Protein AF-A0A0S4QMU1-F1 (afdb_monomer)

Nearest PDB structures (foldseek):
  7l0g-assembly4_H  TM=3.103E-01  e=1.288E+00  Homo sapiens

Sequence (383 aa):
MSLPSPTAPDNTPFHSFRVAAGSVVLDLPFRPPPGWNVRAATLWPDSRSAHGWGADHWAIGPGGRGFVPGLTDVGDVLQFAAESPTPQRELTANVWSAPGPPDTQQPQTVHSWFGYLHGITRTSLIVRGPYQTPEAAYHAAQRALQIDLARTDTTREPAHHAEPLHPAAPPAAVSLDYHGDSATVGDPYHGWITVHSRDLASALMLPRHELLQHLRRHVPHLNGREPQVTVAALAARHIPHQLPGLLDPPSATPVFVDIPEHPDPTPAGPEEPPVREGASPTAPFTATGPTAGVGDPLDASGPTPVSPRRPPGAPTPFPGSPPDPAAPAPSTPHVPGRPDESPDPGEAADGPGYADTADTVDLASYGWNPADIVPPGPGIDPF

Mean predicted aligned error: 21.25 Å

Structure (mmCIF, N/CA/C/O backbone):
data_AF-A0A0S4QMU1-F1
#
_entry.id   AF-A0A0S4QMU1-F1
#
loop_
_atom_site.group_PDB
_atom_site.id
_atom_site.type_symbol
_atom_site.label_atom_id
_atom_site.label_alt_id
_atom_site.label_comp_id
_atom_site.label_asym_id
_atom_site.label_entity_id
_atom_site.label_seq_id
_atom_site.pdbx_PDB_ins_code
_atom_site.Cartn_x
_atom_site.Cartn_y
_atom_site.Cartn_z
_atom_site.occupancy
_atom_site.B_iso_or_equiv
_atom_site.auth_seq_id
_atom_site.auth_comp_id
_atom_site.auth_asym_id
_atom_site.auth_atom_id
_atom_site.pdbx_PDB_model_num
ATOM 1 N N . MET A 1 1 ? 21.050 26.157 8.209 1.00 37.38 1 MET A N 1
ATOM 2 C CA . MET A 1 1 ? 20.667 25.547 6.919 1.00 37.38 1 MET A CA 1
ATOM 3 C C . MET A 1 1 ? 19.192 25.201 7.012 1.00 37.38 1 MET A C 1
ATOM 5 O O . MET A 1 1 ? 18.848 24.329 7.796 1.00 37.38 1 MET A O 1
ATOM 9 N N . SER A 1 2 ? 18.324 25.953 6.337 1.00 26.61 2 SER A N 1
ATOM 10 C CA . SER A 1 2 ? 16.876 25.716 6.376 1.00 26.61 2 SER A CA 1
ATOM 11 C C . SER A 1 2 ? 16.523 24.575 5.429 1.00 26.61 2 SER A C 1
ATOM 13 O O . SER A 1 2 ? 16.840 24.648 4.243 1.00 26.61 2 SER A O 1
ATOM 15 N N . LEU A 1 3 ? 15.893 23.526 5.956 1.00 27.75 3 LEU A N 1
ATOM 16 C CA . LEU A 1 3 ? 15.309 22.462 5.144 1.00 27.75 3 LEU A CA 1
ATOM 17 C C . LEU A 1 3 ? 14.184 23.072 4.285 1.00 27.75 3 LEU A C 1
ATOM 19 O O . LEU A 1 3 ? 13.350 23.803 4.827 1.00 27.75 3 LEU A O 1
ATOM 23 N N . PRO A 1 4 ? 14.163 22.844 2.961 1.00 31.69 4 PRO A N 1
ATOM 24 C CA . PRO A 1 4 ? 13.092 23.341 2.110 1.00 31.69 4 PRO A CA 1
ATOM 25 C C . PRO A 1 4 ? 11.746 22.743 2.539 1.00 31.69 4 PRO A C 1
ATOM 27 O O . PRO A 1 4 ? 11.642 21.563 2.869 1.00 31.69 4 PRO A O 1
ATOM 30 N N . SER A 1 5 ? 10.721 23.595 2.541 1.00 28.48 5 SER A N 1
ATOM 31 C CA . SER A 1 5 ? 9.348 23.270 2.933 1.00 28.48 5 SER A CA 1
ATOM 32 C C . SER A 1 5 ? 8.790 22.079 2.119 1.00 28.48 5 SER A C 1
ATOM 34 O O . SER A 1 5 ? 8.924 22.084 0.893 1.00 28.48 5 SER A O 1
ATOM 36 N N . PRO A 1 6 ? 8.156 21.066 2.743 1.00 40.47 6 PRO A N 1
ATOM 37 C CA . PRO A 1 6 ? 7.830 19.782 2.104 1.00 40.47 6 PRO A CA 1
ATOM 38 C C . PRO A 1 6 ? 6.568 19.776 1.214 1.00 40.47 6 PRO A C 1
ATOM 40 O O . PRO A 1 6 ? 6.083 18.707 0.851 1.00 40.47 6 PRO A O 1
ATOM 43 N N . THR A 1 7 ? 6.015 20.933 0.845 1.00 38.97 7 THR A N 1
ATOM 44 C CA . THR A 1 7 ? 4.638 21.054 0.324 1.00 38.97 7 THR A CA 1
ATOM 45 C C . THR A 1 7 ? 4.484 21.242 -1.184 1.00 38.97 7 THR A C 1
ATOM 47 O O . THR A 1 7 ? 3.356 21.402 -1.647 1.00 38.97 7 THR A O 1
ATOM 50 N N . ALA A 1 8 ? 5.551 21.204 -1.986 1.00 39.94 8 ALA A N 1
ATOM 51 C CA . ALA A 1 8 ? 5.362 21.229 -3.437 1.00 39.94 8 ALA A CA 1
ATOM 52 C C . ALA A 1 8 ? 4.736 19.894 -3.899 1.00 39.94 8 ALA A C 1
ATOM 54 O O . ALA A 1 8 ? 5.344 18.844 -3.659 1.00 39.94 8 ALA A O 1
ATOM 55 N N . PRO A 1 9 ? 3.548 19.898 -4.540 1.00 56.09 9 PRO A N 1
ATOM 56 C CA . PRO A 1 9 ? 2.991 18.692 -5.131 1.00 56.09 9 PRO A CA 1
ATOM 57 C C . PRO A 1 9 ? 3.988 18.162 -6.157 1.00 56.09 9 PRO A C 1
ATOM 59 O O . PRO A 1 9 ? 4.497 18.903 -6.999 1.00 56.09 9 PRO A O 1
ATOM 62 N N . ASP A 1 10 ? 4.304 16.879 -6.045 1.00 68.44 10 ASP A N 1
ATOM 63 C CA . ASP A 1 10 ? 5.174 16.209 -6.995 1.00 68.44 10 ASP A CA 1
ATOM 64 C C . ASP A 1 10 ? 4.483 16.210 -8.370 1.00 68.44 10 ASP A C 1
ATOM 66 O O . ASP A 1 10 ? 3.547 15.454 -8.607 1.00 68.44 10 ASP A O 1
ATOM 70 N N . ASN A 1 11 ? 4.872 17.108 -9.273 1.00 77.81 11 ASN A N 1
ATOM 71 C CA . ASN A 1 11 ? 4.246 17.235 -10.596 1.00 77.81 11 ASN A CA 1
ATOM 72 C C . ASN A 1 11 ? 4.717 16.151 -11.583 1.00 77.81 11 ASN A C 1
ATOM 74 O O . ASN A 1 11 ? 4.511 16.283 -12.790 1.00 77.81 11 ASN A O 1
ATOM 78 N N . THR A 1 12 ? 5.371 15.093 -11.100 1.00 83.62 12 THR A N 1
ATOM 79 C CA . THR A 1 12 ? 5.740 13.945 -11.931 1.00 83.62 12 THR A CA 1
ATOM 80 C C . THR A 1 12 ? 4.495 13.258 -12.505 1.00 83.62 12 THR A C 1
ATOM 82 O O . THR A 1 12 ? 3.511 13.048 -11.783 1.00 83.62 12 THR A O 1
ATOM 85 N N . PRO A 1 13 ? 4.509 12.926 -13.809 1.00 89.62 13 PRO A N 1
ATOM 86 C CA . PRO A 1 13 ? 3.356 12.352 -14.484 1.00 89.62 13 PRO A CA 1
ATOM 87 C C . PRO A 1 13 ? 3.064 10.915 -14.031 1.00 89.62 13 PRO A C 1
ATOM 89 O O . PRO A 1 13 ? 3.932 10.181 -13.552 1.00 89.62 13 PRO A O 1
ATOM 92 N N . PHE A 1 14 ? 1.809 10.507 -14.231 1.00 90.25 14 PHE A N 1
ATOM 93 C CA . PHE A 1 14 ? 1.390 9.115 -14.106 1.00 90.25 14 PHE A CA 1
ATOM 94 C C . PHE A 1 14 ? 1.595 8.371 -15.423 1.00 90.25 14 PHE A C 1
ATOM 96 O O . PHE A 1 14 ? 1.226 8.851 -16.497 1.00 90.25 14 PHE A O 1
ATOM 103 N N . HIS A 1 15 ? 2.116 7.157 -15.316 1.00 92.62 15 HIS A N 1
ATOM 104 C CA . HIS A 1 15 ? 2.260 6.198 -16.397 1.00 92.62 15 HIS A CA 1
ATOM 105 C C . HIS A 1 15 ? 1.381 4.983 -16.104 1.00 92.62 15 HIS A C 1
ATOM 107 O O . HIS A 1 15 ? 1.406 4.443 -15.000 1.00 92.62 15 HIS A O 1
ATOM 113 N N . SER A 1 16 ? 0.597 4.549 -17.091 1.00 92.88 16 SER A N 1
ATOM 114 C CA . SER A 1 16 ? -0.177 3.312 -17.001 1.00 92.88 16 SER A CA 1
ATOM 115 C C . SER A 1 16 ? 0.453 2.256 -17.897 1.00 92.88 16 SER A C 1
ATOM 117 O O . SER A 1 16 ? 0.600 2.474 -19.100 1.00 92.88 16 SER A O 1
ATOM 119 N N . PHE A 1 17 ? 0.819 1.121 -17.310 1.00 91.94 17 PHE A N 1
ATOM 120 C CA . PHE A 1 17 ? 1.362 -0.028 -18.025 1.00 91.94 17 PHE A CA 1
ATOM 121 C C . PHE A 1 17 ? 0.323 -1.136 -18.075 1.00 91.94 17 PHE A C 1
ATOM 123 O O . PHE A 1 17 ? -0.242 -1.492 -17.041 1.00 91.94 17 PHE A O 1
ATOM 130 N N . ARG A 1 18 ? 0.069 -1.706 -19.255 1.00 92.88 18 ARG A N 1
ATOM 131 C CA . ARG A 1 18 ? -0.870 -2.824 -19.390 1.00 92.88 18 ARG A CA 1
ATOM 132 C C . ARG A 1 18 ? -0.311 -4.086 -18.749 1.00 92.88 18 ARG A C 1
ATOM 134 O O . ARG A 1 18 ? 0.832 -4.463 -19.007 1.00 92.88 18 ARG A O 1
ATOM 141 N N . VAL A 1 19 ? -1.172 -4.768 -18.003 1.00 89.56 19 VAL A N 1
ATOM 142 C CA . VAL A 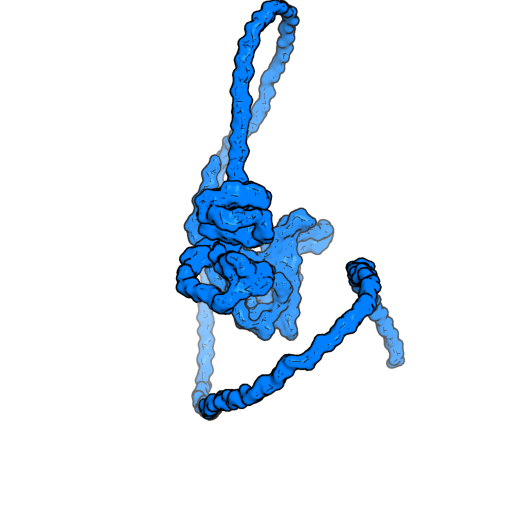1 19 ? -0.915 -6.081 -17.413 1.00 89.56 19 VAL A CA 1
ATOM 143 C C . VAL A 1 19 ? -1.773 -7.119 -18.130 1.00 89.56 19 VAL A C 1
ATOM 145 O O . VAL A 1 19 ? -3.001 -7.034 -18.128 1.00 89.56 19 VAL A O 1
ATOM 148 N N . ALA A 1 20 ? -1.135 -8.101 -18.762 1.00 87.50 20 ALA A N 1
ATOM 149 C CA . ALA A 1 20 ? -1.804 -9.258 -19.343 1.00 87.50 20 ALA A CA 1
ATOM 150 C C . ALA A 1 20 ? -1.877 -10.407 -18.338 1.00 87.50 20 ALA A C 1
ATOM 152 O O . ALA A 1 20 ? -0.924 -10.659 -17.605 1.00 87.50 20 ALA A O 1
ATOM 153 N N . ALA A 1 21 ? -3.023 -11.096 -18.321 1.00 82.31 21 ALA A N 1
ATOM 154 C CA . ALA A 1 21 ? -3.302 -12.231 -17.436 1.00 82.31 21 ALA A CA 1
ATOM 155 C C . ALA A 1 21 ? -3.035 -11.953 -15.939 1.00 82.31 21 ALA A C 1
ATOM 157 O O . ALA A 1 21 ? -2.770 -12.874 -15.176 1.00 82.31 21 ALA A O 1
ATOM 158 N N . GLY A 1 22 ? -3.090 -10.682 -15.525 1.00 78.31 22 GLY A N 1
ATOM 159 C CA . GLY A 1 22 ? -2.824 -10.258 -14.149 1.00 78.31 22 GLY A CA 1
ATOM 160 C C . GLY A 1 22 ? -1.356 -10.323 -13.713 1.00 78.31 22 GLY A C 1
ATOM 161 O O . GLY A 1 22 ? -1.071 -9.940 -12.587 1.00 78.31 22 GLY A O 1
ATOM 162 N N . SER A 1 23 ? -0.430 -10.766 -14.570 1.00 82.50 23 SER A N 1
ATOM 163 C CA . SER A 1 23 ? 0.955 -11.038 -14.163 1.00 82.50 23 SER A CA 1
ATOM 164 C C . SER A 1 23 ? 2.024 -10.660 -15.185 1.00 82.50 23 SER A C 1
ATOM 166 O O . SER A 1 23 ? 3.193 -10.877 -14.913 1.00 82.50 23 SER A O 1
ATOM 168 N N . VAL A 1 24 ? 1.687 -10.114 -16.359 1.00 88.31 24 VAL A N 1
ATOM 169 C CA . VAL A 1 24 ? 2.698 -9.745 -17.368 1.00 88.31 24 VAL A CA 1
ATOM 170 C C . VAL A 1 24 ? 2.580 -8.275 -17.744 1.00 88.31 24 VAL A C 1
ATOM 172 O O . VAL A 1 24 ? 1.637 -7.885 -18.430 1.00 88.31 24 VAL A O 1
ATOM 175 N N . VAL A 1 25 ? 3.557 -7.462 -17.354 1.00 86.62 25 VAL A N 1
ATOM 176 C CA . VAL A 1 25 ? 3.673 -6.052 -17.742 1.00 86.62 25 VAL A CA 1
ATOM 177 C C . VAL A 1 25 ? 4.159 -5.965 -19.183 1.00 86.62 25 VAL A C 1
ATOM 179 O O . VAL A 1 25 ? 5.254 -6.415 -19.508 1.00 86.62 25 VAL A O 1
ATOM 182 N N . LEU A 1 26 ? 3.336 -5.405 -20.066 1.00 89.38 26 LEU A N 1
ATOM 183 C CA . LEU A 1 26 ? 3.583 -5.406 -21.511 1.00 89.38 26 LEU A CA 1
ATOM 184 C C . LEU A 1 26 ? 4.237 -4.133 -22.041 1.00 89.38 26 LEU A C 1
ATOM 186 O O . LEU A 1 26 ? 4.779 -4.145 -23.147 1.00 89.38 26 LEU A O 1
ATOM 190 N N . ASP A 1 27 ? 4.119 -3.039 -21.299 1.00 89.88 27 ASP A N 1
ATOM 191 C CA . ASP A 1 27 ? 4.511 -1.712 -21.751 1.00 89.88 27 ASP A CA 1
ATOM 192 C C . ASP A 1 27 ? 5.768 -1.242 -21.017 1.00 89.88 27 ASP A C 1
ATOM 194 O O . ASP A 1 27 ? 5.995 -1.580 -19.858 1.00 89.88 27 ASP A O 1
ATOM 198 N N . LEU A 1 28 ? 6.571 -0.438 -21.711 1.00 90.44 28 LEU A N 1
ATOM 199 C CA . LEU A 1 28 ? 7.766 0.201 -21.174 1.00 90.44 28 LEU A CA 1
ATOM 200 C C . LEU A 1 28 ? 7.551 1.716 -21.093 1.00 90.44 28 LEU A C 1
ATOM 202 O O . LEU A 1 28 ? 6.881 2.280 -21.964 1.00 90.44 28 LEU A O 1
ATOM 206 N N . PRO A 1 29 ? 8.150 2.402 -20.104 1.00 90.31 29 PRO A N 1
ATOM 207 C CA . PRO A 1 29 ? 8.033 3.857 -19.982 1.00 90.31 29 PRO A CA 1
ATOM 208 C C . PRO A 1 29 ? 8.747 4.623 -21.098 1.00 90.31 29 PRO A C 1
ATOM 210 O O . PRO A 1 29 ? 8.544 5.825 -21.260 1.00 90.31 29 PRO A O 1
ATOM 213 N N . PHE A 1 30 ? 9.591 3.940 -21.867 1.00 90.62 30 PHE A N 1
ATOM 214 C CA . PHE A 1 30 ? 10.347 4.493 -22.978 1.00 90.62 30 PHE A CA 1
ATOM 215 C C . PHE A 1 30 ? 10.437 3.471 -24.115 1.00 90.62 30 PHE A C 1
ATOM 217 O O . PHE A 1 30 ? 10.131 2.290 -23.950 1.00 90.62 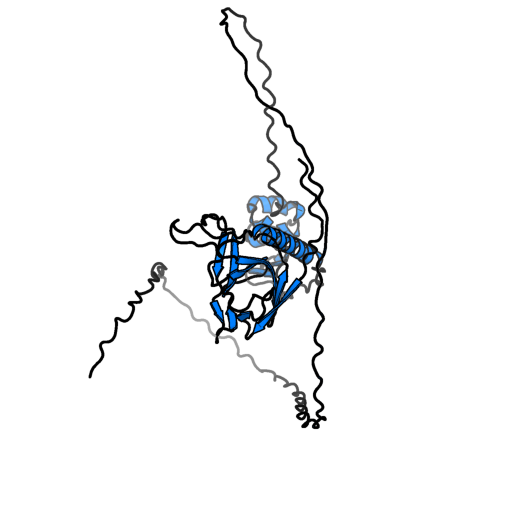30 PHE A O 1
ATOM 224 N N . ARG A 1 31 ? 10.857 3.930 -25.297 1.00 91.44 31 ARG A N 1
ATOM 225 C CA . ARG A 1 31 ? 11.091 3.062 -26.456 1.00 91.44 31 ARG A CA 1
ATOM 226 C C . ARG A 1 31 ? 12.587 2.759 -26.559 1.00 91.44 31 ARG A C 1
ATOM 228 O O . ARG A 1 31 ? 13.326 3.663 -26.951 1.00 91.44 31 ARG A O 1
ATOM 235 N N . PRO A 1 32 ? 13.049 1.549 -26.193 1.00 88.56 32 PRO A N 1
ATOM 236 C CA . PRO A 1 32 ? 14.454 1.189 -26.347 1.00 88.56 32 PRO A CA 1
ATOM 237 C C . PRO A 1 32 ? 14.840 1.204 -27.838 1.00 88.56 32 PRO A C 1
ATOM 239 O O . PRO A 1 32 ? 14.005 0.854 -28.683 1.00 88.56 32 PRO A O 1
ATOM 242 N N . PRO A 1 33 ? 16.079 1.586 -28.193 1.00 89.56 33 PRO A N 1
ATOM 243 C CA . PRO A 1 33 ? 16.564 1.416 -29.554 1.00 89.56 33 PRO A CA 1
ATOM 244 C C . PRO A 1 33 ? 16.536 -0.066 -29.978 1.00 89.56 33 PRO A C 1
ATOM 246 O O . PRO A 1 33 ? 16.677 -0.955 -29.133 1.00 89.56 33 PRO A O 1
ATOM 249 N N . PRO A 1 34 ? 16.370 -0.367 -31.278 1.00 87.81 34 PRO A N 1
ATOM 250 C CA . PRO A 1 34 ? 16.390 -1.743 -31.763 1.00 87.81 34 PRO A CA 1
ATOM 251 C C . PRO A 1 34 ? 17.672 -2.481 -31.355 1.00 87.81 34 PRO A C 1
ATOM 253 O O . PRO A 1 34 ? 18.772 -1.948 -31.487 1.00 87.81 34 PRO A O 1
ATOM 256 N N . GLY A 1 35 ? 17.520 -3.714 -30.870 1.00 88.00 35 GLY A N 1
ATOM 257 C CA . GLY A 1 35 ? 18.629 -4.563 -30.424 1.00 88.00 35 GLY A CA 1
ATOM 258 C C . GLY A 1 35 ? 19.083 -4.332 -28.980 1.00 88.00 35 GLY A C 1
ATOM 259 O O . GLY A 1 35 ? 19.899 -5.104 -28.495 1.00 88.00 35 GLY A O 1
ATOM 260 N N . TRP A 1 36 ? 18.563 -3.320 -28.279 1.00 90.94 36 TRP A N 1
ATOM 261 C CA . TRP A 1 36 ? 18.879 -3.110 -26.865 1.00 90.94 36 TRP A CA 1
ATOM 262 C C . TRP A 1 36 ? 18.178 -4.138 -25.979 1.00 90.94 36 TRP A C 1
ATOM 264 O O . TRP A 1 36 ? 17.007 -4.462 -26.189 1.00 90.94 36 TRP A O 1
ATOM 274 N N . ASN A 1 37 ? 18.896 -4.621 -24.968 1.00 90.06 37 ASN A N 1
ATOM 275 C CA . ASN A 1 37 ? 18.337 -5.498 -23.948 1.00 90.06 37 ASN A CA 1
ATOM 276 C C . ASN A 1 37 ? 17.588 -4.648 -22.931 1.00 90.06 37 ASN A C 1
ATOM 278 O O . ASN A 1 37 ? 18.116 -3.640 -22.474 1.00 90.06 37 ASN A O 1
ATOM 282 N N . VAL A 1 38 ? 16.371 -5.042 -22.569 1.00 91.69 38 VAL A N 1
ATOM 283 C CA . VAL A 1 38 ? 15.586 -4.339 -21.550 1.00 91.69 38 VAL A CA 1
ATOM 284 C C . VAL A 1 38 ? 15.439 -5.223 -20.328 1.00 91.69 38 VAL A C 1
ATOM 286 O O . VAL A 1 38 ? 15.107 -6.400 -20.452 1.00 91.69 38 VAL A O 1
ATOM 289 N N . ARG A 1 39 ? 15.631 -4.634 -19.152 1.00 93.25 39 ARG A N 1
ATOM 290 C CA . ARG A 1 39 ? 15.348 -5.256 -17.862 1.00 93.25 39 ARG A CA 1
ATOM 291 C C . ARG A 1 39 ? 14.417 -4.385 -17.034 1.00 93.25 39 ARG A C 1
ATOM 293 O O . ARG A 1 39 ? 14.413 -3.159 -17.167 1.00 93.25 39 ARG A O 1
ATOM 300 N N . ALA A 1 40 ? 13.655 -5.039 -16.172 1.00 94.56 40 ALA A N 1
ATOM 301 C CA . ALA A 1 40 ? 12.829 -4.397 -15.168 1.00 94.56 40 ALA A CA 1
ATOM 302 C C . ALA A 1 40 ? 13.131 -5.012 -13.799 1.00 94.56 40 ALA A C 1
ATOM 304 O O . ALA A 1 40 ? 13.460 -6.198 -13.721 1.00 94.56 40 ALA A O 1
ATOM 305 N N . ALA A 1 41 ? 13.060 -4.212 -12.741 1.00 95.69 41 ALA A N 1
ATOM 306 C CA . ALA A 1 41 ? 13.296 -4.675 -11.380 1.00 95.69 41 ALA A CA 1
ATOM 307 C C . ALA A 1 41 ? 12.477 -3.882 -10.360 1.00 95.69 41 ALA A C 1
ATOM 309 O O . ALA A 1 41 ? 12.220 -2.691 -10.552 1.00 95.69 41 ALA A O 1
ATOM 310 N N . THR A 1 42 ? 12.131 -4.542 -9.259 1.00 96.38 42 THR A N 1
ATOM 311 C CA . THR A 1 42 ? 11.645 -3.899 -8.034 1.00 96.38 42 THR A CA 1
ATOM 312 C C . THR A 1 42 ? 12.837 -3.590 -7.139 1.00 96.38 42 THR A C 1
ATOM 314 O O . THR A 1 42 ? 13.699 -4.447 -6.962 1.00 96.38 42 THR A O 1
ATOM 317 N N . LEU A 1 43 ? 12.898 -2.387 -6.577 1.00 95.88 43 LEU A N 1
ATOM 318 C CA . LEU A 1 43 ? 13.981 -1.913 -5.722 1.00 95.88 43 LEU A CA 1
ATOM 319 C C . LEU A 1 43 ? 13.459 -1.602 -4.317 1.00 95.88 43 LEU A C 1
ATOM 321 O O . LEU A 1 43 ? 12.391 -1.008 -4.162 1.00 95.88 43 LEU A O 1
ATOM 325 N N . TRP A 1 44 ? 14.250 -1.927 -3.297 1.00 95.50 44 TRP A N 1
ATOM 326 C CA . TRP A 1 44 ? 13.986 -1.554 -1.904 1.00 95.50 44 TRP A CA 1
ATOM 327 C C . TRP A 1 44 ? 15.287 -1.162 -1.196 1.00 95.50 44 TRP A C 1
ATOM 329 O O . TRP A 1 44 ? 16.350 -1.684 -1.545 1.00 95.50 44 TRP A O 1
ATOM 339 N N . PRO A 1 45 ? 15.245 -0.267 -0.194 1.00 93.31 45 PRO A N 1
ATOM 340 C CA . PRO A 1 45 ? 16.412 -0.008 0.639 1.00 93.31 45 PRO A CA 1
ATOM 341 C C . PRO A 1 45 ? 16.871 -1.298 1.337 1.00 93.31 45 PRO A C 1
ATOM 343 O O . PRO A 1 45 ? 16.094 -1.930 2.051 1.00 93.31 45 PRO A O 1
ATOM 346 N N . ASP A 1 46 ? 18.131 -1.694 1.151 1.00 94.19 46 ASP A N 1
ATOM 347 C CA . ASP A 1 46 ? 18.739 -2.841 1.840 1.00 94.19 46 ASP A CA 1
ATOM 348 C C . ASP A 1 46 ? 20.113 -2.442 2.379 1.00 94.19 46 ASP A C 1
ATOM 350 O O . ASP A 1 46 ? 21.070 -2.257 1.625 1.00 94.19 46 ASP A O 1
ATOM 354 N N . SER A 1 47 ? 20.223 -2.339 3.704 1.00 93.00 47 SER A N 1
ATOM 355 C CA . SER A 1 47 ? 21.466 -1.982 4.395 1.00 93.00 47 SER A CA 1
ATOM 356 C C . SER A 1 47 ? 22.561 -3.044 4.274 1.00 93.00 47 SER A C 1
ATOM 358 O O . SER A 1 47 ? 23.725 -2.749 4.540 1.00 93.00 47 SER A O 1
ATOM 360 N N . ARG A 1 48 ? 22.212 -4.274 3.877 1.00 93.19 48 ARG A N 1
ATOM 361 C CA . ARG A 1 48 ? 23.170 -5.367 3.652 1.00 93.19 48 ARG A CA 1
ATOM 362 C C . ARG A 1 48 ? 23.759 -5.336 2.246 1.00 93.19 48 ARG A C 1
ATOM 364 O O . ARG A 1 48 ? 24.789 -5.961 2.004 1.00 93.19 48 ARG A O 1
ATOM 371 N N . SER A 1 49 ? 23.110 -4.638 1.316 1.00 93.69 49 SER A N 1
ATOM 372 C CA . SER A 1 49 ? 23.630 -4.441 -0.032 1.00 93.69 49 SER A CA 1
ATOM 373 C C . SER A 1 49 ? 24.759 -3.415 -0.012 1.00 93.69 49 SER A C 1
ATOM 375 O O . SER A 1 49 ? 24.644 -2.363 0.615 1.00 93.69 49 SER A O 1
ATOM 377 N N . ALA A 1 50 ? 25.831 -3.670 -0.765 1.00 86.81 50 ALA A N 1
ATOM 378 C CA . ALA A 1 50 ? 26.964 -2.746 -0.886 1.00 86.81 50 ALA A CA 1
ATOM 379 C C . ALA A 1 50 ? 26.566 -1.359 -1.427 1.00 86.81 50 ALA A C 1
ATOM 381 O O . ALA A 1 50 ? 27.294 -0.386 -1.244 1.00 86.81 50 ALA A O 1
ATOM 382 N N . HIS A 1 51 ? 25.417 -1.264 -2.099 1.00 85.25 51 HIS A N 1
ATOM 383 C CA . HIS A 1 51 ? 24.912 -0.031 -2.699 1.00 85.25 51 HIS A CA 1
ATOM 384 C C . HIS A 1 51 ? 23.720 0.567 -1.942 1.00 85.25 51 HIS A C 1
ATOM 386 O O . HIS A 1 51 ? 23.139 1.535 -2.415 1.00 85.25 51 HIS A O 1
ATOM 392 N N . GLY A 1 52 ? 23.333 -0.003 -0.794 1.00 93.31 52 GLY A N 1
ATOM 393 C CA . GLY A 1 52 ? 22.176 0.449 -0.012 1.00 93.31 52 GLY A CA 1
ATOM 394 C C . GLY A 1 52 ? 20.812 0.056 -0.590 1.00 93.31 52 GLY A C 1
ATOM 395 O O . GLY A 1 52 ? 19.786 0.406 -0.010 1.00 93.31 52 GLY A O 1
ATOM 396 N N . TRP A 1 53 ? 20.790 -0.689 -1.701 1.00 95.75 53 TRP A N 1
ATOM 397 C CA . TRP A 1 53 ? 19.578 -1.117 -2.400 1.00 95.75 53 TRP A CA 1
ATOM 398 C C . TRP A 1 53 ? 19.602 -2.610 -2.708 1.00 95.75 53 TRP A C 1
ATOM 400 O O . TRP A 1 53 ? 20.582 -3.125 -3.258 1.00 95.75 53 TRP A O 1
ATOM 410 N N . GLY A 1 54 ? 18.511 -3.291 -2.377 1.00 93.94 54 GLY A N 1
ATOM 411 C CA . GLY A 1 54 ? 18.165 -4.601 -2.910 1.00 93.94 54 GLY A CA 1
ATOM 412 C C . GLY A 1 54 ? 17.379 -4.455 -4.212 1.00 93.94 54 GLY A C 1
ATOM 413 O O . GLY A 1 54 ? 16.740 -3.427 -4.449 1.00 93.94 54 GLY A O 1
ATOM 414 N N . ALA A 1 55 ? 17.457 -5.474 -5.067 1.00 94.19 55 ALA A N 1
ATOM 415 C CA . ALA A 1 55 ? 16.755 -5.505 -6.342 1.00 94.19 55 ALA A CA 1
ATOM 416 C C . ALA A 1 55 ? 16.237 -6.914 -6.653 1.00 94.19 55 ALA A C 1
ATOM 418 O O . ALA A 1 55 ? 17.016 -7.869 -6.632 1.00 94.19 55 ALA A O 1
ATOM 419 N N . ASP A 1 56 ? 14.957 -7.025 -7.006 1.00 94.25 56 ASP A N 1
ATOM 420 C CA . ASP A 1 56 ? 14.343 -8.238 -7.553 1.00 94.25 56 ASP A CA 1
ATOM 421 C C . ASP A 1 56 ? 14.089 -8.041 -9.048 1.00 94.25 56 ASP A C 1
ATOM 423 O O . ASP A 1 56 ? 13.288 -7.195 -9.450 1.00 94.25 56 ASP A O 1
ATOM 427 N N . HIS A 1 57 ? 14.816 -8.784 -9.882 1.00 93.56 57 HIS A N 1
ATOM 428 C CA . HIS A 1 57 ? 14.747 -8.634 -11.332 1.00 93.56 57 HIS A CA 1
ATOM 429 C C . HIS A 1 57 ? 13.578 -9.438 -11.893 1.00 93.56 57 HIS A C 1
ATOM 431 O O . HIS A 1 57 ? 13.458 -10.639 -11.664 1.00 93.56 57 HIS A O 1
ATOM 437 N N . TRP A 1 58 ? 12.740 -8.778 -12.686 1.00 94.38 58 TRP A N 1
ATOM 438 C CA . TRP A 1 58 ? 11.549 -9.393 -13.250 1.00 94.38 58 TRP A CA 1
ATOM 439 C C . TRP A 1 58 ? 11.915 -10.386 -14.347 1.00 94.38 58 TRP A C 1
ATOM 441 O O . TRP A 1 58 ? 12.719 -10.095 -15.239 1.00 94.38 58 TRP A O 1
ATOM 451 N N . ALA A 1 59 ? 11.277 -11.554 -14.312 1.00 92.50 59 ALA A N 1
ATOM 452 C CA . ALA A 1 59 ? 11.455 -12.558 -15.347 1.00 92.50 59 ALA A CA 1
ATOM 453 C C . ALA A 1 59 ? 10.836 -12.084 -16.669 1.00 92.50 59 ALA A C 1
ATOM 455 O O . ALA A 1 59 ? 9.818 -11.388 -16.690 1.00 92.50 59 ALA A O 1
ATOM 456 N N . ILE A 1 60 ? 11.423 -12.492 -17.792 1.00 90.06 60 ILE A N 1
ATOM 457 C CA . ILE A 1 60 ? 10.837 -12.234 -19.109 1.00 90.06 60 ILE A CA 1
ATOM 458 C C . ILE A 1 60 ? 9.554 -13.061 -19.245 1.00 90.06 60 ILE A C 1
ATOM 460 O O . ILE A 1 60 ? 9.533 -14.255 -18.942 1.00 90.06 60 ILE A O 1
ATOM 464 N N . GLY A 1 61 ? 8.479 -12.420 -19.703 1.00 86.44 61 GLY A N 1
ATOM 465 C CA . GLY A 1 61 ? 7.178 -13.059 -19.855 1.00 86.44 61 GLY A CA 1
ATOM 466 C C . GLY A 1 61 ? 7.142 -14.161 -20.925 1.00 86.44 61 GLY A C 1
ATOM 467 O O . GLY A 1 61 ? 8.019 -14.238 -21.796 1.00 86.44 61 GLY A O 1
ATOM 468 N N . PRO A 1 62 ? 6.103 -15.018 -20.901 1.00 81.94 62 PRO A N 1
ATOM 469 C CA . PRO A 1 62 ? 5.928 -16.092 -21.875 1.00 81.94 62 PRO A CA 1
ATOM 470 C C . PRO A 1 62 ? 5.997 -15.584 -23.320 1.00 81.94 62 PRO A C 1
ATOM 472 O O . PRO A 1 62 ? 5.418 -14.553 -23.665 1.00 81.94 62 PRO A O 1
ATOM 475 N N . GLY A 1 63 ? 6.716 -16.313 -24.177 1.00 79.00 63 GLY A N 1
ATOM 476 C CA . GLY A 1 63 ? 6.913 -15.918 -25.575 1.00 79.00 63 GLY A CA 1
ATOM 477 C C . GLY A 1 63 ? 7.826 -14.700 -25.763 1.00 79.00 63 GLY A C 1
ATOM 478 O O . GLY A 1 63 ? 7.774 -14.069 -26.815 1.00 79.00 63 GLY A O 1
ATOM 479 N N . GLY A 1 64 ? 8.636 -14.351 -24.755 1.00 81.50 64 GLY A N 1
ATOM 480 C CA . GLY A 1 64 ? 9.582 -13.234 -24.824 1.00 81.50 64 GLY A CA 1
ATOM 481 C C . GLY A 1 64 ? 8.916 -11.862 -24.731 1.00 81.50 64 GLY A C 1
ATOM 482 O O . GLY A 1 64 ? 9.519 -10.858 -25.108 1.00 81.50 64 GLY A O 1
ATOM 483 N N . ARG A 1 65 ? 7.654 -11.807 -24.287 1.00 81.44 65 ARG A N 1
ATOM 484 C CA . ARG A 1 65 ? 6.865 -10.578 -24.273 1.00 81.44 65 ARG A CA 1
ATOM 485 C C . ARG A 1 65 ? 6.603 -10.109 -22.849 1.00 81.44 65 ARG A C 1
ATOM 487 O O . ARG A 1 65 ? 5.932 -10.794 -22.084 1.00 81.44 65 ARG A O 1
ATOM 494 N N . GLY A 1 66 ? 7.032 -8.884 -22.562 1.00 88.81 66 GLY A N 1
ATOM 495 C CA . GLY A 1 66 ? 6.784 -8.227 -21.284 1.00 88.81 66 GLY A CA 1
ATOM 496 C C . GLY A 1 66 ? 7.588 -8.822 -20.130 1.00 88.81 66 GLY A C 1
ATOM 497 O O . GLY A 1 66 ? 8.528 -9.587 -20.341 1.00 88.81 66 GLY A O 1
ATOM 498 N N . PHE A 1 67 ? 7.197 -8.458 -18.915 1.00 89.88 67 PHE A N 1
ATOM 499 C CA . PHE A 1 67 ? 7.887 -8.825 -17.683 1.00 89.88 67 PHE A CA 1
ATOM 500 C C . PHE A 1 67 ? 6.903 -9.361 -16.654 1.00 89.88 67 PHE A C 1
ATOM 502 O O . PHE A 1 67 ? 5.821 -8.799 -16.493 1.00 89.88 67 PHE A O 1
ATOM 509 N N . VAL A 1 68 ? 7.280 -10.429 -15.960 1.00 86.62 68 VAL A N 1
ATOM 510 C CA . VAL A 1 68 ? 6.528 -10.971 -14.830 1.00 86.62 68 VAL A CA 1
ATOM 511 C C . VAL A 1 68 ? 7.071 -10.318 -13.564 1.00 86.62 68 VAL A C 1
ATOM 513 O O . VAL A 1 68 ? 8.207 -10.628 -13.192 1.00 86.62 68 VAL A O 1
ATOM 516 N N . PRO A 1 69 ? 6.326 -9.391 -12.933 1.00 81.25 69 PRO A N 1
ATOM 517 C CA . PRO A 1 69 ? 6.751 -8.830 -11.668 1.00 81.25 69 PRO A CA 1
ATOM 518 C C . PRO A 1 69 ? 6.768 -9.944 -10.619 1.00 81.25 69 PRO A C 1
ATOM 520 O O . PRO A 1 69 ? 5.918 -10.839 -10.638 1.00 81.25 69 PRO A O 1
ATOM 523 N N . GLY A 1 70 ? 7.762 -9.897 -9.735 1.00 79.50 70 GLY A N 1
ATOM 524 C CA . GLY A 1 70 ? 7.798 -10.730 -8.538 1.00 79.50 70 GLY A CA 1
ATOM 525 C C . GLY A 1 70 ? 6.738 -10.284 -7.528 1.00 79.50 70 GLY A C 1
ATOM 526 O O . GLY A 1 70 ? 5.625 -9.891 -7.881 1.00 79.50 70 GLY A O 1
ATOM 527 N N . LEU A 1 71 ? 7.089 -10.312 -6.246 1.00 82.12 71 LEU A N 1
ATOM 528 C CA . LEU A 1 71 ? 6.257 -9.687 -5.224 1.00 82.12 71 LEU A CA 1
ATOM 529 C C . LEU A 1 71 ? 6.372 -8.160 -5.378 1.00 82.12 71 LEU A C 1
ATOM 531 O O . LEU A 1 71 ? 7.446 -7.607 -5.158 1.00 82.12 71 LEU A O 1
ATOM 535 N N . THR A 1 72 ? 5.290 -7.498 -5.797 1.00 88.44 72 THR A N 1
ATOM 536 C CA . THR A 1 72 ? 5.217 -6.029 -5.891 1.00 88.44 72 THR A CA 1
ATOM 537 C C . THR A 1 72 ? 3.976 -5.496 -5.200 1.00 88.44 72 THR A C 1
ATOM 539 O O . THR A 1 72 ? 2.888 -6.031 -5.427 1.00 88.44 72 THR A O 1
ATOM 542 N N . ASP A 1 73 ? 4.123 -4.407 -4.455 1.00 91.69 73 ASP A N 1
ATOM 543 C CA . ASP A 1 73 ? 3.040 -3.710 -3.768 1.00 91.69 73 ASP A CA 1
ATOM 544 C C . ASP A 1 73 ? 3.087 -2.186 -3.994 1.00 91.69 73 ASP A C 1
ATOM 546 O O . ASP A 1 73 ? 4.068 -1.614 -4.481 1.00 91.69 73 ASP A O 1
ATOM 550 N N . VAL A 1 74 ? 1.982 -1.507 -3.689 1.00 92.50 74 VAL A N 1
ATOM 551 C CA . VAL A 1 74 ? 1.885 -0.048 -3.762 1.00 92.50 74 VAL A CA 1
ATOM 552 C C . VAL A 1 74 ? 2.954 0.585 -2.868 1.00 92.50 74 VAL A C 1
ATOM 554 O O . VAL A 1 74 ? 3.071 0.281 -1.686 1.00 92.50 74 VAL A O 1
ATOM 557 N N . GLY A 1 75 ? 3.719 1.510 -3.443 1.00 93.62 75 GLY A N 1
ATOM 558 C CA . GLY A 1 75 ? 4.863 2.161 -2.812 1.00 93.62 75 GLY A CA 1
ATOM 559 C C . GLY A 1 75 ? 6.218 1.607 -3.253 1.00 93.62 75 GLY A C 1
ATOM 560 O O . GLY A 1 75 ? 7.223 2.295 -3.069 1.00 93.62 75 GLY A O 1
ATOM 561 N N . ASP A 1 76 ? 6.259 0.433 -3.888 1.00 96.19 76 ASP A N 1
ATOM 562 C CA . ASP A 1 76 ? 7.510 -0.150 -4.368 1.00 96.19 76 ASP A CA 1
ATOM 563 C C . ASP A 1 76 ? 8.160 0.696 -5.462 1.00 96.19 76 ASP A C 1
ATOM 565 O O . ASP A 1 76 ? 7.491 1.231 -6.353 1.00 96.19 76 ASP A O 1
ATOM 569 N N . VAL A 1 77 ? 9.490 0.788 -5.425 1.00 97.25 77 VAL A N 1
ATOM 570 C CA . VAL A 1 77 ? 10.271 1.482 -6.451 1.00 97.25 77 VAL A CA 1
ATOM 571 C C . VAL A 1 77 ? 10.538 0.531 -7.607 1.00 97.25 77 VAL A C 1
ATOM 573 O O . VAL A 1 77 ? 10.969 -0.599 -7.416 1.00 97.25 77 VAL A O 1
ATOM 576 N N . LEU A 1 78 ? 10.313 1.005 -8.826 1.00 96.62 78 LEU A N 1
ATOM 577 C CA . LEU A 1 78 ? 10.502 0.255 -10.057 1.00 96.62 78 LEU A CA 1
ATOM 578 C C . LEU A 1 78 ? 11.635 0.867 -10.876 1.00 96.62 78 LEU A C 1
ATOM 580 O O . LEU A 1 78 ? 11.696 2.086 -11.058 1.00 96.62 78 LEU A O 1
ATOM 584 N N . GLN A 1 79 ? 12.486 0.013 -11.433 1.00 95.75 79 GLN A N 1
ATOM 585 C CA . GLN A 1 79 ? 13.477 0.378 -12.436 1.00 95.75 79 GLN A CA 1
ATOM 586 C C . GLN A 1 79 ? 13.129 -0.284 -13.763 1.00 95.75 79 GLN A C 1
ATOM 588 O O . GLN A 1 79 ? 12.910 -1.489 -13.820 1.00 95.75 79 GLN A O 1
ATOM 593 N N . PHE A 1 80 ? 13.169 0.494 -14.842 1.00 94.62 80 PHE A N 1
ATOM 594 C CA . PHE A 1 80 ? 13.252 -0.019 -16.205 1.00 94.62 80 PHE A CA 1
ATOM 595 C C . PHE A 1 80 ? 14.567 0.461 -16.802 1.00 94.62 80 PHE A C 1
ATOM 597 O O . PHE A 1 80 ? 14.815 1.664 -16.867 1.00 94.62 80 PHE A O 1
ATOM 604 N N . ALA A 1 81 ? 15.413 -0.462 -17.240 1.00 93.38 81 ALA A N 1
ATOM 605 C CA . ALA A 1 81 ? 16.700 -0.139 -17.833 1.00 93.38 81 ALA A CA 1
ATOM 606 C C . ALA A 1 81 ? 16.820 -0.770 -19.217 1.00 93.38 81 ALA A C 1
ATOM 608 O O . ALA A 1 81 ? 16.380 -1.899 -19.426 1.00 93.38 81 ALA A O 1
ATOM 609 N N . ALA A 1 82 ? 17.410 -0.041 -20.159 1.00 92.25 82 ALA A N 1
ATOM 610 C CA . ALA A 1 82 ? 17.809 -0.589 -21.446 1.00 92.25 82 ALA A CA 1
ATOM 611 C C . ALA A 1 82 ? 19.316 -0.471 -21.634 1.00 92.25 82 ALA A C 1
ATOM 613 O O . ALA A 1 82 ? 19.890 0.583 -21.371 1.00 92.25 82 ALA A O 1
ATOM 614 N N . GLU A 1 83 ? 19.926 -1.547 -22.110 1.00 90.56 83 GLU A N 1
ATOM 615 C CA . GLU A 1 83 ? 21.368 -1.732 -22.210 1.00 90.56 83 GLU A CA 1
ATOM 616 C C . GLU A 1 83 ? 21.743 -2.041 -23.659 1.00 90.56 83 GLU A C 1
ATOM 618 O O . GLU A 1 83 ? 21.138 -2.905 -24.305 1.00 90.56 83 GLU A O 1
ATOM 623 N N . SER A 1 84 ? 22.744 -1.332 -24.181 1.00 86.50 84 SER A N 1
ATOM 624 C CA . SER A 1 84 ? 23.291 -1.630 -25.506 1.00 86.50 84 SER A CA 1
ATOM 625 C C . SER A 1 84 ? 23.993 -3.000 -25.496 1.00 86.50 84 SER A C 1
ATOM 627 O O . SER A 1 84 ? 24.859 -3.223 -24.648 1.00 86.50 84 SER A O 1
ATOM 629 N N . PRO A 1 85 ? 23.696 -3.905 -26.453 1.00 72.56 85 PRO A N 1
ATOM 630 C CA . PRO A 1 85 ? 24.381 -5.195 -26.577 1.00 72.56 85 PRO A CA 1
ATOM 631 C C . PRO A 1 85 ? 25.831 -5.019 -27.040 1.00 72.56 85 PRO A C 1
ATOM 633 O O . PRO A 1 85 ? 26.688 -5.859 -26.780 1.00 72.56 85 PRO A O 1
ATOM 636 N N . THR A 1 86 ? 26.106 -3.921 -27.746 1.00 65.00 86 THR A N 1
ATOM 637 C CA . THR A 1 86 ? 27.445 -3.546 -28.173 1.00 65.00 86 THR A CA 1
ATOM 638 C C . THR A 1 86 ? 28.121 -2.741 -27.069 1.00 65.00 86 THR A C 1
ATOM 640 O O . THR A 1 86 ? 27.564 -1.718 -26.657 1.00 65.00 86 THR A O 1
ATOM 643 N N . PRO A 1 87 ? 29.320 -3.146 -26.623 1.00 57.16 87 PRO A N 1
ATOM 644 C CA . PRO A 1 87 ? 30.143 -2.327 -25.750 1.00 57.16 87 PRO A CA 1
ATOM 645 C C . PRO A 1 87 ? 30.460 -1.025 -26.480 1.00 57.16 87 PRO A C 1
ATOM 647 O O . PRO A 1 87 ? 31.175 -1.007 -27.486 1.00 57.16 87 PRO A O 1
ATOM 650 N N . GLN A 1 88 ? 29.854 0.066 -26.026 1.00 48.50 88 GLN A N 1
ATOM 651 C CA . GLN A 1 88 ? 29.966 1.343 -26.703 1.00 48.50 88 GLN A CA 1
ATOM 652 C C . GLN A 1 88 ? 31.295 1.959 -26.274 1.00 48.50 88 GLN A C 1
ATOM 654 O O . GLN A 1 88 ? 31.439 2.494 -25.177 1.00 48.50 88 GLN A O 1
ATOM 659 N N . ARG A 1 89 ? 32.311 1.830 -27.134 1.00 46.47 89 ARG A N 1
ATOM 660 C CA . ARG A 1 89 ? 33.539 2.617 -27.014 1.00 46.47 89 ARG A CA 1
ATOM 661 C C . ARG A 1 89 ? 33.111 4.084 -27.113 1.00 46.47 89 ARG A C 1
ATOM 663 O O . ARG A 1 89 ? 32.681 4.516 -28.173 1.00 46.47 89 ARG A O 1
ATOM 670 N N . GLU A 1 90 ? 33.197 4.785 -25.987 1.00 42.47 90 GLU A N 1
ATOM 671 C CA . GLU A 1 90 ? 33.042 6.238 -25.855 1.00 42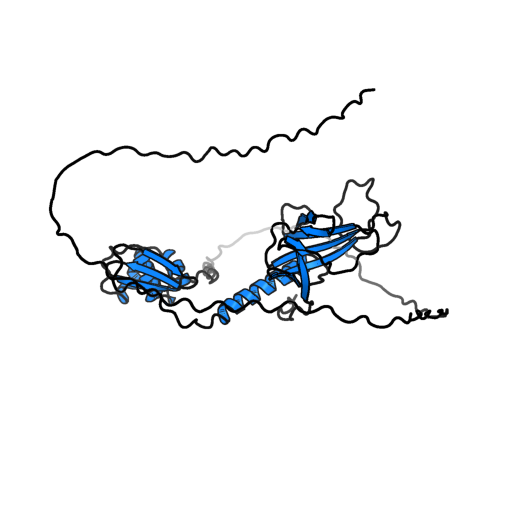.47 90 GLU A CA 1
ATOM 672 C C . GLU A 1 90 ? 31.610 6.773 -26.030 1.00 42.47 90 GLU A C 1
ATOM 674 O O . GLU A 1 90 ? 31.229 7.242 -27.094 1.00 42.47 90 GLU A O 1
ATOM 679 N N . LEU A 1 91 ? 30.830 6.786 -24.944 1.00 40.97 91 LEU A N 1
ATOM 680 C CA . LEU A 1 91 ? 29.842 7.843 -24.687 1.00 40.97 91 LEU A CA 1
ATOM 681 C C . LEU A 1 91 ? 29.591 7.952 -23.176 1.00 40.97 91 LEU A C 1
ATOM 683 O O . LEU A 1 91 ? 29.037 7.060 -22.537 1.00 40.97 91 LEU A O 1
ATOM 687 N N . THR A 1 92 ? 30.055 9.060 -22.605 1.00 40.38 92 THR A N 1
ATOM 688 C CA . THR A 1 92 ? 29.880 9.473 -21.211 1.00 40.38 92 THR A CA 1
ATOM 689 C C . THR A 1 92 ? 28.415 9.826 -20.947 1.00 40.38 92 THR A C 1
ATOM 691 O O . THR A 1 92 ? 27.980 10.946 -21.200 1.00 40.38 92 THR A O 1
ATOM 694 N N . ALA A 1 93 ? 27.640 8.880 -20.418 1.00 42.28 93 ALA A N 1
ATOM 695 C CA . ALA A 1 93 ? 26.345 9.167 -19.809 1.00 42.28 93 ALA A CA 1
ATOM 696 C C . ALA A 1 93 ? 26.121 8.255 -18.597 1.00 42.28 93 ALA A C 1
ATOM 698 O O . ALA A 1 93 ? 26.375 7.055 -18.646 1.00 42.28 93 ALA A O 1
ATOM 699 N N . ASN A 1 94 ? 25.705 8.885 -17.502 1.00 41.56 94 ASN A N 1
ATOM 700 C CA . ASN A 1 94 ? 25.698 8.374 -16.136 1.00 41.56 94 ASN A CA 1
ATOM 701 C C . ASN A 1 94 ? 24.842 7.116 -15.963 1.00 41.56 94 ASN A C 1
ATOM 703 O O . ASN A 1 94 ? 23.624 7.156 -16.128 1.00 41.56 94 ASN A O 1
ATOM 707 N N . VAL A 1 95 ? 25.492 6.027 -15.557 1.00 47.16 95 VAL A N 1
ATOM 708 C CA . VAL A 1 95 ? 24.864 4.756 -15.208 1.00 47.16 95 VAL A CA 1
ATOM 709 C C . VAL A 1 95 ? 25.537 4.212 -13.971 1.00 47.16 95 VAL A C 1
ATOM 711 O O . VAL A 1 95 ? 26.749 4.011 -13.950 1.00 47.16 95 VAL A O 1
ATOM 714 N N . TRP A 1 96 ? 24.733 3.925 -12.958 1.00 41.62 96 TRP A N 1
ATOM 715 C CA . TRP A 1 96 ? 25.165 3.146 -11.814 1.00 41.62 96 TRP A CA 1
ATOM 716 C C . TRP A 1 96 ? 25.196 1.662 -12.203 1.00 41.62 96 TRP A C 1
ATOM 718 O O . TRP A 1 96 ? 24.166 0.990 -12.208 1.00 41.62 96 TRP A O 1
ATOM 728 N N . SER A 1 97 ? 26.376 1.158 -12.554 1.00 47.75 97 SER A N 1
ATOM 729 C CA . SER A 1 97 ? 26.658 -0.278 -12.655 1.00 47.75 97 SER A CA 1
ATOM 730 C C . SER A 1 97 ? 27.507 -0.690 -11.454 1.00 47.75 97 SER A C 1
ATOM 732 O O . SER A 1 97 ? 28.410 0.045 -11.055 1.00 47.75 97 SER A O 1
ATOM 734 N N . ALA A 1 98 ? 27.223 -1.853 -10.863 1.00 47.66 98 ALA A N 1
ATOM 735 C CA . ALA A 1 98 ? 28.059 -2.414 -9.803 1.00 47.66 98 ALA A CA 1
ATOM 736 C C . ALA A 1 98 ? 29.503 -2.634 -10.313 1.00 47.66 98 ALA A C 1
ATOM 738 O O . ALA A 1 98 ? 29.660 -3.045 -11.467 1.00 47.66 98 ALA A O 1
ATOM 739 N N . PRO A 1 99 ? 30.551 -2.419 -9.493 1.00 44.06 99 PRO A N 1
ATOM 740 C CA . PRO A 1 99 ? 31.919 -2.749 -9.875 1.00 44.06 99 PRO A CA 1
ATOM 741 C C . PRO A 1 99 ? 32.066 -4.272 -9.977 1.00 44.06 99 PRO A C 1
ATOM 743 O O . PRO A 1 99 ? 32.130 -4.971 -8.966 1.00 44.06 99 PRO A O 1
ATOM 746 N N . GLY A 1 100 ? 32.098 -4.801 -11.200 1.00 48.28 100 GLY A N 1
ATOM 747 C CA . GLY A 1 100 ? 32.648 -6.129 -11.443 1.00 48.28 100 GLY A CA 1
ATOM 748 C C . GLY A 1 100 ? 34.179 -6.117 -11.315 1.00 48.28 100 GLY A C 1
ATOM 749 O O . GLY A 1 100 ? 34.787 -5.044 -11.271 1.00 48.28 100 GLY A O 1
ATOM 750 N N . PRO A 1 101 ? 34.828 -7.294 -11.257 1.00 53.72 101 PRO A N 1
ATOM 751 C CA . PRO A 1 101 ? 36.285 -7.389 -11.282 1.00 53.72 101 PRO A CA 1
ATOM 752 C C . PRO A 1 101 ? 36.865 -6.593 -12.474 1.00 53.72 101 PRO A C 1
ATOM 754 O O . PRO A 1 101 ? 36.304 -6.649 -13.572 1.00 53.72 101 PRO A O 1
ATOM 757 N N . PRO A 1 102 ? 37.967 -5.846 -12.272 1.00 49.81 102 PRO A N 1
ATOM 758 C CA . PRO A 1 102 ? 38.335 -4.696 -13.106 1.00 49.81 102 PRO A CA 1
ATOM 759 C C . PRO A 1 102 ? 38.795 -4.985 -14.545 1.00 49.81 102 PRO A C 1
ATOM 761 O O . PRO A 1 102 ? 39.106 -4.033 -15.252 1.00 49.81 102 PRO A O 1
ATOM 764 N N . ASP A 1 103 ? 38.816 -6.233 -15.023 1.00 49.59 103 ASP A N 1
ATOM 765 C CA . ASP A 1 103 ? 39.512 -6.556 -16.281 1.00 49.59 103 ASP A CA 1
ATOM 766 C C . ASP A 1 103 ? 38.637 -6.807 -17.521 1.00 49.59 103 ASP A C 1
ATOM 768 O O . ASP A 1 103 ? 39.180 -6.939 -18.616 1.00 49.59 103 ASP A O 1
ATOM 772 N N . THR A 1 104 ? 37.299 -6.816 -17.435 1.00 51.34 104 THR A N 1
ATOM 773 C CA . THR A 1 104 ? 36.467 -7.078 -18.639 1.00 51.34 104 THR A CA 1
ATOM 774 C C . THR A 1 104 ? 35.143 -6.317 -18.746 1.00 51.34 104 THR A C 1
ATOM 776 O O . THR A 1 104 ? 34.340 -6.629 -19.625 1.00 51.34 104 THR A O 1
ATOM 779 N N . GLN A 1 105 ? 34.869 -5.307 -17.916 1.00 52.19 105 GLN A N 1
ATOM 780 C CA . GLN A 1 105 ? 33.638 -4.517 -18.066 1.00 52.19 105 GLN A CA 1
ATOM 781 C C . GLN A 1 105 ? 33.862 -3.317 -18.989 1.00 52.19 105 GLN A C 1
ATOM 783 O O . GLN A 1 105 ? 34.266 -2.235 -18.571 1.00 52.19 105 GLN A O 1
ATOM 788 N N . GLN A 1 106 ? 33.595 -3.519 -20.280 1.00 51.78 106 GLN A N 1
ATOM 789 C CA . GLN A 1 106 ? 33.451 -2.408 -21.216 1.00 51.78 106 GLN A CA 1
ATOM 790 C C . GLN A 1 106 ? 32.225 -1.558 -20.834 1.00 51.78 106 GLN A C 1
ATOM 792 O O . GLN A 1 106 ? 31.206 -2.119 -20.423 1.00 51.78 106 GLN A O 1
ATOM 797 N N . PRO A 1 107 ? 32.298 -0.222 -20.974 1.00 50.69 107 PRO A N 1
ATOM 798 C CA . PRO A 1 107 ? 31.209 0.671 -20.604 1.00 50.69 107 PRO A CA 1
ATOM 799 C C . PRO A 1 107 ? 29.980 0.375 -21.468 1.00 50.69 107 PRO A C 1
ATOM 801 O O . PRO A 1 107 ? 29.970 0.592 -22.680 1.00 50.69 107 PRO A O 1
ATOM 804 N N . GLN A 1 108 ? 28.939 -0.160 -20.841 1.00 63.59 108 GLN A N 1
ATOM 805 C CA . GLN A 1 108 ? 27.622 -0.268 -21.447 1.00 63.59 108 GLN A CA 1
ATOM 806 C C . GLN A 1 108 ? 26.878 1.035 -21.174 1.00 63.59 108 GLN A C 1
ATOM 808 O O . GLN A 1 108 ? 26.746 1.455 -20.024 1.00 63.59 108 GLN A O 1
ATOM 813 N N . THR A 1 109 ? 26.393 1.694 -22.226 1.00 60.91 109 THR A N 1
ATOM 814 C CA . THR A 1 109 ? 25.428 2.777 -22.053 1.00 60.91 109 THR A CA 1
ATOM 815 C C . THR A 1 109 ? 24.111 2.154 -21.615 1.00 60.91 109 THR A C 1
ATOM 817 O O . THR A 1 109 ? 23.547 1.306 -22.308 1.00 60.91 109 THR A O 1
ATOM 820 N N . VAL A 1 110 ? 23.637 2.577 -20.451 1.00 78.00 110 VAL A N 1
ATOM 821 C CA . VAL A 1 110 ? 22.372 2.141 -19.871 1.00 78.00 110 VAL A CA 1
ATOM 822 C C . VAL A 1 110 ? 21.470 3.355 -19.770 1.00 78.00 110 VAL A C 1
ATOM 824 O O . VAL A 1 110 ? 21.816 4.381 -19.194 1.00 78.00 110 VAL A O 1
ATOM 827 N N . HIS A 1 111 ? 20.285 3.248 -20.339 1.00 87.50 111 HIS A N 1
ATOM 828 C CA . HIS A 1 111 ? 19.238 4.223 -20.108 1.00 87.50 111 HIS A CA 1
ATOM 829 C C . HIS A 1 111 ? 18.343 3.689 -18.993 1.00 87.50 111 HIS A C 1
ATOM 831 O O . HIS A 1 111 ? 17.622 2.717 -19.213 1.00 87.50 111 HIS A O 1
ATOM 837 N N . SER A 1 112 ? 18.401 4.302 -17.808 1.00 93.06 112 SER A N 1
ATOM 838 C CA . SER A 1 112 ? 17.560 3.927 -16.664 1.00 93.06 112 SER A CA 1
ATOM 839 C C . SER A 1 112 ? 16.395 4.895 -16.484 1.00 93.06 112 SER A C 1
ATOM 841 O O . SER A 1 112 ? 16.549 6.109 -16.583 1.00 93.06 112 SER A O 1
ATOM 843 N N . TRP A 1 113 ? 15.232 4.335 -16.181 1.00 95.06 113 TRP A N 1
ATOM 844 C CA . TRP A 1 113 ? 14.021 5.034 -15.785 1.00 95.06 113 TRP A CA 1
ATOM 845 C C . TRP A 1 113 ? 13.601 4.511 -14.413 1.00 95.06 113 TRP A C 1
ATOM 847 O O . TRP A 1 113 ? 13.519 3.294 -14.230 1.00 95.06 113 TRP A O 1
ATOM 857 N N . PHE A 1 114 ? 13.326 5.413 -13.471 1.00 96.31 114 PHE A N 1
ATOM 858 C CA . PHE A 1 114 ? 12.863 5.064 -12.127 1.00 96.31 114 PHE A CA 1
ATOM 859 C C . PHE A 1 114 ? 11.463 5.616 -11.873 1.00 96.31 114 PHE A C 1
ATOM 861 O O . PHE A 1 114 ? 11.150 6.741 -12.265 1.00 96.31 114 PHE A O 1
ATOM 868 N N . GLY A 1 115 ? 10.637 4.843 -11.181 1.00 96.81 115 GLY A N 1
ATOM 869 C CA . GLY A 1 115 ? 9.301 5.239 -10.751 1.00 96.81 115 GLY A CA 1
ATOM 870 C C . GLY A 1 115 ? 8.906 4.539 -9.461 1.00 96.81 115 GLY A C 1
ATOM 871 O O . GLY A 1 115 ? 9.648 3.689 -8.985 1.00 96.81 115 GLY A O 1
ATOM 872 N N . TYR A 1 116 ? 7.747 4.866 -8.900 1.00 97.31 116 TYR A N 1
ATOM 873 C CA . TYR A 1 116 ? 7.145 4.054 -7.838 1.00 97.31 116 TYR A CA 1
ATOM 874 C C . TYR A 1 116 ? 5.734 3.614 -8.208 1.00 97.31 116 TYR A C 1
ATOM 876 O O . TYR A 1 116 ? 5.013 4.326 -8.918 1.00 97.31 116 TYR A O 1
ATOM 884 N N . LEU A 1 117 ? 5.344 2.434 -7.738 1.00 96.00 117 LEU A N 1
ATOM 885 C CA . LEU A 1 117 ? 4.028 1.863 -7.963 1.00 96.00 117 LEU A CA 1
ATOM 886 C C . LEU A 1 117 ? 2.995 2.630 -7.133 1.00 96.00 117 LEU A C 1
ATOM 888 O O . LEU A 1 117 ? 2.994 2.570 -5.911 1.00 96.00 117 LEU A O 1
ATOM 892 N N . HIS A 1 118 ? 2.131 3.393 -7.792 1.00 94.38 118 HIS A N 1
ATOM 893 C CA . HIS A 1 118 ? 1.095 4.189 -7.134 1.00 94.38 118 HIS A CA 1
ATOM 894 C C . HIS A 1 118 ? -0.219 3.418 -6.978 1.00 94.38 118 HIS A C 1
ATOM 896 O O . HIS A 1 118 ? -0.977 3.665 -6.048 1.00 94.38 118 HIS A O 1
ATOM 902 N N . GLY A 1 119 ? -0.505 2.487 -7.886 1.00 91.38 119 GLY A N 1
ATOM 903 C CA . GLY A 1 119 ? -1.722 1.692 -7.825 1.00 91.38 119 GLY A CA 1
ATOM 904 C C . GLY A 1 119 ? -1.675 0.483 -8.743 1.00 91.38 119 GLY A C 1
ATOM 905 O O . GLY A 1 119 ? -0.976 0.474 -9.758 1.00 91.38 119 GLY A O 1
ATOM 906 N N . ILE A 1 120 ? -2.457 -0.531 -8.391 1.00 90.31 120 ILE A N 1
ATOM 907 C CA . ILE A 1 120 ? -2.579 -1.780 -9.140 1.00 90.31 120 ILE A CA 1
ATOM 908 C C . ILE A 1 120 ? -4.054 -1.986 -9.470 1.00 90.31 120 ILE A C 1
ATOM 910 O O . ILE A 1 120 ? -4.922 -1.903 -8.603 1.00 90.31 120 ILE A O 1
ATOM 914 N N . THR A 1 121 ? -4.350 -2.266 -10.735 1.00 89.62 121 THR A N 1
ATOM 915 C CA . THR A 1 121 ? -5.667 -2.737 -11.172 1.00 89.62 121 THR A CA 1
ATOM 916 C C . THR A 1 121 ? -5.537 -4.136 -11.769 1.00 89.62 121 THR A C 1
ATOM 918 O O . THR A 1 121 ? -4.436 -4.620 -12.021 1.00 89.62 121 THR A O 1
ATOM 921 N N . ARG A 1 122 ? -6.666 -4.788 -12.075 1.00 84.69 122 ARG A N 1
ATOM 922 C CA . ARG A 1 122 ? -6.663 -6.113 -12.726 1.00 84.69 122 ARG A CA 1
ATOM 923 C C . ARG A 1 122 ? -5.917 -6.141 -14.065 1.00 84.69 122 ARG A C 1
ATOM 925 O O . ARG A 1 122 ? -5.502 -7.207 -14.505 1.00 84.69 122 ARG A O 1
ATOM 932 N N . THR A 1 123 ? -5.804 -4.997 -14.736 1.00 90.19 123 THR A N 1
ATOM 933 C CA . THR A 1 123 ? -5.290 -4.903 -16.109 1.00 90.19 123 THR A CA 1
ATOM 934 C C . THR A 1 123 ? -4.198 -3.854 -16.276 1.00 90.19 123 THR A C 1
ATOM 936 O O . THR A 1 123 ? -3.738 -3.635 -17.397 1.00 90.19 123 THR A O 1
ATOM 939 N N . SER A 1 124 ? -3.791 -3.171 -15.205 1.00 90.94 124 SER A N 1
ATOM 940 C CA . SER A 1 124 ? -2.770 -2.133 -15.292 1.00 90.94 124 SER A CA 1
ATOM 941 C C . SER A 1 124 ? -1.989 -1.919 -14.002 1.00 90.94 124 SER A C 1
ATOM 943 O O . SER A 1 124 ? -2.536 -2.017 -12.906 1.00 90.94 124 SER A O 1
ATOM 945 N N . LEU A 1 125 ? -0.719 -1.549 -14.165 1.00 92.44 125 LEU A N 1
ATOM 946 C CA . LEU A 1 125 ? 0.079 -0.899 -13.130 1.00 92.44 125 LEU A CA 1
ATOM 947 C C . LEU A 1 125 ? 0.045 0.607 -13.371 1.00 92.44 125 LEU A C 1
ATOM 949 O O . LEU A 1 125 ? 0.225 1.063 -14.503 1.00 92.44 125 LEU A O 1
ATOM 953 N N . ILE A 1 126 ? -0.189 1.376 -12.315 1.00 93.88 126 ILE A N 1
ATOM 954 C CA . ILE A 1 126 ? -0.142 2.835 -12.328 1.00 93.88 126 ILE A CA 1
ATOM 955 C C . ILE A 1 126 ? 1.121 3.237 -11.586 1.00 93.88 126 ILE A C 1
ATOM 957 O O . ILE A 1 126 ? 1.245 2.991 -10.391 1.00 93.88 126 ILE A O 1
ATOM 961 N N . VAL A 1 127 ? 2.063 3.847 -12.290 1.00 95.19 127 VAL A N 1
ATOM 962 C CA . VAL A 1 127 ? 3.394 4.167 -11.770 1.00 95.19 127 VAL A CA 1
ATOM 963 C C . VAL A 1 127 ? 3.644 5.655 -11.939 1.00 95.19 127 VAL A C 1
ATOM 965 O O . VAL A 1 127 ? 3.257 6.241 -12.950 1.00 95.19 127 VAL A O 1
ATOM 968 N N . ARG A 1 128 ? 4.300 6.279 -10.965 1.00 95.75 128 ARG A N 1
ATOM 969 C CA . ARG A 1 128 ? 4.693 7.690 -11.036 1.00 95.75 128 ARG A CA 1
ATOM 970 C C . ARG A 1 128 ? 6.185 7.810 -11.317 1.00 95.75 128 ARG A C 1
ATOM 972 O O . ARG A 1 128 ? 6.970 7.080 -10.721 1.00 95.75 128 ARG A O 1
ATOM 979 N N . GLY A 1 129 ? 6.569 8.698 -12.229 1.00 95.12 129 GLY A N 1
ATOM 980 C CA . GLY A 1 129 ? 7.955 8.898 -12.671 1.00 95.12 129 GLY A CA 1
ATOM 981 C C . GLY A 1 129 ? 8.012 9.736 -13.955 1.00 95.12 129 GLY A C 1
ATOM 982 O O . GLY A 1 129 ? 6.976 10.246 -14.370 1.00 95.12 129 GLY A O 1
ATOM 983 N N . PRO A 1 130 ? 9.175 9.897 -14.611 1.00 95.75 130 PRO A N 1
ATOM 984 C CA . PRO A 1 130 ? 10.491 9.418 -14.196 1.00 95.75 130 PRO A CA 1
ATOM 985 C C . PRO A 1 130 ? 11.071 10.192 -13.010 1.00 95.75 130 PRO A C 1
ATOM 987 O O . PRO A 1 130 ? 10.977 11.417 -12.949 1.00 95.75 130 PRO A O 1
ATOM 990 N N . TYR A 1 131 ? 11.789 9.481 -12.148 1.00 94.38 131 TYR A N 1
ATOM 991 C CA . TYR A 1 131 ? 12.754 10.051 -11.212 1.00 94.38 131 TYR A CA 1
ATOM 992 C C . TYR A 1 131 ? 14.182 9.789 -11.695 1.00 94.38 131 TYR A C 1
ATOM 994 O O . TYR A 1 131 ? 14.438 8.835 -12.429 1.00 94.38 131 TYR A O 1
ATOM 1002 N N . GLN A 1 132 ? 15.118 10.652 -11.290 1.00 91.00 132 GLN A N 1
ATOM 1003 C CA . GLN A 1 132 ? 16.528 10.542 -11.687 1.00 91.00 132 GLN A CA 1
ATOM 1004 C C . GLN A 1 132 ? 17.268 9.424 -10.945 1.00 91.00 132 GLN A C 1
ATOM 1006 O O . GLN A 1 132 ? 18.201 8.846 -11.494 1.00 91.00 132 GLN A O 1
ATOM 1011 N N . THR A 1 133 ? 16.861 9.128 -9.709 1.00 94.12 133 THR A N 1
ATOM 1012 C CA . THR A 1 133 ? 17.500 8.131 -8.843 1.00 94.12 133 THR A CA 1
ATOM 1013 C C . THR A 1 133 ? 16.434 7.309 -8.103 1.00 94.12 133 THR A C 1
ATOM 1015 O O . THR A 1 133 ? 15.304 7.794 -7.936 1.00 94.12 133 THR A O 1
ATOM 1018 N N . PRO A 1 134 ? 16.755 6.084 -7.646 1.00 95.50 134 PRO A N 1
ATOM 1019 C CA . PRO A 1 134 ? 15.827 5.275 -6.857 1.00 95.50 134 PRO A CA 1
ATOM 1020 C C . PRO A 1 134 ? 15.475 5.919 -5.506 1.00 95.50 134 PRO A C 1
ATOM 1022 O O . PRO A 1 134 ? 14.332 5.821 -5.068 1.00 95.50 134 PRO A O 1
ATOM 1025 N N . GLU A 1 135 ? 16.393 6.666 -4.882 1.00 96.06 135 GLU A N 1
ATOM 1026 C CA . GLU A 1 135 ? 16.140 7.415 -3.639 1.00 96.06 135 GLU A CA 1
ATOM 1027 C C . GLU A 1 135 ? 15.045 8.464 -3.837 1.00 96.06 135 GLU A C 1
ATOM 1029 O O . GLU A 1 135 ? 14.147 8.601 -3.005 1.00 96.06 135 GLU A O 1
ATOM 1034 N N . ALA A 1 136 ? 15.096 9.204 -4.950 1.00 94.00 136 ALA A N 1
ATOM 1035 C CA . ALA A 1 136 ? 14.096 10.219 -5.259 1.00 94.00 136 ALA A CA 1
ATOM 1036 C C . ALA A 1 136 ? 12.708 9.591 -5.463 1.00 94.00 136 ALA A C 1
ATOM 1038 O O . ALA A 1 136 ? 11.722 10.111 -4.932 1.00 94.00 136 ALA A O 1
ATOM 1039 N N . ALA A 1 137 ? 12.641 8.454 -6.166 1.00 95.75 137 ALA A N 1
ATOM 1040 C CA . ALA A 1 137 ? 11.407 7.689 -6.328 1.00 95.75 137 ALA A CA 1
ATOM 1041 C C . ALA A 1 137 ? 10.871 7.186 -4.979 1.00 95.75 137 ALA A C 1
ATOM 1043 O O . ALA A 1 137 ? 9.687 7.348 -4.694 1.00 95.75 137 ALA A O 1
ATOM 1044 N N . TYR A 1 138 ? 11.739 6.657 -4.113 1.00 96.62 138 TYR A N 1
ATOM 1045 C CA . TYR A 1 138 ? 11.362 6.164 -2.788 1.00 96.62 138 TYR A CA 1
ATOM 1046 C C . TYR A 1 138 ? 10.838 7.268 -1.872 1.00 96.62 138 TYR A C 1
ATOM 1048 O O . TYR A 1 138 ? 9.774 7.128 -1.275 1.00 96.62 138 TYR A O 1
ATOM 1056 N N . HIS A 1 139 ? 11.525 8.408 -1.784 1.00 94.88 139 HIS A N 1
ATOM 1057 C CA . HIS A 1 139 ? 11.040 9.537 -0.988 1.00 94.88 139 HIS A CA 1
ATOM 1058 C C . HIS A 1 139 ? 9.710 10.091 -1.511 1.00 94.88 139 HIS A C 1
ATOM 1060 O O . HIS A 1 139 ? 8.887 10.575 -0.729 1.00 94.88 139 HIS A O 1
ATOM 1066 N N . ALA A 1 140 ? 9.478 10.044 -2.824 1.00 94.75 140 ALA A N 1
ATOM 1067 C CA . ALA A 1 140 ? 8.186 10.391 -3.397 1.00 94.75 140 ALA A CA 1
ATOM 1068 C C . ALA A 1 140 ? 7.101 9.360 -3.042 1.00 94.75 140 ALA A C 1
ATOM 1070 O O . ALA A 1 140 ? 6.001 9.765 -2.666 1.00 94.75 140 ALA A O 1
ATOM 1071 N N . ALA A 1 141 ? 7.425 8.064 -3.075 1.00 94.94 141 ALA A N 1
ATOM 1072 C CA . ALA A 1 141 ? 6.533 6.982 -2.665 1.00 94.94 141 ALA A CA 1
ATOM 1073 C C . ALA A 1 141 ? 6.120 7.111 -1.190 1.00 94.94 141 ALA A C 1
ATOM 1075 O O . ALA A 1 141 ? 4.932 7.130 -0.880 1.00 94.94 141 ALA A O 1
ATOM 1076 N N . GLN A 1 142 ? 7.085 7.308 -0.286 1.00 94.81 142 GLN A N 1
ATOM 1077 C CA . GLN A 1 142 ? 6.831 7.477 1.150 1.00 94.81 142 GLN A CA 1
ATOM 1078 C C . GLN A 1 142 ? 5.935 8.687 1.441 1.00 94.81 142 GLN A C 1
ATOM 1080 O O . GLN A 1 142 ? 5.011 8.602 2.248 1.00 94.81 142 GLN A O 1
ATOM 1085 N N . ARG A 1 143 ? 6.152 9.811 0.745 1.00 92.00 143 ARG A N 1
ATOM 1086 C CA . ARG A 1 143 ? 5.275 10.985 0.871 1.00 92.00 143 ARG A CA 1
ATOM 1087 C C . ARG A 1 143 ? 3.866 10.715 0.352 1.00 92.00 143 ARG A C 1
ATOM 1089 O O . ARG A 1 143 ? 2.909 11.166 0.971 1.00 92.00 143 ARG A O 1
ATOM 1096 N N . ALA A 1 144 ? 3.729 10.000 -0.764 1.00 88.50 144 ALA A N 1
ATOM 1097 C CA . ALA A 1 144 ? 2.420 9.634 -1.296 1.00 88.50 144 ALA A CA 1
ATOM 1098 C C . ALA A 1 144 ? 1.648 8.746 -0.311 1.00 88.50 144 ALA A C 1
ATOM 1100 O O . ALA A 1 144 ? 0.507 9.065 0.003 1.00 88.50 144 ALA A O 1
ATOM 1101 N N . LEU A 1 145 ? 2.302 7.733 0.265 1.00 88.00 145 LEU A N 1
ATOM 1102 C CA . LEU A 1 145 ? 1.708 6.868 1.287 1.00 88.00 145 LEU A CA 1
ATOM 1103 C C . LEU A 1 145 ? 1.280 7.647 2.538 1.00 88.00 145 LEU A C 1
ATOM 1105 O O . LEU A 1 145 ? 0.196 7.413 3.057 1.00 88.00 145 LEU A O 1
ATOM 1109 N N . GLN A 1 146 ? 2.082 8.609 3.002 1.00 87.19 146 GLN A N 1
ATOM 1110 C CA . GLN A 1 146 ? 1.705 9.475 4.129 1.00 87.19 146 GLN A CA 1
ATOM 1111 C C . GLN A 1 146 ? 0.478 10.344 3.820 1.00 87.19 146 GLN A C 1
ATOM 1113 O O . GLN A 1 146 ? -0.385 10.520 4.679 1.00 87.19 146 GLN A O 1
ATOM 1118 N N . ILE A 1 147 ? 0.390 10.893 2.603 1.00 82.62 147 ILE A N 1
ATOM 1119 C CA . ILE A 1 147 ? -0.773 11.674 2.163 1.00 82.62 147 ILE A CA 1
ATOM 1120 C C . ILE A 1 147 ? -2.005 10.779 2.070 1.00 82.62 147 ILE A C 1
ATOM 1122 O O . ILE A 1 147 ? -3.077 11.193 2.505 1.00 82.62 147 ILE A O 1
ATOM 1126 N N . ASP A 1 148 ? -1.864 9.576 1.518 1.00 79.62 148 ASP A N 1
ATOM 1127 C CA . ASP A 1 148 ? -2.966 8.630 1.396 1.00 79.62 148 ASP A CA 1
ATOM 1128 C C . ASP A 1 148 ? -3.438 8.158 2.772 1.00 79.62 148 ASP A C 1
ATOM 1130 O O . ASP A 1 148 ? -4.641 8.146 2.994 1.00 79.62 148 ASP A O 1
ATOM 1134 N N . LEU A 1 149 ? -2.530 7.925 3.728 1.00 80.31 149 LEU A N 1
ATOM 1135 C CA . LEU A 1 149 ? -2.867 7.639 5.126 1.00 80.31 149 LEU A CA 1
ATOM 1136 C C . LEU A 1 149 ? -3.668 8.791 5.762 1.00 80.31 149 LEU A C 1
ATOM 1138 O O . LEU A 1 149 ? -4.755 8.587 6.299 1.00 80.31 149 LEU A O 1
ATOM 1142 N N . ALA A 1 150 ? -3.184 10.030 5.625 1.00 77.19 150 ALA A N 1
ATOM 1143 C CA . ALA A 1 150 ? -3.882 11.211 6.136 1.00 77.19 150 ALA A CA 1
ATOM 1144 C C . ALA A 1 150 ? -5.240 11.438 5.441 1.00 77.19 150 ALA A C 1
ATOM 1146 O O . ALA A 1 150 ? -6.189 11.955 6.036 1.00 77.19 150 ALA A O 1
ATOM 1147 N N . ARG A 1 151 ? -5.358 11.055 4.165 1.00 76.75 151 ARG A N 1
ATOM 1148 C CA . ARG A 1 151 ? -6.616 11.095 3.414 1.00 76.75 151 ARG A CA 1
ATOM 1149 C C . ARG A 1 151 ? -7.564 9.995 3.832 1.00 76.75 151 ARG A C 1
ATOM 1151 O O . ARG A 1 151 ? -8.750 10.274 3.927 1.00 76.75 151 ARG A O 1
ATOM 1158 N N . THR A 1 152 ? -7.094 8.782 4.086 1.00 72.38 152 THR A N 1
ATOM 1159 C CA . THR A 1 152 ? -7.950 7.719 4.614 1.00 72.38 152 THR A CA 1
ATOM 1160 C C . THR A 1 152 ? -8.458 8.078 6.000 1.00 72.38 152 THR A C 1
ATOM 1162 O O . THR A 1 152 ? -9.634 7.861 6.262 1.00 72.38 152 THR A O 1
ATOM 1165 N N . ASP A 1 153 ? -7.651 8.752 6.822 1.00 70.06 153 ASP A N 1
ATOM 1166 C CA . ASP A 1 153 ? -8.084 9.245 8.133 1.00 70.06 153 ASP A CA 1
ATOM 1167 C C . ASP A 1 153 ? -9.151 10.352 8.032 1.00 70.06 153 ASP A C 1
ATOM 1169 O O . ASP A 1 153 ? -10.022 10.458 8.890 1.00 70.06 153 ASP A O 1
ATOM 1173 N N . THR A 1 154 ? -9.120 11.176 6.976 1.00 64.69 154 THR A N 1
ATOM 1174 C CA . THR A 1 154 ? -10.039 12.324 6.800 1.00 64.69 154 THR A CA 1
ATOM 1175 C C . THR A 1 154 ? -11.249 12.043 5.903 1.00 64.69 154 THR A C 1
ATOM 1177 O O . THR A 1 154 ? -12.296 12.660 6.074 1.00 64.69 154 THR A O 1
ATOM 1180 N N . THR A 1 155 ? -11.113 11.122 4.945 1.00 54.62 155 THR A N 1
ATOM 1181 C CA . THR A 1 155 ? -12.151 10.688 3.985 1.00 54.62 155 THR A CA 1
ATOM 1182 C C . THR A 1 155 ? -12.872 9.437 4.465 1.00 54.62 155 THR A C 1
ATOM 1184 O O . THR A 1 155 ? -13.860 9.024 3.858 1.00 54.62 155 THR A O 1
ATOM 1187 N N . ARG A 1 156 ? -12.473 8.881 5.614 1.00 49.00 156 ARG A N 1
ATOM 1188 C CA . ARG A 1 156 ? -13.443 8.275 6.519 1.00 49.00 156 ARG A CA 1
ATOM 1189 C C . ARG A 1 156 ? -14.376 9.396 6.991 1.00 49.00 156 ARG A C 1
ATOM 1191 O O . ARG A 1 156 ? -14.348 9.836 8.134 1.00 49.00 156 ARG A O 1
ATOM 1198 N N . GLU A 1 157 ? -15.226 9.857 6.066 1.00 43.03 157 GLU A N 1
ATOM 1199 C CA . GLU A 1 157 ? -16.586 10.263 6.381 1.00 43.03 157 GLU A CA 1
ATOM 1200 C C . GLU A 1 157 ? -17.025 9.278 7.461 1.00 43.03 157 GLU A C 1
ATOM 1202 O O . GLU A 1 157 ? -16.809 8.079 7.243 1.00 43.03 157 GLU A O 1
ATOM 1207 N N . PRO A 1 158 ? -17.465 9.734 8.648 1.00 52.91 158 PRO A N 1
ATOM 1208 C CA . PRO A 1 158 ? -17.884 8.837 9.710 1.00 52.91 158 PRO A CA 1
ATOM 1209 C C . PRO A 1 158 ? -18.987 7.999 9.096 1.00 52.91 158 PRO A C 1
ATOM 1211 O O . PRO A 1 158 ? -20.122 8.462 9.008 1.00 52.91 158 PRO A O 1
ATOM 1214 N N . ALA A 1 159 ? -18.614 6.837 8.550 1.00 49.62 159 ALA A N 1
ATOM 1215 C CA . ALA A 1 159 ? -19.494 5.957 7.823 1.00 49.62 159 ALA A CA 1
ATOM 1216 C C . ALA A 1 159 ? -20.579 5.734 8.833 1.00 49.62 159 ALA A C 1
ATOM 1218 O O . ALA A 1 159 ? -20.241 5.189 9.885 1.00 49.62 159 ALA A O 1
ATOM 1219 N N . HIS A 1 160 ? -21.760 6.325 8.582 1.00 48.97 160 HIS A N 1
ATOM 1220 C CA . HIS A 1 160 ? -22.854 6.409 9.539 1.00 48.97 160 HIS A CA 1
ATOM 1221 C C . HIS A 1 160 ? -22.832 5.112 10.292 1.00 48.97 160 HIS A C 1
ATOM 1223 O O . HIS A 1 160 ? -23.083 4.104 9.633 1.00 48.97 160 HIS A O 1
ATOM 1229 N N . HIS A 1 161 ? -22.345 5.155 11.546 1.00 51.19 161 HIS A N 1
ATOM 1230 C CA . HIS A 1 161 ? -21.906 3.965 12.258 1.00 51.19 161 HIS A CA 1
ATOM 1231 C C . HIS A 1 161 ? -23.008 2.952 12.031 1.00 51.19 161 HIS A C 1
ATOM 1233 O O . HIS A 1 161 ? -24.113 3.135 12.545 1.00 51.19 161 HIS A O 1
ATOM 1239 N N . ALA A 1 162 ? -22.757 1.960 11.172 1.00 52.34 162 ALA A N 1
ATOM 1240 C CA . ALA A 1 162 ? -23.606 0.799 11.122 1.00 52.34 162 ALA A CA 1
ATOM 1241 C C . ALA A 1 162 ? -23.251 0.166 12.449 1.00 52.34 162 ALA A C 1
ATOM 1243 O O . ALA A 1 162 ? -22.242 -0.530 12.543 1.00 52.34 162 ALA A O 1
ATOM 1244 N N . GLU A 1 163 ? -23.949 0.633 13.489 1.00 59.62 163 GLU A N 1
ATOM 1245 C CA . GLU A 1 163 ? -23.800 0.215 14.863 1.00 59.62 163 GLU A CA 1
ATOM 1246 C C . GLU A 1 163 ? -23.725 -1.296 14.753 1.00 59.62 163 GLU A C 1
ATOM 1248 O O . GLU A 1 163 ? -24.674 -1.878 14.208 1.00 59.62 163 GLU A O 1
ATOM 1253 N N . PRO A 1 164 ? -22.554 -1.902 15.044 1.00 63.41 164 PRO A N 1
ATOM 1254 C CA . PRO A 1 164 ? -22.370 -3.309 14.768 1.00 63.41 164 PRO A CA 1
ATOM 1255 C C . PRO A 1 164 ? -23.559 -4.007 15.410 1.00 63.41 164 PRO A C 1
ATOM 1257 O O . PRO A 1 164 ? -23.851 -3.757 16.579 1.00 63.41 164 PRO A O 1
ATOM 1260 N N . LEU A 1 165 ? -24.347 -4.708 14.585 1.00 70.25 165 LEU A N 1
ATOM 1261 C CA . LEU A 1 165 ? -25.622 -5.280 14.998 1.00 70.25 165 LEU A CA 1
ATOM 1262 C C . LEU A 1 165 ? -25.301 -6.399 15.980 1.00 70.25 165 LEU A C 1
ATOM 1264 O O . LEU A 1 165 ? -25.174 -7.564 15.605 1.00 70.25 165 LEU A O 1
ATOM 1268 N N . HIS A 1 166 ? -25.102 -6.019 17.236 1.00 76.56 166 HIS A N 1
ATOM 1269 C CA . HIS A 1 166 ? -24.857 -6.947 18.312 1.00 76.56 166 HIS A CA 1
ATOM 1270 C C . HIS A 1 166 ? -26.148 -7.721 18.543 1.00 76.56 166 HIS A C 1
ATOM 1272 O O . HIS A 1 166 ? -27.239 -7.136 18.492 1.00 76.56 166 HIS A O 1
ATOM 1278 N N . PRO A 1 167 ? -26.074 -9.034 18.801 1.00 77.69 167 PRO A N 1
ATOM 1279 C CA . PRO A 1 167 ? -27.250 -9.757 19.245 1.00 77.69 167 PRO A CA 1
ATOM 1280 C C . PRO A 1 167 ? -27.816 -9.054 20.488 1.00 77.69 167 PRO A C 1
ATOM 1282 O O . PRO A 1 167 ? -27.073 -8.649 21.380 1.00 77.69 167 PRO A O 1
ATOM 1285 N N . ALA A 1 168 ? -29.143 -8.903 20.551 1.00 78.12 168 ALA A N 1
ATOM 1286 C CA . ALA A 1 168 ? -29.813 -8.188 21.644 1.00 78.12 168 ALA A CA 1
ATOM 1287 C C . ALA A 1 168 ? -29.565 -8.822 23.029 1.00 78.12 168 ALA A C 1
ATOM 1289 O O . ALA A 1 168 ? -29.764 -8.176 24.056 1.00 78.12 168 ALA A O 1
ATOM 1290 N N . ALA A 1 169 ? -29.143 -10.089 23.058 1.00 82.81 169 ALA A N 1
ATOM 1291 C CA . ALA A 1 169 ? -28.738 -10.775 24.272 1.00 82.81 169 ALA A CA 1
ATOM 1292 C C . ALA A 1 169 ? -27.265 -10.470 24.613 1.00 82.81 169 ALA A C 1
ATOM 1294 O O . ALA A 1 169 ? -26.417 -10.471 23.713 1.00 82.81 169 ALA A O 1
ATOM 1295 N N . PRO A 1 170 ? -26.935 -10.254 25.901 1.00 79.25 170 PRO A N 1
ATOM 1296 C CA . PRO A 1 170 ? -25.547 -10.168 26.330 1.00 79.25 170 PRO A CA 1
ATOM 1297 C C . PRO A 1 170 ? -24.825 -11.491 26.025 1.00 79.25 170 PRO A C 1
ATOM 1299 O O . PRO A 1 170 ? -25.443 -12.562 26.062 1.00 79.25 170 PRO A O 1
ATOM 1302 N N . PRO A 1 171 ? -23.524 -11.445 25.716 1.00 87.44 171 PRO A N 1
ATOM 1303 C CA . PRO A 1 171 ? -22.774 -12.642 25.380 1.00 87.44 171 PRO A CA 1
ATOM 1304 C C . PRO A 1 171 ? -22.609 -13.538 26.609 1.00 87.44 171 PRO A C 1
ATOM 1306 O O . PRO A 1 171 ? -22.459 -13.063 27.733 1.00 87.44 171 PRO A O 1
ATOM 1309 N N . ALA A 1 172 ? -22.611 -14.855 26.391 1.00 88.38 172 ALA A N 1
ATOM 1310 C CA . ALA A 1 172 ? -22.460 -15.839 27.466 1.00 88.38 172 ALA A CA 1
ATOM 1311 C C . ALA A 1 172 ? -21.048 -15.850 28.086 1.00 88.38 172 ALA A C 1
ATOM 1313 O O . ALA A 1 172 ? -20.861 -16.332 29.202 1.00 88.38 172 ALA A O 1
ATOM 1314 N N . ALA A 1 173 ? -20.056 -15.319 27.370 1.00 93.56 173 ALA A N 1
ATOM 1315 C CA . ALA A 1 173 ? -18.664 -15.241 27.787 1.00 93.56 173 ALA A CA 1
ATOM 1316 C C . ALA A 1 173 ? -18.034 -13.929 27.309 1.00 93.56 173 ALA A C 1
ATOM 1318 O O . ALA A 1 173 ? -18.583 -13.240 26.447 1.00 93.56 173 ALA A O 1
ATOM 1319 N N . VAL A 1 174 ? -16.867 -13.597 27.864 1.00 94.62 174 VAL A N 1
ATOM 1320 C CA . VAL A 1 174 ? -16.137 -12.405 27.432 1.00 94.62 174 VAL A CA 1
ATOM 1321 C C . VAL A 1 174 ? -15.556 -12.616 26.038 1.00 94.62 174 VAL A C 1
ATOM 1323 O O . VAL A 1 174 ? -14.865 -13.603 25.799 1.00 94.62 174 VAL A O 1
ATOM 1326 N N . SER A 1 175 ? -15.852 -11.695 25.126 1.00 94.62 175 SER A N 1
ATOM 1327 C CA . SER A 1 175 ? -15.427 -11.728 23.720 1.00 94.62 175 SER A CA 1
ATOM 1328 C C . SER A 1 175 ? -14.877 -10.370 23.298 1.00 94.62 175 SER A C 1
ATOM 1330 O O . SER A 1 175 ? -15.228 -9.345 23.881 1.00 94.62 175 SER A O 1
ATOM 1332 N N . LEU A 1 176 ? -13.978 -10.368 22.316 1.00 95.44 176 LEU A N 1
ATOM 1333 C CA . LEU A 1 176 ? -13.381 -9.166 21.745 1.00 95.44 176 LEU A CA 1
ATOM 1334 C C . LEU A 1 176 ? -13.333 -9.321 20.228 1.00 95.44 176 LEU A C 1
ATOM 1336 O O . LEU A 1 176 ? -12.612 -10.181 19.729 1.00 95.44 176 LEU A O 1
ATOM 1340 N N . ASP A 1 177 ? -14.047 -8.446 19.530 1.00 91.69 177 ASP A N 1
ATOM 1341 C CA . ASP A 1 177 ? -14.075 -8.383 18.073 1.00 91.69 177 ASP A CA 1
ATOM 1342 C C . ASP A 1 177 ? -13.538 -7.031 17.589 1.00 91.69 177 ASP A C 1
ATOM 1344 O O . ASP A 1 177 ? -13.936 -5.972 18.081 1.00 91.69 177 ASP A O 1
ATOM 1348 N N . TYR A 1 178 ? -12.627 -7.056 16.613 1.00 87.94 178 TYR A N 1
ATOM 1349 C CA . TYR A 1 178 ? -12.079 -5.855 15.977 1.00 87.94 178 TYR A CA 1
ATOM 1350 C C . TYR A 1 178 ? -12.756 -5.602 14.625 1.00 87.94 178 TYR A C 1
ATOM 1352 O O . TYR A 1 178 ? -12.771 -6.461 13.744 1.00 87.94 178 TYR A O 1
ATOM 1360 N N . HIS A 1 179 ? -13.263 -4.386 14.437 1.00 84.44 179 HIS A N 1
ATOM 1361 C CA . HIS A 1 179 ? -13.926 -3.907 13.226 1.00 84.44 179 HIS A CA 1
ATOM 1362 C C . HIS A 1 179 ? -13.256 -2.616 12.737 1.00 84.44 179 HIS A C 1
ATOM 1364 O O . HIS A 1 179 ? -13.800 -1.512 12.859 1.00 84.44 179 HIS A O 1
ATOM 1370 N N . GLY A 1 180 ? -12.041 -2.754 12.196 1.00 84.12 180 GLY A N 1
ATOM 1371 C CA . GLY A 1 180 ? -11.235 -1.628 11.720 1.00 84.12 180 GLY A CA 1
ATOM 1372 C C . GLY A 1 180 ? -10.851 -0.685 12.859 1.00 84.12 180 GLY A C 1
ATOM 1373 O O . GLY A 1 180 ? -9.972 -1.009 13.650 1.00 84.12 180 GLY A O 1
ATOM 1374 N N . ASP A 1 181 ? -11.534 0.458 12.944 1.00 85.25 181 ASP A N 1
ATOM 1375 C CA . ASP A 1 181 ? -11.250 1.513 13.931 1.00 85.25 181 ASP A CA 1
ATOM 1376 C C . ASP A 1 181 ? -12.036 1.341 15.228 1.00 85.25 181 ASP A C 1
ATOM 1378 O O . ASP A 1 181 ? -11.811 2.071 16.190 1.00 85.25 181 ASP A O 1
ATOM 1382 N N . SER A 1 182 ? -12.980 0.402 15.262 1.00 91.12 182 SER A N 1
ATOM 1383 C CA . SER A 1 182 ? -13.764 0.093 16.453 1.00 91.12 182 SER A CA 1
ATOM 1384 C C . SER A 1 182 ? -13.477 -1.317 16.943 1.00 91.12 182 SER A C 1
ATOM 1386 O O . SER A 1 182 ? -13.217 -2.229 16.162 1.00 91.12 182 SER A O 1
ATOM 1388 N N . ALA A 1 183 ? -13.504 -1.499 18.253 1.00 93.50 183 ALA A N 1
ATOM 1389 C CA . ALA A 1 183 ? -13.442 -2.790 18.905 1.00 93.50 183 ALA A CA 1
ATOM 1390 C C . ALA A 1 183 ? -14.687 -2.948 19.772 1.00 93.50 183 ALA A C 1
ATOM 1392 O O . ALA A 1 183 ? -15.077 -2.018 20.482 1.00 93.50 183 ALA A O 1
ATOM 1393 N N . THR A 1 184 ? -15.304 -4.120 19.718 1.00 94.75 184 THR A N 1
ATOM 1394 C CA . THR A 1 184 ? -16.436 -4.474 20.566 1.00 94.75 184 THR A CA 1
ATOM 1395 C C . THR A 1 184 ? -15.977 -5.503 21.578 1.00 94.75 184 THR A C 1
ATOM 1397 O O . THR A 1 184 ? -15.486 -6.565 21.211 1.00 94.75 184 THR A O 1
ATOM 1400 N N . VAL A 1 185 ? -16.170 -5.193 22.855 1.00 96.19 185 VAL A N 1
ATOM 1401 C CA . VAL A 1 185 ? -15.975 -6.132 23.953 1.00 96.19 185 VAL A CA 1
ATOM 1402 C C . VAL A 1 185 ? -17.329 -6.555 24.481 1.00 96.19 185 VAL A C 1
ATOM 1404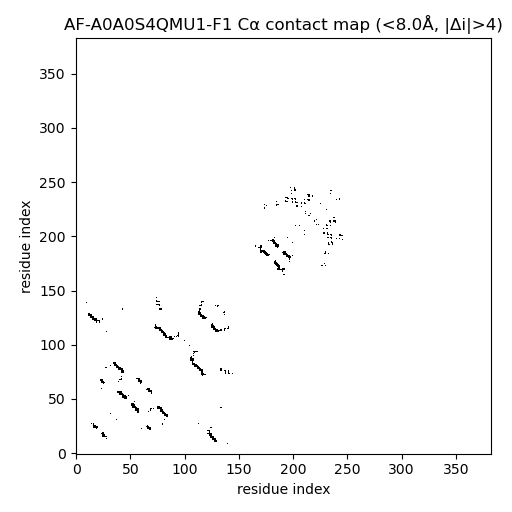 O O . VAL A 1 185 ? -18.108 -5.733 24.956 1.00 96.19 185 VAL A O 1
ATOM 1407 N N . GLY A 1 186 ? -17.610 -7.843 24.380 1.00 95.19 186 GLY A N 1
ATOM 1408 C CA . GLY A 1 186 ? -18.772 -8.463 24.980 1.00 95.19 186 GLY A CA 1
ATOM 1409 C C . GLY A 1 186 ? -18.455 -8.951 26.386 1.00 95.19 186 GLY A C 1
ATOM 1410 O O . GLY A 1 186 ? -17.468 -9.654 26.559 1.00 95.19 186 GLY A O 1
ATOM 1411 N N . ASP A 1 187 ? -19.276 -8.621 27.382 1.00 95.62 187 ASP A N 1
ATOM 1412 C CA . ASP A 1 187 ? -19.142 -9.100 28.762 1.00 95.62 187 ASP A CA 1
ATOM 1413 C C . ASP A 1 187 ? -20.521 -9.486 29.338 1.00 95.62 187 ASP A C 1
ATOM 1415 O O . ASP A 1 187 ? -21.467 -8.707 29.200 1.00 95.62 187 ASP A O 1
ATOM 1419 N N . PRO A 1 188 ? -20.677 -10.646 30.010 1.00 94.88 188 PRO A N 1
ATOM 1420 C CA . PRO A 1 188 ? -21.976 -11.081 30.538 1.00 94.88 188 PRO A CA 1
ATOM 1421 C C . PRO A 1 188 ? -22.631 -10.096 31.517 1.00 94.88 188 PRO A C 1
ATOM 1423 O O . PRO A 1 188 ? -23.855 -10.060 31.625 1.00 94.88 188 PRO A O 1
ATOM 1426 N N . TYR A 1 189 ? -21.831 -9.303 32.237 1.00 94.75 189 TYR A N 1
ATOM 1427 C CA . TYR A 1 189 ? -22.311 -8.360 33.249 1.00 94.75 189 TYR A CA 1
ATOM 1428 C C . TYR A 1 189 ? -22.434 -6.930 32.718 1.00 94.75 189 TYR A C 1
ATOM 1430 O O . TYR A 1 189 ? -23.226 -6.155 33.253 1.00 94.75 189 TYR A O 1
ATOM 1438 N N . HIS A 1 190 ? -21.671 -6.577 31.680 1.00 93.94 190 HIS A N 1
ATOM 1439 C CA . HIS A 1 190 ? -21.625 -5.215 31.129 1.00 93.94 190 HIS A CA 1
ATOM 1440 C C . HIS A 1 190 ? -22.240 -5.091 29.727 1.00 93.94 190 HIS A C 1
ATOM 1442 O O . HIS A 1 190 ? -22.326 -3.984 29.194 1.00 93.94 190 HIS A O 1
ATOM 1448 N N . GLY A 1 191 ? -22.700 -6.198 29.142 1.00 94.50 191 GLY A N 1
ATOM 1449 C CA . GLY A 1 191 ? -23.244 -6.244 27.790 1.00 94.50 191 GLY A CA 1
ATOM 1450 C C . GLY A 1 191 ? -22.169 -6.006 26.731 1.00 94.50 191 GLY A C 1
ATOM 1451 O O . GLY A 1 191 ? -21.017 -6.405 26.890 1.00 94.50 191 GLY A O 1
ATOM 1452 N N . TRP A 1 192 ? -22.559 -5.363 25.634 1.00 94.69 192 TRP A N 1
ATOM 1453 C CA . TRP A 1 192 ? -21.661 -5.021 24.535 1.00 94.69 192 TRP A CA 1
ATOM 1454 C C . TRP A 1 192 ? -21.086 -3.613 24.723 1.00 94.69 192 TRP A C 1
ATOM 1456 O O . TRP A 1 192 ? -21.817 -2.633 24.887 1.00 94.69 192 TRP A O 1
ATOM 1466 N N . ILE A 1 193 ? -19.760 -3.510 24.703 1.00 95.38 193 ILE A N 1
ATOM 1467 C CA . ILE A 1 193 ? -19.006 -2.267 24.855 1.00 95.38 193 ILE A CA 1
ATOM 1468 C C . ILE A 1 193 ? -18.244 -2.018 23.555 1.00 95.38 193 ILE A C 1
ATOM 1470 O O . ILE A 1 193 ? -17.197 -2.615 23.325 1.00 95.38 193 ILE A O 1
ATOM 1474 N N . THR A 1 194 ? -18.747 -1.121 22.710 1.00 94.06 194 THR A N 1
ATOM 1475 C CA . THR A 1 194 ? -18.036 -0.691 21.497 1.00 94.06 194 THR A CA 1
ATOM 1476 C C . THR A 1 194 ? -17.226 0.573 21.786 1.00 94.06 194 THR A C 1
ATOM 1478 O O . THR A 1 194 ? -17.756 1.554 22.308 1.00 94.06 194 THR A O 1
ATOM 1481 N N . VAL A 1 195 ? -15.935 0.538 21.462 1.00 95.06 195 VAL A N 1
ATOM 1482 C CA . VAL A 1 195 ? -14.958 1.622 21.667 1.00 95.06 195 VAL A CA 1
ATOM 1483 C C . VAL A 1 195 ? -14.043 1.757 20.455 1.00 95.06 195 VAL A C 1
ATOM 1485 O O . VAL A 1 195 ? -14.024 0.881 19.596 1.00 95.06 195 VAL A O 1
ATOM 1488 N N . HIS A 1 196 ? -13.265 2.835 20.370 1.00 93.81 196 HIS A N 1
ATOM 1489 C CA . HIS A 1 196 ? -12.243 2.961 19.334 1.00 93.81 196 HIS A CA 1
ATOM 1490 C C . HIS A 1 196 ? -11.113 1.944 19.586 1.00 93.81 196 HIS A C 1
ATOM 1492 O O . HIS A 1 196 ? -10.612 1.835 20.707 1.00 93.81 196 HIS A O 1
ATOM 1498 N N . SER A 1 197 ? -10.679 1.199 18.565 1.00 92.50 197 SER A N 1
ATOM 1499 C CA . SER A 1 197 ? -9.652 0.149 18.693 1.00 92.50 197 SER A CA 1
ATOM 1500 C C . SER A 1 197 ? -8.338 0.702 19.234 1.00 92.50 197 SER A C 1
ATOM 1502 O O . SER A 1 197 ? -7.672 0.047 20.033 1.00 92.50 197 SER A O 1
ATOM 1504 N N . ARG A 1 198 ? -7.996 1.933 18.835 1.00 91.25 198 ARG A N 1
ATOM 1505 C CA . ARG A 1 198 ? -6.826 2.658 19.345 1.00 91.25 198 ARG A CA 1
ATOM 1506 C C . ARG A 1 198 ? -6.914 2.925 20.849 1.00 91.25 198 ARG A C 1
ATOM 1508 O O . ARG A 1 198 ? -5.950 2.651 21.551 1.00 91.25 198 ARG A O 1
ATOM 1515 N N . ASP A 1 199 ? -8.061 3.385 21.342 1.00 94.81 199 ASP A N 1
ATOM 1516 C CA . ASP A 1 199 ? -8.248 3.681 22.767 1.00 94.81 199 ASP A CA 1
ATOM 1517 C C . ASP A 1 199 ? -8.258 2.395 23.595 1.00 94.81 199 ASP A C 1
ATOM 1519 O O . ASP A 1 199 ? -7.669 2.342 24.673 1.00 94.81 199 ASP A O 1
ATOM 1523 N N . LEU A 1 200 ? -8.860 1.320 23.070 1.00 96.25 200 LEU A N 1
ATOM 1524 C CA . LEU A 1 200 ? -8.790 0.003 23.700 1.00 96.25 200 LEU A CA 1
ATOM 1525 C C . LEU A 1 200 ? -7.342 -0.494 23.793 1.00 96.25 200 LEU A C 1
ATOM 1527 O O . LEU A 1 200 ? -6.929 -0.966 24.849 1.00 96.25 200 LEU A O 1
ATOM 1531 N N . ALA A 1 201 ? -6.566 -0.372 22.713 1.00 93.94 201 ALA A N 1
ATOM 1532 C CA . ALA A 1 201 ? -5.156 -0.749 22.706 1.00 93.94 201 ALA A CA 1
ATOM 1533 C C . ALA A 1 201 ? -4.348 0.088 23.713 1.00 93.94 201 ALA A C 1
ATOM 1535 O O . ALA A 1 201 ? -3.589 -0.478 24.496 1.00 93.94 201 ALA A O 1
ATOM 1536 N N . SER A 1 202 ? -4.570 1.406 23.763 1.00 94.31 202 SER A N 1
ATO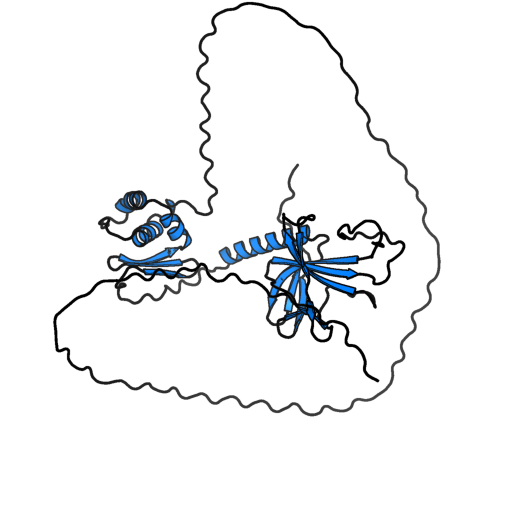M 1537 C CA . SER A 1 202 ? -3.977 2.298 24.766 1.00 94.31 202 SER A CA 1
ATOM 1538 C C . SER A 1 202 ? -4.330 1.879 26.196 1.00 94.31 202 SER A C 1
ATOM 1540 O O . SER A 1 202 ? -3.456 1.829 27.059 1.00 94.31 202 SER A O 1
ATOM 1542 N N . ALA A 1 203 ? -5.593 1.534 26.460 1.00 96.62 203 ALA A N 1
ATOM 1543 C CA . ALA A 1 203 ? -6.034 1.075 27.774 1.00 96.62 203 ALA A CA 1
ATOM 1544 C C . ALA A 1 203 ? -5.421 -0.278 28.158 1.00 96.62 203 ALA A C 1
ATOM 1546 O O . ALA A 1 203 ? -5.038 -0.466 29.309 1.00 96.62 203 ALA A O 1
ATOM 1547 N N . LEU A 1 204 ? -5.279 -1.211 27.211 1.00 96.94 204 LEU A N 1
ATOM 1548 C CA . LEU A 1 204 ? -4.672 -2.524 27.457 1.00 96.94 204 LEU A CA 1
ATOM 1549 C C . LEU A 1 204 ? -3.192 -2.443 27.857 1.00 96.94 204 LEU A C 1
ATOM 1551 O O . LEU A 1 204 ? -2.698 -3.371 28.495 1.00 96.94 204 LEU A O 1
ATOM 1555 N N . MET A 1 205 ? -2.500 -1.350 27.524 1.00 94.88 205 MET A N 1
ATOM 1556 C CA . MET A 1 205 ? -1.119 -1.104 27.954 1.00 94.88 205 MET A CA 1
ATOM 1557 C C . MET A 1 205 ? -1.006 -0.666 29.420 1.00 94.88 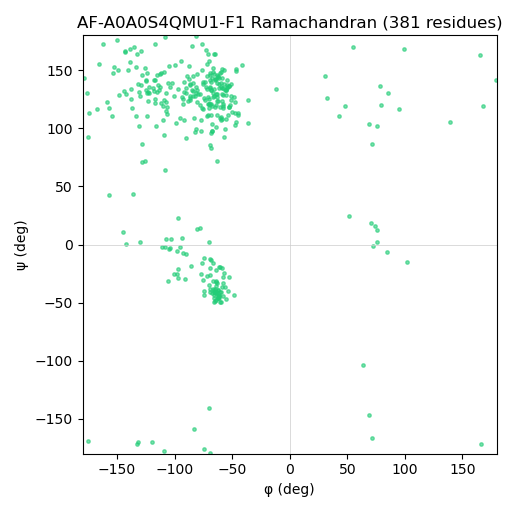205 MET A C 1
ATOM 1559 O O . MET A 1 205 ? 0.085 -0.726 29.985 1.00 94.88 205 MET A O 1
ATOM 1563 N N . LEU A 1 206 ? -2.103 -0.236 30.054 1.00 94.81 206 LEU A N 1
ATOM 1564 C CA . LEU A 1 206 ? -2.089 0.192 31.450 1.00 94.81 206 LEU A CA 1
ATOM 1565 C C . LEU A 1 206 ? -2.309 -0.986 32.416 1.00 94.81 206 LEU A C 1
ATOM 1567 O O . LEU A 1 206 ? -3.150 -1.862 32.170 1.00 94.81 206 LEU A O 1
ATOM 1571 N N . PRO A 1 207 ? -1.620 -1.000 33.572 1.00 97.25 207 PRO A N 1
ATOM 1572 C CA . PRO A 1 207 ? -1.882 -1.968 34.624 1.00 97.25 207 PRO A CA 1
ATOM 1573 C C . PRO A 1 207 ? -3.340 -1.933 35.103 1.00 97.25 207 PRO A C 1
ATOM 1575 O O . PRO A 1 207 ? -3.923 -0.880 35.359 1.00 97.25 207 PRO A O 1
ATOM 1578 N N . ARG A 1 208 ? -3.920 -3.119 35.324 1.00 97.00 208 ARG A N 1
ATOM 1579 C CA . ARG A 1 208 ? -5.318 -3.298 35.764 1.00 97.00 208 ARG A CA 1
ATOM 1580 C C . ARG A 1 208 ? -5.728 -2.419 36.947 1.00 97.00 208 ARG A C 1
ATOM 1582 O O . ARG A 1 208 ? -6.836 -1.893 36.983 1.00 97.00 208 ARG A O 1
ATOM 1589 N N . HIS A 1 209 ? -4.862 -2.318 37.952 1.00 97.06 209 HIS A N 1
ATOM 1590 C CA . HIS A 1 209 ? -5.163 -1.600 39.187 1.00 97.06 209 HIS A CA 1
ATOM 1591 C C . HIS A 1 209 ? -5.240 -0.083 38.968 1.00 97.06 209 HIS A C 1
ATOM 1593 O O . HIS A 1 209 ? -6.098 0.558 39.575 1.00 97.06 209 HIS A O 1
ATOM 1599 N N . GLU A 1 210 ? -4.420 0.465 38.066 1.00 96.62 210 GLU A N 1
ATOM 1600 C CA . GLU A 1 210 ? -4.478 1.871 37.659 1.00 96.62 210 GLU A CA 1
ATOM 1601 C C . GLU A 1 210 ? -5.792 2.151 36.927 1.00 96.62 210 GLU A C 1
ATOM 1603 O O . GLU A 1 210 ? -6.541 3.045 37.324 1.00 96.62 210 GLU A O 1
ATOM 1608 N N . LEU A 1 211 ? -6.148 1.318 35.940 1.00 97.19 211 LEU A N 1
ATOM 1609 C CA . LEU A 1 211 ? -7.425 1.442 35.228 1.00 97.19 211 LEU A CA 1
ATOM 1610 C C . LEU A 1 211 ? -8.621 1.429 36.190 1.00 97.19 211 LEU A C 1
ATOM 1612 O O . LEU A 1 211 ? -9.490 2.295 36.103 1.00 97.19 211 LEU A O 1
ATOM 1616 N N . LEU A 1 212 ? -8.654 0.492 37.146 1.00 96.75 212 LEU A N 1
ATOM 1617 C CA . LEU A 1 212 ? -9.710 0.425 38.162 1.00 96.75 212 LEU A CA 1
ATOM 1618 C C . LEU A 1 212 ? -9.738 1.676 39.050 1.00 96.75 212 LEU A C 1
ATOM 1620 O O . LEU A 1 212 ? -10.819 2.157 39.392 1.00 96.75 212 LEU A O 1
ATOM 1624 N N . GLN A 1 213 ? -8.578 2.221 39.428 1.00 95.62 213 GLN A N 1
ATOM 1625 C CA . GLN A 1 213 ? -8.499 3.449 40.219 1.00 95.62 213 GLN A CA 1
ATOM 1626 C C . GLN A 1 213 ? -9.102 4.643 39.471 1.00 95.62 213 GLN A C 1
ATOM 1628 O O . GLN A 1 213 ? -9.887 5.388 40.065 1.00 95.62 213 GLN A O 1
ATOM 1633 N N . HIS A 1 214 ? -8.785 4.801 38.184 1.00 95.31 214 HIS A N 1
ATOM 1634 C CA . HIS A 1 214 ? -9.355 5.859 37.350 1.00 95.31 214 HIS A CA 1
ATOM 1635 C C . HIS A 1 214 ? -10.858 5.645 37.105 1.00 95.31 214 HIS A C 1
ATOM 1637 O O . HIS A 1 214 ? -11.651 6.581 37.230 1.00 95.31 214 HIS A O 1
ATOM 1643 N N . LEU A 1 215 ? -11.279 4.404 36.848 1.00 96.81 215 LEU A N 1
ATOM 1644 C CA . LEU A 1 215 ? -12.668 4.065 36.538 1.00 96.81 215 LEU A CA 1
ATOM 1645 C C . LEU A 1 215 ? -13.633 4.153 37.720 1.00 96.81 215 LEU A C 1
ATOM 1647 O O . LEU A 1 215 ? -14.809 4.428 37.495 1.00 96.81 215 LEU A O 1
ATOM 1651 N N . ARG A 1 216 ? -13.180 3.978 38.969 1.00 95.81 216 ARG A N 1
ATOM 1652 C CA . ARG A 1 216 ? -14.048 4.034 40.168 1.00 95.81 216 ARG A CA 1
ATOM 1653 C C . ARG A 1 216 ? -14.892 5.308 40.269 1.00 95.81 216 ARG A C 1
ATOM 1655 O O . ARG A 1 216 ? -15.960 5.276 40.870 1.00 95.81 216 ARG A O 1
ATOM 1662 N N . ARG A 1 217 ? -14.425 6.423 39.695 1.00 94.62 217 ARG A N 1
ATOM 1663 C CA . ARG A 1 217 ? -15.175 7.692 39.658 1.00 94.62 217 ARG A CA 1
ATOM 1664 C C . ARG A 1 217 ? -16.296 7.704 38.614 1.00 94.62 217 ARG A C 1
ATOM 1666 O O . ARG A 1 217 ? -17.250 8.454 38.779 1.00 94.62 217 ARG A O 1
ATOM 1673 N N . HIS A 1 218 ? -16.176 6.899 37.560 1.00 96.06 218 HIS A N 1
ATOM 1674 C CA . HIS A 1 218 ? -17.070 6.903 36.400 1.00 96.06 218 HIS A CA 1
ATOM 1675 C C . HIS A 1 218 ? -18.026 5.702 36.372 1.00 96.06 218 HIS A C 1
ATOM 1677 O O . HIS A 1 218 ? -19.151 5.837 35.901 1.00 96.06 218 HIS A O 1
ATOM 1683 N N . VAL A 1 219 ? -17.605 4.548 36.900 1.00 95.81 219 VAL A N 1
ATOM 1684 C CA . VAL A 1 219 ? -18.390 3.305 36.931 1.00 95.81 219 VAL A CA 1
ATOM 1685 C C . VAL A 1 219 ? -18.420 2.770 38.372 1.00 95.81 219 VAL A C 1
ATOM 1687 O O . VAL A 1 219 ? -17.577 1.956 38.756 1.00 95.81 219 VAL A O 1
ATOM 1690 N N . PRO A 1 220 ? -19.370 3.231 39.211 1.00 90.62 220 PRO A N 1
ATOM 1691 C CA . PRO A 1 220 ? -19.377 2.937 40.648 1.00 90.62 220 PRO A CA 1
ATOM 1692 C C . PRO A 1 220 ? -19.681 1.468 40.989 1.00 90.62 220 PRO A C 1
ATOM 1694 O O . PRO A 1 220 ? -19.481 1.058 42.129 1.00 90.62 220 PRO A O 1
ATOM 1697 N N . HIS A 1 221 ? -20.152 0.670 40.025 1.00 92.06 221 HIS A N 1
ATOM 1698 C CA . HIS A 1 221 ? -20.534 -0.733 40.224 1.00 92.06 221 HIS A CA 1
ATOM 1699 C C . HIS A 1 221 ? -19.423 -1.746 39.909 1.00 92.06 221 HIS A C 1
ATOM 1701 O O . HIS A 1 221 ? -19.676 -2.947 39.972 1.00 92.06 221 HIS A O 1
ATOM 1707 N N . LEU A 1 222 ? -18.204 -1.286 39.605 1.00 94.00 222 LEU A N 1
ATOM 1708 C CA . LEU A 1 222 ? -17.070 -2.178 39.372 1.00 94.00 222 LEU A CA 1
ATOM 1709 C C . LEU A 1 222 ? -16.720 -2.959 40.640 1.00 94.00 222 LEU A C 1
ATOM 1711 O O . LEU A 1 222 ? -16.367 -2.385 41.673 1.00 94.00 222 LEU A O 1
ATOM 1715 N N . ASN A 1 223 ? -16.787 -4.282 40.548 1.00 92.38 223 ASN A N 1
ATOM 1716 C CA . ASN A 1 223 ? -16.520 -5.195 41.655 1.00 92.38 223 ASN A CA 1
ATOM 1717 C C . ASN A 1 223 ? -15.052 -5.661 41.698 1.00 92.38 223 ASN A C 1
ATOM 1719 O O . ASN A 1 223 ? -14.636 -6.315 42.656 1.00 92.38 223 ASN A O 1
ATOM 1723 N N . GLY A 1 224 ? -14.255 -5.318 40.681 1.00 93.12 224 GLY A N 1
ATOM 1724 C CA . GLY A 1 224 ? -12.844 -5.676 40.579 1.00 93.12 224 GLY A CA 1
ATOM 1725 C C . GLY A 1 224 ? -12.608 -7.136 40.191 1.00 93.12 224 GLY A C 1
ATOM 1726 O O . GLY A 1 224 ? -11.475 -7.614 40.302 1.00 93.12 22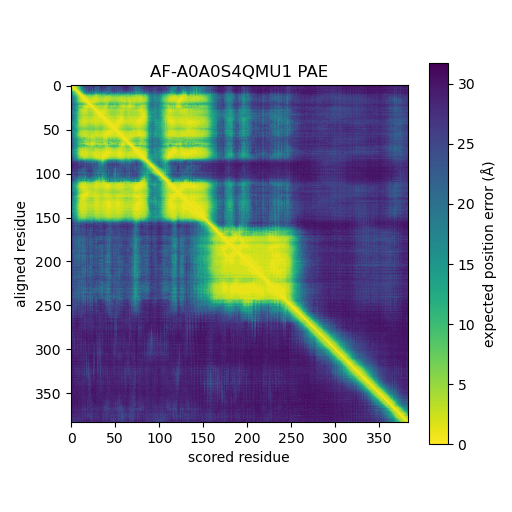4 GLY A O 1
ATOM 1727 N N . ARG A 1 225 ? -13.636 -7.859 39.739 1.00 96.31 225 ARG A N 1
ATOM 1728 C CA . ARG A 1 225 ? -13.554 -9.222 39.179 1.00 96.31 225 ARG A CA 1
ATOM 1729 C C . ARG A 1 225 ? -13.680 -9.242 37.658 1.00 96.31 225 ARG A C 1
ATOM 1731 O O . ARG A 1 225 ? -13.542 -10.302 37.059 1.00 96.31 225 ARG A O 1
ATOM 1738 N N . GLU A 1 226 ? -13.901 -8.090 37.038 1.00 96.69 226 GLU A N 1
ATOM 1739 C CA . GLU A 1 226 ? -14.033 -7.956 35.594 1.00 96.69 226 GLU A CA 1
ATOM 1740 C C . GLU A 1 226 ? -12.723 -8.352 34.892 1.00 96.69 226 GLU A C 1
ATOM 1742 O O . GLU A 1 226 ? -11.635 -7.978 35.364 1.00 96.69 226 GLU A O 1
ATOM 1747 N N . PRO A 1 227 ? -12.783 -9.083 33.767 1.00 97.56 227 PRO A N 1
ATOM 1748 C CA . PRO A 1 227 ? -11.602 -9.375 32.962 1.00 97.56 227 PRO A CA 1
ATOM 1749 C C . PRO A 1 227 ? -10.886 -8.102 32.509 1.00 97.56 227 PRO A C 1
ATOM 1751 O O . PRO A 1 227 ? -11.511 -7.063 32.299 1.00 97.56 227 PRO A O 1
ATOM 1754 N N . GLN A 1 228 ? -9.564 -8.183 32.327 1.00 97.38 228 GLN A N 1
ATOM 1755 C CA . GLN A 1 228 ? -8.741 -7.027 31.941 1.00 97.38 228 GLN A CA 1
ATOM 1756 C C . GLN A 1 228 ? -9.265 -6.334 30.677 1.00 97.38 228 GLN A C 1
ATOM 1758 O O . GLN A 1 228 ? -9.288 -5.110 30.622 1.00 97.38 228 GLN A O 1
ATOM 1763 N N . VAL A 1 229 ? -9.726 -7.106 29.690 1.00 97.44 229 VAL A N 1
ATOM 1764 C CA . VAL A 1 229 ? -10.281 -6.573 28.439 1.00 97.44 229 VAL A CA 1
ATOM 1765 C C . VAL A 1 229 ? -11.573 -5.776 28.663 1.00 97.44 229 VAL A C 1
ATOM 1767 O O . VAL A 1 229 ? -11.731 -4.709 28.078 1.00 97.44 229 VAL A O 1
ATOM 1770 N N . THR A 1 230 ? -12.446 -6.218 29.575 1.00 97.75 230 THR A N 1
ATOM 1771 C CA . THR A 1 230 ? -13.661 -5.489 29.968 1.00 97.75 230 THR A CA 1
ATOM 1772 C C . THR A 1 230 ? -13.299 -4.183 30.674 1.00 97.75 230 THR A C 1
ATOM 1774 O O . THR A 1 230 ? -13.831 -3.129 30.334 1.00 97.75 230 THR A O 1
ATOM 1777 N N . VAL A 1 231 ? -12.349 -4.221 31.617 1.00 98.06 231 VAL A N 1
ATOM 1778 C CA . VAL A 1 231 ? -11.868 -3.018 32.321 1.00 98.06 231 VAL A CA 1
ATOM 1779 C C . VAL A 1 231 ? -11.237 -2.027 31.337 1.00 98.06 231 VAL A C 1
ATOM 1781 O O . VAL A 1 231 ? -11.528 -0.835 31.399 1.00 98.06 231 VAL A O 1
ATOM 1784 N N . ALA A 1 232 ? -10.422 -2.505 30.395 1.00 97.94 232 ALA A N 1
ATOM 1785 C CA . ALA A 1 232 ? -9.810 -1.675 29.363 1.00 97.94 232 ALA A CA 1
ATOM 1786 C C . ALA A 1 232 ? -10.855 -1.056 28.420 1.00 97.94 232 ALA A C 1
ATOM 1788 O O . ALA A 1 232 ? -10.768 0.131 28.118 1.00 97.94 232 ALA A O 1
ATOM 1789 N N . ALA A 1 233 ? -11.882 -1.808 28.016 1.00 97.81 233 ALA A N 1
ATOM 1790 C CA . ALA A 1 233 ? -12.978 -1.282 27.204 1.00 97.81 233 ALA A CA 1
ATOM 1791 C C . ALA A 1 233 ? -13.803 -0.228 27.952 1.00 97.81 233 ALA A C 1
ATOM 1793 O O . ALA A 1 233 ? -14.127 0.820 27.397 1.00 97.81 233 ALA A O 1
ATOM 1794 N N . LEU A 1 234 ? -14.095 -0.448 29.237 1.00 97.81 234 LEU A N 1
ATOM 1795 C CA . LEU A 1 234 ? -14.743 0.563 30.073 1.00 97.81 234 LEU A CA 1
ATOM 1796 C C . LEU A 1 234 ? -13.871 1.819 30.207 1.00 97.81 234 LEU A C 1
ATOM 1798 O O . LEU A 1 234 ? -14.396 2.931 30.142 1.00 97.81 234 LEU A O 1
ATOM 1802 N N . ALA A 1 235 ? -12.551 1.667 30.342 1.00 97.75 235 ALA A N 1
ATOM 1803 C CA . ALA A 1 235 ? -11.619 2.792 30.394 1.00 97.75 235 ALA A CA 1
ATOM 1804 C C . ALA A 1 235 ? -11.598 3.575 29.075 1.00 97.75 235 ALA A C 1
ATOM 1806 O O . ALA A 1 235 ? -11.796 4.789 29.087 1.00 97.75 235 ALA A O 1
ATOM 1807 N N . ALA A 1 236 ? -11.468 2.882 27.944 1.00 96.94 236 ALA A N 1
ATOM 1808 C CA . ALA A 1 236 ? -11.554 3.472 26.610 1.00 96.94 236 ALA A CA 1
ATOM 1809 C C . ALA A 1 236 ? -12.874 4.227 26.390 1.00 96.94 236 ALA A C 1
ATOM 1811 O O . ALA A 1 236 ? -12.884 5.295 25.788 1.00 96.94 236 ALA A O 1
ATOM 1812 N N . ARG A 1 237 ? -13.988 3.731 26.944 1.00 97.06 237 ARG A N 1
ATOM 1813 C CA . ARG A 1 237 ? -15.297 4.387 26.836 1.00 97.06 237 ARG A CA 1
ATOM 1814 C C . ARG A 1 237 ? -15.444 5.625 27.723 1.00 97.06 237 ARG A C 1
ATOM 1816 O O . ARG A 1 237 ? -16.037 6.611 27.293 1.00 97.06 237 ARG A O 1
ATOM 1823 N N . HIS A 1 238 ? -14.985 5.567 28.972 1.00 97.25 238 HIS A N 1
ATOM 1824 C CA . HIS A 1 238 ? -15.304 6.588 29.980 1.00 97.25 238 HIS A CA 1
ATOM 1825 C C . HIS A 1 238 ? -14.197 7.620 30.214 1.00 97.25 238 HIS A C 1
ATOM 1827 O O . HIS A 1 238 ? -14.494 8.737 30.637 1.00 97.25 238 HIS A O 1
ATOM 1833 N N . ILE A 1 239 ? -12.938 7.269 29.952 1.00 96.75 239 ILE A N 1
ATOM 1834 C CA . ILE A 1 239 ? -11.766 8.116 30.217 1.00 96.75 239 ILE A CA 1
ATOM 1835 C C . ILE A 1 239 ? -10.749 8.126 29.054 1.00 96.75 239 ILE A C 1
ATOM 1837 O O . ILE A 1 239 ? -9.549 8.099 29.321 1.00 96.75 239 ILE A O 1
ATOM 1841 N N . PRO A 1 240 ? -11.166 8.225 27.771 1.00 95.44 240 PRO A N 1
ATOM 1842 C CA . PRO A 1 240 ? -10.247 8.103 26.628 1.00 95.44 240 PRO A CA 1
ATOM 1843 C C . PRO A 1 240 ? -9.100 9.126 26.655 1.00 95.44 240 PRO A C 1
ATOM 1845 O O . PRO A 1 240 ? -7.973 8.823 26.292 1.00 95.44 240 PRO A O 1
ATOM 1848 N N . HIS A 1 241 ? -9.360 10.325 27.178 1.00 94.00 241 HIS A N 1
ATOM 1849 C CA . HIS A 1 241 ? -8.391 11.419 27.292 1.00 94.00 241 HIS A CA 1
ATOM 1850 C C . HIS A 1 241 ? -7.334 11.227 28.395 1.00 94.00 241 HIS A C 1
ATOM 1852 O O . HIS A 1 241 ? -6.388 12.004 28.461 1.00 94.00 241 HIS A O 1
ATOM 1858 N N . GLN A 1 242 ? -7.505 10.251 29.294 1.00 93.31 242 GLN A N 1
ATOM 1859 C CA . GLN A 1 242 ? -6.519 9.917 30.337 1.00 93.31 242 GLN A CA 1
ATOM 1860 C C . GLN A 1 242 ? -5.635 8.734 29.933 1.00 93.31 242 GLN A C 1
ATOM 1862 O O . GLN A 1 242 ? -4.714 8.382 30.668 1.00 93.31 242 GLN A O 1
ATOM 1867 N N . LEU A 1 243 ? -5.924 8.099 28.795 1.00 92.62 243 LEU A N 1
ATOM 1868 C CA . LEU A 1 243 ? -5.151 6.974 28.298 1.00 92.62 243 LEU A CA 1
ATOM 1869 C C . LEU A 1 243 ? -3.879 7.465 27.594 1.00 92.62 243 LEU A C 1
ATOM 1871 O O . LEU A 1 243 ? -3.900 8.523 26.962 1.00 92.62 243 LEU A O 1
ATOM 1875 N N . PRO A 1 244 ? -2.772 6.707 27.662 1.00 88.19 244 PRO A N 1
ATOM 1876 C CA . PRO A 1 244 ? -1.555 7.052 26.941 1.00 88.19 244 PRO A CA 1
ATOM 1877 C C . PRO A 1 244 ? -1.823 7.038 25.432 1.00 88.19 244 PRO A C 1
ATOM 1879 O O . PRO A 1 244 ? -2.267 6.029 24.874 1.00 88.19 244 PRO A O 1
ATOM 1882 N N . GLY A 1 245 ? -1.554 8.150 24.751 1.00 82.44 245 GLY A N 1
ATOM 1883 C CA . GLY A 1 245 ? -1.683 8.227 23.301 1.00 82.44 245 GLY A CA 1
ATOM 1884 C C . GLY A 1 245 ? -0.621 7.366 22.620 1.00 82.44 245 GLY A C 1
ATOM 1885 O O . GLY A 1 245 ? 0.553 7.707 22.637 1.00 82.44 245 GLY A O 1
ATOM 1886 N N . LEU A 1 246 ? -1.021 6.265 21.971 1.00 74.25 246 LEU A N 1
ATOM 1887 C CA . LEU A 1 246 ? -0.090 5.345 21.287 1.00 74.25 246 LEU A CA 1
ATOM 1888 C C . LEU A 1 246 ? 0.720 5.985 20.145 1.00 74.25 246 LEU A C 1
ATOM 1890 O O . LEU A 1 246 ? 1.736 5.430 19.741 1.00 74.25 246 LEU A O 1
ATOM 1894 N N . LEU A 1 247 ? 0.264 7.122 19.611 1.00 69.06 247 LEU A N 1
ATOM 1895 C CA . LEU A 1 247 ? 0.994 7.883 18.588 1.00 69.06 247 LEU A CA 1
ATOM 1896 C C . LEU A 1 247 ? 1.574 9.187 19.130 1.00 69.06 247 LEU A C 1
ATOM 1898 O O . LEU A 1 247 ? 2.227 9.909 18.377 1.00 69.06 247 LEU A O 1
ATOM 1902 N N . ASP A 1 248 ? 1.327 9.504 20.400 1.00 70.31 248 ASP A N 1
ATOM 1903 C CA . ASP A 1 248 ? 1.965 10.665 20.986 1.00 70.31 248 ASP A CA 1
ATOM 1904 C C . ASP A 1 248 ? 3.425 10.278 21.235 1.00 70.31 248 ASP A C 1
ATOM 1906 O O . ASP A 1 248 ? 3.690 9.233 21.842 1.00 70.31 248 ASP A O 1
ATOM 1910 N N . PRO A 1 249 ? 4.396 11.062 20.729 1.00 60.69 249 PRO A N 1
ATOM 1911 C CA . PRO A 1 249 ? 5.792 10.796 21.022 1.00 60.69 249 PRO A CA 1
ATOM 1912 C C . PRO A 1 249 ? 5.948 10.751 22.545 1.00 60.69 249 PRO A C 1
ATOM 1914 O O . PRO A 1 249 ? 5.286 11.542 23.228 1.00 60.69 249 PRO A O 1
ATOM 1917 N N . PRO A 1 250 ? 6.785 9.845 23.090 1.00 63.09 250 PRO A N 1
ATOM 1918 C CA . PRO A 1 250 ? 6.995 9.765 24.528 1.00 63.09 250 PRO A CA 1
ATOM 1919 C C . PRO A 1 250 ? 7.306 11.175 25.014 1.00 63.09 250 PRO A C 1
ATOM 1921 O O . PRO A 1 250 ? 8.290 11.774 24.570 1.00 63.09 250 PRO A O 1
ATOM 1924 N N . SER A 1 251 ? 6.403 11.741 25.826 1.00 54.53 251 SER A N 1
ATOM 1925 C CA . SER A 1 251 ? 6.569 13.101 26.332 1.00 54.53 251 SER A CA 1
ATOM 1926 C C . SER A 1 251 ? 7.943 13.149 26.958 1.00 54.53 251 SER A C 1
ATOM 1928 O O . SER A 1 251 ? 8.217 12.342 27.848 1.00 54.53 251 SER A O 1
ATOM 1930 N N . ALA A 1 252 ? 8.811 14.010 26.412 1.00 56.16 252 ALA A N 1
ATOM 1931 C CA . ALA A 1 252 ? 10.197 14.105 26.827 1.00 56.16 252 ALA A CA 1
ATOM 1932 C C . ALA A 1 252 ? 10.199 14.149 28.349 1.00 56.16 252 ALA A C 1
ATOM 1934 O O . ALA A 1 252 ? 9.626 15.071 28.936 1.00 56.16 252 ALA A O 1
ATOM 1935 N N . THR A 1 253 ? 10.744 13.098 28.967 1.00 58.78 253 THR A N 1
ATOM 1936 C CA . THR A 1 253 ? 10.861 13.002 30.415 1.00 58.78 253 THR A CA 1
ATOM 1937 C C . THR A 1 253 ? 11.438 14.338 30.849 1.00 58.78 253 THR A C 1
ATOM 1939 O O . THR A 1 253 ? 12.463 14.720 30.271 1.00 58.78 253 THR A O 1
ATOM 1942 N N . PRO A 1 254 ? 10.777 15.104 31.739 1.00 60.19 254 PRO A N 1
ATOM 1943 C CA . PRO A 1 254 ? 11.315 16.381 32.161 1.00 60.19 254 PRO A CA 1
ATOM 1944 C C . PRO A 1 254 ? 12.727 16.090 32.639 1.00 60.19 254 PRO A C 1
ATOM 1946 O O . PRO A 1 254 ? 12.923 15.344 33.599 1.00 60.19 254 PRO A O 1
ATOM 1949 N N . VAL A 1 255 ? 13.707 16.584 31.880 1.00 63.53 255 VAL A N 1
ATOM 1950 C CA . VAL A 1 255 ? 15.100 16.539 32.285 1.00 63.53 255 VAL A CA 1
ATOM 1951 C C . VAL A 1 255 ? 15.071 17.304 33.589 1.00 63.53 255 VAL A C 1
ATOM 1953 O O . VAL A 1 255 ? 14.786 18.503 33.588 1.00 63.53 255 VAL A O 1
ATOM 1956 N N . PHE A 1 256 ? 15.224 16.588 34.703 1.00 55.47 256 PHE A N 1
ATOM 1957 C CA . PHE A 1 256 ? 15.511 17.218 35.972 1.00 55.47 256 PHE A CA 1
ATOM 1958 C C . PHE A 1 256 ? 16.781 18.007 35.697 1.00 55.47 256 PHE A C 1
ATOM 1960 O O . PHE A 1 256 ? 17.863 17.444 35.560 1.00 55.47 256 PHE A O 1
ATOM 1967 N N . VAL A 1 257 ? 16.613 19.307 35.463 1.00 59.12 257 VAL A N 1
ATOM 1968 C CA . VAL A 1 257 ? 17.717 20.240 35.511 1.00 59.12 257 VAL A CA 1
ATOM 1969 C C . VAL A 1 257 ? 18.199 20.086 36.936 1.00 59.12 257 VAL A C 1
ATOM 1971 O O . VAL A 1 257 ? 17.477 20.471 37.857 1.00 59.12 257 VAL A O 1
ATOM 1974 N N . ASP A 1 258 ? 19.349 19.431 37.102 1.00 55.66 258 ASP A N 1
ATOM 1975 C CA . ASP A 1 258 ? 20.121 19.510 38.329 1.00 55.66 258 ASP A CA 1
ATOM 1976 C C . ASP A 1 258 ? 20.203 20.997 38.653 1.00 55.66 258 ASP A C 1
ATOM 1978 O O . ASP A 1 258 ? 20.882 21.773 37.973 1.00 55.66 258 ASP A O 1
ATOM 1982 N N . ILE A 1 259 ? 19.394 21.420 39.624 1.00 61.69 259 ILE A N 1
ATOM 1983 C CA . ILE A 1 259 ? 19.519 22.736 40.221 1.00 61.69 259 ILE A CA 1
ATOM 1984 C C . ILE A 1 259 ? 20.953 22.741 40.743 1.00 61.69 259 ILE A C 1
ATOM 1986 O O . ILE A 1 259 ? 21.269 21.864 41.549 1.00 61.69 259 ILE A O 1
ATOM 1990 N N . PRO A 1 260 ? 21.823 23.650 40.265 1.00 60.91 260 PRO A N 1
ATOM 1991 C CA . PRO A 1 260 ? 23.204 23.686 40.701 1.00 60.91 260 PRO A CA 1
ATOM 1992 C C . PRO A 1 260 ? 23.220 23.732 42.222 1.00 60.91 260 PRO A C 1
ATOM 1994 O O . PRO A 1 260 ? 22.663 24.649 42.833 1.00 60.91 260 PRO A O 1
ATOM 1997 N N . GLU A 1 261 ? 23.809 22.696 42.806 1.00 61.69 261 GLU A N 1
ATOM 1998 C CA . GLU A 1 261 ? 24.080 22.618 44.225 1.00 61.69 261 GLU A CA 1
ATOM 1999 C C . GLU A 1 261 ? 24.813 23.903 44.628 1.00 61.69 261 GLU A C 1
ATOM 2001 O O . GLU A 1 261 ? 25.749 24.360 43.963 1.00 61.69 261 GLU A O 1
ATOM 2006 N N . HIS A 1 262 ? 24.276 24.551 45.656 1.00 63.62 262 HIS A N 1
ATOM 2007 C CA . HIS A 1 262 ? 24.742 25.821 46.191 1.00 63.62 262 HIS A CA 1
ATOM 2008 C C . HIS A 1 262 ? 26.270 25.759 46.393 1.00 63.62 262 HIS A C 1
ATOM 2010 O O . HIS A 1 262 ? 26.732 24.821 47.041 1.00 63.62 262 HIS A O 1
ATOM 2016 N N . PRO A 1 263 ? 27.078 26.704 45.869 1.00 65.69 263 PRO A N 1
ATOM 2017 C CA . PRO A 1 263 ? 28.523 26.627 46.037 1.00 65.69 263 PRO A CA 1
ATOM 2018 C C . PRO A 1 263 ? 28.877 26.772 47.519 1.00 65.69 263 PRO A C 1
ATOM 2020 O O . PRO A 1 263 ? 28.591 27.800 48.140 1.00 65.69 263 PRO A O 1
ATOM 2023 N N . ASP A 1 264 ? 29.485 25.720 48.060 1.00 60.94 264 ASP A N 1
ATOM 2024 C CA . ASP A 1 264 ? 30.129 25.701 49.370 1.00 60.94 264 ASP A CA 1
ATOM 2025 C C . ASP A 1 264 ? 31.295 26.718 49.383 1.00 60.94 264 ASP A C 1
ATOM 2027 O O . ASP A 1 264 ? 31.974 26.899 48.364 1.00 60.94 264 ASP A O 1
ATOM 2031 N N . PRO A 1 265 ? 31.545 27.427 50.500 1.00 61.06 265 PRO A N 1
ATOM 2032 C CA . PRO A 1 265 ? 32.556 28.472 50.564 1.00 61.06 265 PRO A CA 1
ATOM 2033 C C . PRO A 1 265 ? 33.976 27.892 50.489 1.00 61.06 265 PRO A C 1
ATOM 2035 O O . PRO A 1 265 ? 34.416 27.122 51.341 1.00 61.06 265 PRO A O 1
ATOM 2038 N N . THR A 1 266 ? 34.711 28.334 49.471 1.00 57.19 266 THR A N 1
ATOM 2039 C CA . THR A 1 266 ? 36.125 28.053 49.201 1.00 57.19 266 THR A CA 1
ATOM 2040 C C . THR A 1 266 ? 37.037 28.306 50.416 1.00 57.19 266 THR A C 1
ATOM 2042 O O . THR A 1 266 ? 37.101 29.444 50.893 1.00 57.19 266 THR A O 1
ATOM 2045 N N . PRO A 1 267 ? 37.835 27.318 50.871 1.00 56.41 267 PRO A N 1
ATOM 2046 C CA . PRO A 1 267 ? 38.999 27.546 51.721 1.00 56.41 267 PRO A CA 1
ATOM 2047 C C . PRO A 1 267 ? 40.234 27.914 50.880 1.00 56.41 267 PRO A C 1
ATOM 2049 O O . PRO A 1 267 ? 40.426 27.442 49.761 1.00 56.41 267 PRO A O 1
ATOM 2052 N N . ALA A 1 268 ? 41.067 28.787 51.440 1.00 52.34 268 ALA A N 1
ATOM 2053 C CA . ALA A 1 268 ? 42.195 29.459 50.804 1.00 52.34 268 ALA A CA 1
ATOM 2054 C C . ALA A 1 268 ? 43.426 28.571 50.507 1.00 52.34 268 ALA A C 1
ATOM 2056 O O . ALA A 1 268 ? 43.906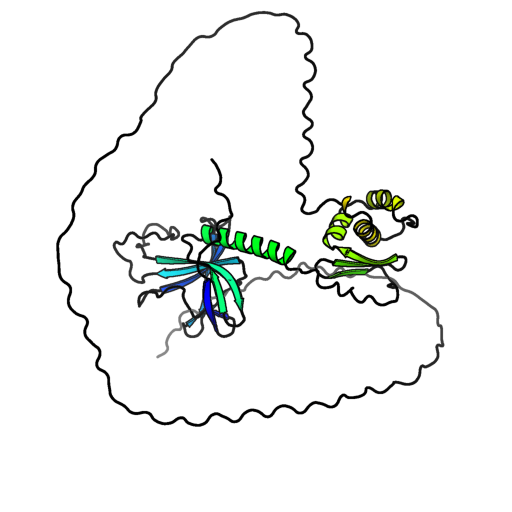 27.920 51.426 1.00 52.34 268 ALA A O 1
ATOM 2057 N N . GLY A 1 269 ? 43.967 28.701 49.276 1.00 50.16 269 GLY A N 1
ATOM 2058 C CA . GLY A 1 269 ? 45.393 28.642 48.839 1.00 50.16 269 GLY A CA 1
ATOM 2059 C C . GLY A 1 269 ? 46.269 27.417 49.187 1.00 50.16 269 GLY A C 1
ATOM 2060 O O . GLY A 1 269 ? 45.858 26.614 50.016 1.00 50.16 269 GLY A O 1
ATOM 2061 N N . PRO A 1 270 ? 47.503 27.261 48.629 1.00 57.62 270 PRO A N 1
ATOM 2062 C CA . PRO A 1 270 ? 48.310 28.205 47.819 1.00 57.62 270 PRO A CA 1
ATOM 2063 C C . PRO A 1 270 ? 48.997 27.634 46.529 1.00 57.62 270 PRO A C 1
ATOM 2065 O O . PRO A 1 270 ? 48.999 26.428 46.321 1.00 57.62 270 PRO A O 1
ATOM 2068 N N . GLU A 1 271 ? 49.539 28.564 45.703 1.00 45.16 271 GLU A N 1
ATOM 2069 C CA . GLU A 1 271 ? 50.782 28.600 44.849 1.00 45.16 271 GLU A CA 1
ATOM 2070 C C . GLU A 1 271 ? 51.353 27.296 44.224 1.00 45.16 271 GLU A C 1
ATOM 2072 O O . GLU A 1 271 ? 51.368 26.265 44.876 1.00 45.16 271 GLU A O 1
ATOM 2077 N N . GLU A 1 272 ? 51.960 27.161 43.029 1.00 41.44 272 GLU A N 1
ATOM 2078 C CA . GLU A 1 272 ? 52.577 27.919 41.895 1.00 41.44 272 GLU A CA 1
ATOM 2079 C C . GLU A 1 272 ? 52.941 26.808 40.825 1.00 41.44 272 GLU A C 1
ATOM 2081 O O . GLU A 1 272 ? 52.600 25.651 41.097 1.00 41.44 272 GLU A O 1
ATOM 2086 N N . PRO A 1 273 ? 53.707 26.953 39.700 1.00 58.44 273 PRO A N 1
ATOM 2087 C CA . PRO A 1 273 ? 54.167 28.080 38.863 1.00 58.44 273 PRO A CA 1
ATOM 2088 C C . PRO A 1 273 ? 53.940 27.830 37.320 1.00 58.44 273 PRO A C 1
ATOM 2090 O O . PRO A 1 273 ? 53.234 26.888 36.949 1.00 58.44 273 PRO A O 1
ATOM 2093 N N . PRO A 1 274 ? 54.480 28.658 36.384 1.00 65.75 274 PRO A N 1
ATOM 2094 C CA . PRO A 1 274 ? 54.027 28.742 34.988 1.00 65.75 274 PRO A CA 1
ATOM 2095 C C . PRO A 1 274 ? 54.895 27.964 33.979 1.00 65.75 274 PRO A C 1
ATOM 2097 O O . PRO A 1 274 ? 56.104 27.821 34.157 1.00 65.75 274 PRO A O 1
ATOM 2100 N N . VAL A 1 275 ? 54.301 27.562 32.846 1.00 55.88 275 VAL A N 1
ATOM 2101 C CA . VAL A 1 275 ? 55.031 27.060 31.666 1.00 55.88 275 VAL A CA 1
ATOM 2102 C C . VAL A 1 275 ? 54.658 27.860 30.415 1.00 55.88 275 VAL A C 1
ATOM 2104 O O . VAL A 1 275 ? 53.498 28.168 30.150 1.00 55.88 275 VAL A O 1
ATOM 2107 N N . ARG A 1 276 ? 55.722 28.237 29.706 1.00 47.03 276 ARG A N 1
ATOM 2108 C CA . ARG A 1 276 ? 55.845 29.039 28.485 1.00 47.03 276 ARG A CA 1
ATOM 2109 C C . ARG A 1 276 ? 55.673 28.192 27.211 1.00 47.03 276 ARG A C 1
ATOM 2111 O O . ARG A 1 276 ? 55.806 26.979 27.269 1.00 47.03 276 ARG A O 1
ATOM 2118 N N . GLU A 1 277 ? 55.581 28.914 26.083 1.00 41.03 277 GLU A N 1
ATOM 2119 C CA . GLU A 1 277 ? 55.814 28.488 24.680 1.00 41.03 277 GLU A CA 1
ATOM 2120 C C . GLU A 1 277 ? 54.675 27.687 24.024 1.00 41.03 277 GLU A C 1
ATOM 2122 O O . GLU A 1 277 ? 54.094 26.803 24.624 1.00 41.03 277 GLU A O 1
ATOM 2127 N N . GLY A 1 278 ? 54.265 27.923 22.778 1.00 39.94 278 GLY A N 1
ATOM 2128 C CA . GLY A 1 278 ? 54.755 28.777 21.702 1.00 39.94 278 GLY A CA 1
ATOM 2129 C C . GLY A 1 278 ? 54.087 28.347 20.379 1.00 39.94 278 GLY A C 1
ATOM 2130 O O . GLY A 1 278 ? 53.581 27.237 20.276 1.00 39.94 278 GLY A O 1
ATOM 2131 N N . ALA A 1 279 ? 54.144 29.233 19.379 1.00 38.44 279 ALA A N 1
ATOM 2132 C CA . ALA A 1 279 ? 53.962 28.986 17.938 1.00 38.44 279 ALA A CA 1
ATOM 2133 C C . ALA A 1 279 ? 52.542 28.751 17.352 1.00 38.44 279 ALA A C 1
ATOM 2135 O O . ALA A 1 279 ? 52.011 27.646 17.311 1.00 38.44 279 ALA A O 1
ATOM 2136 N N . SER A 1 280 ? 52.013 29.807 16.718 1.00 48.03 280 SER A N 1
ATOM 2137 C CA . SER A 1 280 ? 51.326 29.740 15.406 1.00 48.03 280 SER A CA 1
ATOM 2138 C C . SER A 1 280 ? 52.375 29.551 14.278 1.00 48.03 280 SER A C 1
ATOM 2140 O O . SER A 1 280 ? 53.566 29.585 14.600 1.00 48.03 280 SER A O 1
ATOM 2142 N N . PRO A 1 281 ? 52.054 29.530 12.960 1.00 63.97 281 PRO A N 1
ATOM 2143 C CA . PRO A 1 281 ? 50.777 29.419 12.229 1.00 63.97 281 PRO A CA 1
ATOM 2144 C C . PRO A 1 281 ? 50.855 28.365 11.082 1.00 63.97 281 PRO A C 1
ATOM 2146 O O . PRO A 1 281 ? 51.865 27.682 10.943 1.00 63.97 281 PRO A O 1
ATOM 2149 N N . THR A 1 282 ? 49.831 28.260 10.218 1.00 37.47 282 THR A N 1
ATOM 2150 C CA . THR A 1 282 ? 49.934 28.359 8.731 1.00 37.47 282 THR A CA 1
ATOM 2151 C C . THR A 1 282 ? 48.620 27.896 8.074 1.00 37.47 282 THR A C 1
ATOM 2153 O O . THR A 1 282 ? 48.182 26.765 8.254 1.00 37.47 282 THR A O 1
ATOM 2156 N N . ALA A 1 283 ? 47.984 28.812 7.335 1.00 48.50 283 ALA A N 1
ATOM 2157 C CA . ALA A 1 283 ? 46.843 28.576 6.437 1.00 48.50 283 ALA A CA 1
ATOM 2158 C C . ALA A 1 283 ? 47.285 27.760 5.189 1.00 48.50 283 ALA A C 1
ATOM 2160 O O . ALA A 1 283 ? 48.484 27.500 5.072 1.00 48.50 283 ALA A O 1
ATOM 2161 N N . PRO A 1 284 ? 46.419 27.425 4.199 1.00 59.72 284 PRO A N 1
ATOM 2162 C CA . PRO A 1 284 ? 46.169 28.476 3.208 1.00 59.72 284 PRO A CA 1
ATOM 2163 C C . PRO A 1 284 ? 44.922 28.396 2.278 1.00 59.72 284 PRO A C 1
ATOM 2165 O O . PRO A 1 284 ? 44.236 27.390 2.152 1.00 59.72 284 PRO A O 1
ATOM 2168 N N . PHE A 1 285 ? 44.783 29.520 1.562 1.00 41.66 285 PHE A N 1
ATOM 2169 C CA . PHE A 1 285 ? 44.323 29.785 0.188 1.00 41.66 285 PHE A CA 1
ATOM 2170 C C . PHE A 1 285 ? 42.838 29.827 -0.214 1.00 41.66 285 PHE A C 1
ATOM 2172 O O . PHE A 1 285 ? 42.075 28.867 -0.187 1.00 41.66 285 PHE A O 1
ATOM 2179 N N . THR A 1 286 ? 42.523 31.027 -0.707 1.00 45.00 286 THR A N 1
ATOM 2180 C CA . THR A 1 286 ? 41.320 31.550 -1.340 1.00 45.00 286 THR A CA 1
ATOM 2181 C C . THR A 1 286 ? 41.393 31.454 -2.871 1.00 45.00 286 THR A C 1
ATOM 2183 O O . THR A 1 286 ? 42.465 31.425 -3.468 1.00 45.00 286 THR A O 1
ATOM 2186 N N . ALA A 1 287 ? 40.199 31.477 -3.461 1.00 45.62 287 ALA A N 1
ATOM 2187 C CA . ALA A 1 287 ? 39.794 31.475 -4.866 1.00 45.62 287 ALA A CA 1
ATOM 2188 C C . ALA A 1 287 ? 40.565 32.345 -5.882 1.00 45.62 287 ALA A C 1
ATOM 2190 O O . ALA A 1 287 ? 41.004 33.454 -5.580 1.00 45.62 287 ALA A O 1
ATOM 2191 N N . THR A 1 288 ? 40.524 31.920 -7.154 1.00 44.03 288 THR A N 1
ATOM 2192 C CA . THR A 1 288 ? 40.426 32.814 -8.328 1.00 44.03 288 THR A CA 1
ATOM 2193 C C . THR A 1 288 ? 39.871 32.050 -9.551 1.00 44.03 288 THR A C 1
ATOM 2195 O O . THR A 1 288 ? 40.439 31.041 -9.955 1.00 44.03 288 THR A O 1
ATOM 2198 N N . GLY A 1 289 ? 38.753 32.513 -10.136 1.00 36.09 289 GLY A N 1
ATOM 2199 C CA . GLY A 1 289 ? 38.449 32.337 -11.578 1.00 36.09 289 GLY A CA 1
ATOM 2200 C C . GLY A 1 289 ? 39.157 33.443 -12.392 1.00 36.09 289 GLY A C 1
ATOM 2201 O O . GLY A 1 289 ? 40.060 34.057 -11.825 1.00 36.09 289 GLY A O 1
ATOM 2202 N N . PRO A 1 290 ? 38.764 33.824 -13.632 1.00 60.19 290 PRO A N 1
ATOM 2203 C CA . PRO A 1 290 ? 37.743 33.323 -14.570 1.00 60.19 290 PRO A CA 1
ATOM 2204 C C . PRO A 1 290 ? 38.395 32.861 -15.913 1.00 60.19 290 PRO A C 1
ATOM 2206 O O . PRO A 1 290 ? 39.609 32.708 -15.983 1.00 60.19 290 PRO A O 1
ATOM 2209 N N . THR A 1 291 ? 37.683 32.549 -17.007 1.00 42.22 291 THR A N 1
ATOM 2210 C CA . THR A 1 291 ? 37.419 33.490 -18.126 1.00 42.22 291 THR A CA 1
ATOM 2211 C C . THR A 1 291 ? 36.538 32.815 -19.191 1.00 42.22 291 THR A C 1
ATOM 2213 O O . THR A 1 291 ? 36.680 31.629 -19.476 1.00 42.22 291 THR A O 1
ATOM 2216 N N . ALA A 1 292 ? 35.639 33.611 -19.768 1.00 43.03 292 ALA A N 1
ATOM 2217 C CA . ALA A 1 292 ? 34.715 33.295 -20.848 1.00 43.03 292 ALA A CA 1
ATOM 2218 C C . ALA A 1 292 ? 35.401 33.007 -22.199 1.00 43.03 292 ALA A C 1
ATOM 2220 O O . ALA A 1 292 ? 36.398 33.638 -22.544 1.00 43.03 292 ALA A O 1
ATOM 2221 N N . GLY A 1 293 ? 34.793 32.126 -22.996 1.00 42.88 293 GLY A N 1
ATOM 2222 C CA . GLY A 1 293 ? 35.083 31.935 -24.416 1.00 42.88 293 GLY A CA 1
ATOM 2223 C C . GLY A 1 293 ? 33.781 31.948 -25.211 1.00 42.88 293 GLY A C 1
ATOM 2224 O O . GLY A 1 293 ? 33.030 30.980 -25.192 1.00 42.88 293 GLY A O 1
ATOM 2225 N N . VAL A 1 294 ? 33.515 33.084 -25.852 1.00 45.94 294 VAL A N 1
ATOM 2226 C CA . VAL A 1 294 ? 32.451 33.321 -26.835 1.00 45.94 294 VAL A CA 1
ATOM 2227 C C . VAL A 1 294 ? 32.924 32.804 -28.195 1.00 45.94 294 VAL A C 1
ATOM 2229 O O . VAL A 1 294 ? 34.050 33.090 -28.594 1.00 45.94 294 VAL A O 1
ATOM 2232 N N . GLY A 1 295 ? 32.058 32.091 -28.914 1.00 43.56 295 GLY A N 1
ATOM 2233 C CA . GLY A 1 295 ? 32.282 31.673 -30.296 1.00 43.56 295 GLY A CA 1
ATOM 2234 C C . GLY A 1 295 ? 31.050 30.970 -30.859 1.00 43.56 295 GLY A C 1
ATOM 2235 O O . GLY A 1 295 ? 30.887 29.771 -30.678 1.00 43.56 295 GLY A O 1
ATOM 2236 N N . ASP A 1 296 ? 30.190 31.750 -31.502 1.00 46.59 296 ASP A N 1
ATOM 2237 C CA . ASP A 1 296 ? 29.011 31.343 -32.280 1.00 46.59 296 ASP A CA 1
ATOM 2238 C C . ASP A 1 296 ? 29.325 31.594 -33.782 1.00 46.59 296 ASP A C 1
ATOM 2240 O O . ASP A 1 296 ? 30.365 32.189 -34.083 1.00 46.59 296 ASP A O 1
ATOM 2244 N N . PRO A 1 297 ? 28.399 31.361 -34.725 1.00 66.62 297 PRO A N 1
ATOM 2245 C CA . PRO A 1 297 ? 27.996 30.113 -35.384 1.00 66.62 297 PRO A CA 1
ATOM 2246 C C . PRO A 1 297 ? 28.468 30.070 -36.858 1.00 66.62 297 PRO A C 1
ATOM 2248 O O . PRO A 1 297 ? 29.016 31.052 -37.346 1.00 66.62 297 PRO A O 1
ATOM 2251 N N . LEU A 1 298 ? 28.209 28.976 -37.595 1.00 45.84 298 LEU A N 1
ATOM 2252 C CA . LEU A 1 298 ? 27.794 29.018 -39.016 1.00 45.84 298 LEU A CA 1
ATOM 2253 C C . LEU A 1 298 ? 27.470 27.623 -39.592 1.00 45.84 298 LEU A C 1
ATOM 2255 O O . LEU A 1 298 ? 28.258 26.690 -39.479 1.00 45.84 298 LEU A O 1
ATOM 2259 N N . ASP A 1 299 ? 26.301 27.572 -40.236 1.00 39.56 299 ASP A N 1
ATOM 2260 C CA . ASP A 1 299 ? 25.933 26.850 -41.463 1.00 39.56 299 ASP A CA 1
ATOM 2261 C C . ASP A 1 299 ? 26.294 25.367 -41.661 1.00 39.56 299 ASP A C 1
ATOM 2263 O O . ASP A 1 299 ? 27.445 25.008 -41.883 1.00 39.56 299 ASP A O 1
ATOM 2267 N N . ALA A 1 300 ? 25.253 24.535 -41.817 1.00 41.50 300 ALA A N 1
ATOM 2268 C CA . ALA A 1 300 ? 24.982 23.866 -43.100 1.00 41.50 300 ALA A CA 1
ATOM 2269 C C . ALA A 1 300 ? 23.655 23.074 -43.081 1.00 41.50 300 ALA A C 1
ATOM 2271 O O . ALA A 1 300 ? 23.514 22.056 -42.412 1.00 41.50 300 ALA A O 1
ATOM 2272 N N . SER A 1 301 ? 22.705 23.560 -43.883 1.00 48.38 301 SER A N 1
ATOM 2273 C CA . SER A 1 301 ? 21.906 22.816 -44.870 1.00 48.38 301 SER A CA 1
ATOM 2274 C C . SER A 1 301 ? 21.341 21.432 -44.519 1.00 48.38 301 SER A C 1
ATOM 2276 O O . SER A 1 301 ? 22.032 20.416 -44.538 1.00 48.38 301 SER A O 1
ATOM 2278 N N . GLY A 1 302 ? 20.013 21.380 -44.379 1.00 42.31 302 GLY A N 1
ATOM 2279 C CA . GLY A 1 302 ? 19.238 20.143 -44.476 1.00 42.31 302 GLY A CA 1
ATOM 2280 C C . GLY A 1 302 ? 19.040 19.648 -45.916 1.00 42.31 302 GLY A C 1
ATOM 2281 O O . GLY A 1 302 ? 19.313 20.364 -46.881 1.00 42.31 302 GLY A O 1
ATOM 2282 N N . PRO A 1 303 ? 18.474 18.438 -46.059 1.00 54.50 303 PRO A N 1
ATOM 2283 C CA . PRO A 1 303 ? 17.555 18.176 -47.158 1.00 54.50 303 PRO A CA 1
ATOM 2284 C C . PRO A 1 303 ? 16.229 17.533 -46.696 1.00 54.50 303 PRO A C 1
ATOM 2286 O O . PRO A 1 303 ? 16.198 16.516 -46.013 1.00 54.50 303 PRO A O 1
ATOM 2289 N N . THR A 1 304 ? 15.138 18.176 -47.126 1.00 44.41 304 THR A N 1
ATOM 2290 C CA . THR A 1 304 ? 13.833 17.646 -47.594 1.00 44.41 304 THR A CA 1
ATOM 2291 C C . THR A 1 304 ? 13.234 16.345 -47.019 1.00 44.41 304 THR A C 1
ATOM 2293 O O . THR A 1 304 ? 13.800 15.269 -47.216 1.00 44.41 304 THR A O 1
ATOM 2296 N N . PRO A 1 305 ? 11.978 16.377 -46.518 1.00 52.47 305 PRO A N 1
ATOM 2297 C CA . PRO A 1 305 ? 11.195 15.171 -46.262 1.00 52.47 305 PRO A CA 1
ATOM 2298 C C . PRO A 1 305 ? 10.507 14.634 -47.531 1.00 52.47 305 PRO A C 1
ATOM 2300 O O . PRO A 1 305 ? 9.768 15.333 -48.227 1.00 52.47 305 PRO A O 1
ATOM 2303 N N . VAL A 1 306 ? 10.726 13.346 -47.798 1.00 51.38 306 VAL A N 1
ATOM 2304 C CA . VAL A 1 306 ? 10.037 12.552 -48.822 1.00 51.38 306 VAL A CA 1
ATOM 2305 C C . VAL A 1 306 ? 8.607 12.253 -48.361 1.00 51.38 306 VAL A C 1
ATOM 2307 O O . VAL A 1 306 ? 8.386 11.684 -47.295 1.00 51.38 306 VAL A O 1
ATOM 2310 N N . SER A 1 307 ? 7.625 12.625 -49.183 1.00 45.19 307 SER A N 1
ATOM 2311 C CA . SER A 1 307 ? 6.211 12.268 -49.006 1.00 45.19 307 SER A CA 1
ATOM 2312 C C . SER A 1 307 ? 5.975 10.769 -49.247 1.00 45.19 307 SER A C 1
ATOM 2314 O O . SER A 1 307 ? 6.419 10.261 -50.281 1.00 45.19 307 SER A O 1
ATOM 2316 N N . PRO A 1 308 ? 5.209 10.051 -48.403 1.00 59.19 308 PRO A N 1
ATOM 2317 C CA . PRO A 1 308 ? 4.743 8.715 -48.745 1.00 59.19 308 PRO A CA 1
ATOM 2318 C C . PRO A 1 308 ? 3.508 8.776 -49.648 1.00 59.19 308 PRO A C 1
ATOM 2320 O O . PRO A 1 308 ? 2.516 9.452 -49.368 1.00 59.19 308 PRO A O 1
ATOM 2323 N N . ARG A 1 309 ? 3.582 8.013 -50.740 1.00 46.19 309 ARG A N 1
ATOM 2324 C CA . ARG A 1 309 ? 2.490 7.716 -51.668 1.00 46.19 309 ARG A CA 1
ATOM 2325 C C . ARG A 1 309 ? 1.317 7.033 -50.957 1.00 46.19 309 ARG A C 1
ATOM 2327 O O . ARG A 1 309 ? 1.486 6.048 -50.247 1.00 46.19 309 ARG A O 1
ATOM 2334 N N . ARG A 1 310 ? 0.119 7.524 -51.266 1.00 46.72 310 ARG A N 1
ATOM 2335 C CA . ARG A 1 310 ? -1.192 6.929 -50.985 1.00 46.72 310 ARG A CA 1
ATOM 2336 C C . ARG A 1 310 ? -1.479 5.799 -51.993 1.00 46.72 310 ARG A C 1
ATOM 2338 O O . ARG A 1 310 ? -1.378 6.067 -53.190 1.00 46.72 310 ARG A O 1
ATOM 2345 N N . PRO A 1 311 ? -1.876 4.585 -51.578 1.00 63.53 311 PRO A N 1
ATOM 2346 C CA . PRO A 1 311 ? -2.518 3.630 -52.477 1.00 63.53 311 PRO A CA 1
ATOM 2347 C C . PRO A 1 311 ? -4.051 3.822 -52.491 1.00 63.53 311 PRO A C 1
ATOM 2349 O O . PRO A 1 311 ? -4.631 4.160 -51.454 1.00 63.53 311 PRO A O 1
ATOM 2352 N N . PRO A 1 312 ? -4.728 3.619 -53.638 1.00 52.59 312 PRO A N 1
ATOM 2353 C CA . PRO A 1 312 ? -6.182 3.592 -53.724 1.00 52.59 312 PRO A CA 1
ATOM 2354 C C . PRO A 1 312 ? -6.699 2.152 -53.565 1.00 52.59 312 PRO A C 1
ATOM 2356 O O . PRO A 1 312 ? -6.232 1.240 -54.242 1.00 52.59 312 PRO A O 1
ATOM 2359 N N . GLY A 1 313 ? -7.686 1.947 -52.695 1.00 47.03 313 GLY A N 1
ATOM 2360 C CA . GLY A 1 313 ? -8.375 0.665 -52.544 1.00 47.03 313 GLY A CA 1
ATOM 2361 C C . GLY A 1 313 ? -9.637 0.829 -51.704 1.00 47.03 313 GLY A C 1
ATOM 2362 O O . GLY A 1 313 ? -9.566 1.261 -50.560 1.00 47.03 313 GLY A O 1
ATOM 2363 N N . ALA A 1 314 ? -10.782 0.572 -52.328 1.00 49.59 314 ALA A N 1
ATOM 2364 C CA . ALA A 1 314 ? -12.140 0.811 -51.848 1.00 49.59 314 ALA A CA 1
ATOM 2365 C C . ALA A 1 314 ? -12.578 -0.141 -50.703 1.00 49.59 314 ALA A C 1
ATOM 2367 O O . ALA A 1 314 ? -11.944 -1.177 -50.498 1.00 49.59 314 ALA A O 1
ATOM 2368 N N . PRO A 1 315 ? -13.660 0.192 -49.966 1.00 51.88 315 PRO A N 1
ATOM 2369 C CA . PRO A 1 315 ? -14.072 -0.515 -48.756 1.00 51.88 315 PRO A CA 1
ATOM 2370 C C . PRO A 1 315 ? -14.925 -1.754 -49.063 1.00 51.88 315 PRO A C 1
ATOM 2372 O O . PRO A 1 315 ? -15.907 -1.682 -49.800 1.00 51.88 315 PRO A O 1
ATOM 2375 N N . THR A 1 316 ? -14.592 -2.882 -48.439 1.00 53.50 316 THR A N 1
ATOM 2376 C CA . THR A 1 316 ? -15.490 -4.040 -48.305 1.00 53.50 316 THR A CA 1
ATOM 2377 C C . THR A 1 316 ? -16.382 -3.892 -47.064 1.00 53.50 316 THR A C 1
ATOM 2379 O O . THR A 1 316 ? -15.890 -3.459 -46.019 1.00 53.50 316 THR A O 1
ATOM 2382 N N . PRO A 1 317 ? -17.680 -4.235 -47.153 1.00 57.78 317 PRO A N 1
ATOM 2383 C CA . PRO A 1 317 ? -18.646 -4.055 -46.074 1.00 57.78 317 PRO A CA 1
ATOM 2384 C C . PRO A 1 317 ? -18.509 -5.103 -44.957 1.00 57.78 317 PRO A C 1
ATOM 2386 O O . PRO A 1 317 ? -18.115 -6.246 -45.182 1.00 57.78 317 PRO A O 1
ATOM 2389 N N . PHE A 1 318 ? -18.864 -4.663 -43.749 1.00 51.31 318 PHE A N 1
ATOM 2390 C CA . PHE A 1 318 ? -18.891 -5.394 -42.482 1.00 51.31 318 PHE A CA 1
ATOM 2391 C C . PHE A 1 318 ? -19.682 -6.716 -42.532 1.00 51.31 318 PHE A C 1
ATOM 2393 O O . PHE A 1 318 ? -20.823 -6.715 -42.999 1.00 51.31 318 PHE A O 1
ATOM 2400 N N . PRO A 1 319 ? -19.168 -7.811 -41.941 1.00 58.16 319 PRO A N 1
ATOM 2401 C CA . PRO A 1 319 ? -19.998 -8.919 -41.500 1.00 58.16 319 PRO A CA 1
ATOM 2402 C C . PRO A 1 319 ? -20.527 -8.673 -40.075 1.00 58.16 319 PRO A C 1
ATOM 2404 O O . PRO A 1 319 ? -19.774 -8.362 -39.156 1.00 58.16 319 PRO A O 1
ATOM 2407 N N . GLY A 1 320 ? -21.852 -8.804 -39.974 1.00 42.38 320 GLY A N 1
ATOM 2408 C CA . GLY A 1 320 ? -22.760 -8.775 -38.822 1.00 42.38 320 GLY A CA 1
ATOM 2409 C C . GLY A 1 320 ? -22.206 -8.835 -37.397 1.00 42.38 320 GLY A C 1
ATOM 2410 O O . GLY A 1 320 ? -21.449 -9.729 -37.026 1.00 42.38 320 GLY A O 1
ATOM 2411 N N . SER A 1 321 ? -22.738 -7.934 -36.570 1.00 57.56 321 SER A N 1
ATOM 2412 C CA . SER A 1 321 ? -22.772 -8.066 -35.115 1.00 57.56 321 SER A CA 1
ATOM 2413 C C . SER A 1 321 ? -23.425 -9.398 -34.706 1.00 57.56 321 SER A C 1
ATOM 2415 O O . SER A 1 321 ? -24.472 -9.748 -35.261 1.00 57.56 321 SER A O 1
ATOM 2417 N N . PRO A 1 322 ? -22.858 -10.137 -33.739 1.00 69.50 322 PRO A N 1
ATOM 2418 C CA . PRO A 1 322 ? -23.530 -11.284 -33.141 1.00 69.50 322 PRO A CA 1
ATOM 2419 C C . PRO A 1 322 ? -24.763 -10.833 -32.330 1.00 69.50 322 PRO A C 1
ATOM 2421 O O . PRO A 1 322 ? -24.784 -9.702 -31.838 1.00 69.50 322 PRO A O 1
ATOM 2424 N N . PRO A 1 323 ? -25.796 -11.686 -32.202 1.00 66.94 323 PRO A N 1
ATOM 2425 C CA . PRO A 1 323 ? -27.011 -11.356 -31.464 1.00 66.94 323 PRO A CA 1
ATOM 2426 C C . PRO A 1 323 ? -26.745 -11.213 -29.960 1.00 66.94 323 PRO A C 1
ATOM 2428 O O . PRO A 1 323 ? -25.956 -11.965 -29.385 1.00 66.94 323 PRO A O 1
ATOM 2431 N N . ASP A 1 324 ? -27.445 -10.259 -29.344 1.00 59.62 324 ASP A N 1
ATOM 2432 C CA . ASP A 1 324 ? -27.458 -10.026 -27.899 1.00 59.62 324 ASP A CA 1
ATOM 2433 C C . ASP A 1 324 ? -27.875 -11.298 -27.135 1.00 59.62 324 ASP A C 1
ATOM 2435 O O . ASP A 1 324 ? -28.881 -11.928 -27.491 1.00 59.62 324 ASP A O 1
ATOM 2439 N N . PRO A 1 325 ? -27.155 -11.690 -26.069 1.00 64.69 325 PRO A N 1
ATOM 2440 C CA . PRO A 1 325 ? -27.594 -12.766 -25.196 1.00 64.69 325 PRO A CA 1
ATOM 2441 C C . PRO A 1 325 ? -28.861 -12.343 -24.442 1.00 64.69 325 PRO A C 1
ATOM 2443 O O . PRO A 1 325 ? -28.911 -11.298 -23.795 1.00 64.69 325 PRO A O 1
ATOM 2446 N N . ALA A 1 326 ? -29.894 -13.182 -24.532 1.00 61.69 326 ALA A N 1
ATOM 2447 C CA . ALA A 1 326 ? -31.164 -12.990 -23.847 1.00 61.69 326 ALA A CA 1
ATOM 2448 C C . ALA A 1 326 ? -30.967 -12.828 -22.330 1.00 61.69 326 ALA A C 1
ATOM 2450 O O . ALA A 1 326 ? -30.258 -13.609 -21.692 1.00 61.69 326 ALA A O 1
ATOM 2451 N N . ALA A 1 327 ? -31.629 -11.820 -21.758 1.00 59.41 327 ALA A N 1
ATOM 2452 C CA . ALA A 1 327 ? -31.640 -11.573 -20.324 1.00 59.41 327 ALA A CA 1
ATOM 2453 C C . ALA A 1 327 ? -32.213 -12.789 -19.562 1.00 59.41 327 ALA A C 1
ATOM 2455 O O . ALA A 1 327 ? -33.247 -13.328 -19.971 1.00 59.41 327 ALA A O 1
ATOM 2456 N N . PRO A 1 328 ? -31.586 -13.227 -18.455 1.00 61.34 328 PRO A N 1
ATOM 2457 C CA . PRO A 1 328 ? -32.135 -14.291 -17.628 1.00 61.34 328 PRO A CA 1
ATOM 2458 C C . PRO A 1 328 ? -33.444 -13.832 -16.974 1.00 61.34 328 PRO A C 1
ATOM 2460 O O . PRO A 1 328 ? -33.542 -12.725 -16.441 1.00 61.34 328 PRO A O 1
ATOM 2463 N N . ALA A 1 329 ? -34.458 -14.696 -17.026 1.00 58.78 329 ALA A N 1
ATOM 2464 C CA . ALA A 1 329 ? -35.736 -14.478 -16.360 1.00 58.78 329 ALA A CA 1
ATOM 2465 C C . ALA A 1 329 ? -35.547 -14.384 -14.831 1.00 58.78 329 ALA A C 1
ATOM 2467 O O . ALA A 1 329 ? -34.712 -15.104 -14.277 1.00 58.78 329 ALA A O 1
ATOM 2468 N N . PRO A 1 330 ? -36.317 -13.532 -14.128 1.00 57.50 330 PRO A N 1
ATOM 2469 C CA . PRO A 1 330 ? -36.224 -13.415 -12.680 1.00 57.50 330 PRO A CA 1
ATOM 2470 C C . PRO A 1 330 ? -36.715 -14.701 -12.007 1.00 57.50 330 PRO A C 1
ATOM 2472 O O . PRO A 1 330 ? -37.873 -15.097 -12.150 1.00 57.50 330 PRO A O 1
ATOM 2475 N N . SER A 1 331 ? -35.822 -15.339 -11.253 1.00 52.31 331 SER A N 1
ATOM 2476 C CA . SER A 1 331 ? -36.141 -16.448 -10.361 1.00 52.31 331 SER A CA 1
ATOM 2477 C C . SER A 1 331 ? -37.185 -16.007 -9.334 1.00 52.31 331 SER A C 1
ATOM 2479 O O . SER A 1 331 ? -36.964 -15.077 -8.559 1.00 52.31 331 SER A O 1
ATOM 2481 N N . THR A 1 332 ? -38.328 -16.685 -9.324 1.00 54.75 332 THR A N 1
ATOM 2482 C CA . THR A 1 332 ? -39.348 -16.568 -8.278 1.00 54.75 332 THR A CA 1
ATOM 2483 C C . THR A 1 332 ? -38.754 -16.916 -6.908 1.00 54.75 332 THR A C 1
ATOM 2485 O O . THR A 1 332 ? -38.071 -17.938 -6.800 1.00 54.75 332 THR A O 1
ATOM 2488 N N . PRO A 1 333 ? -39.015 -16.127 -5.852 1.00 58.31 333 PRO A N 1
ATOM 2489 C CA . PRO A 1 333 ? -38.500 -16.414 -4.521 1.00 58.31 333 PRO A CA 1
ATOM 2490 C C . PRO A 1 333 ? -39.167 -17.668 -3.943 1.00 58.31 333 PRO A C 1
ATOM 2492 O O . PRO A 1 333 ? -40.386 -17.730 -3.775 1.00 58.31 333 PRO A O 1
ATOM 2495 N N . HIS A 1 334 ? -38.344 -18.669 -3.630 1.00 46.84 334 HIS A N 1
ATOM 2496 C CA . HIS A 1 334 ? -38.727 -19.808 -2.805 1.00 46.84 334 HIS A CA 1
ATOM 2497 C C . HIS A 1 334 ? -39.086 -19.320 -1.397 1.00 46.84 334 HIS A C 1
ATOM 2499 O O . HIS A 1 334 ? -38.268 -18.700 -0.723 1.00 46.84 334 HIS A O 1
ATOM 2505 N N . VAL A 1 335 ? -40.303 -19.635 -0.957 1.00 51.72 335 VAL A N 1
ATOM 2506 C CA . VAL A 1 335 ? -40.745 -19.538 0.439 1.00 51.72 335 VAL A CA 1
ATOM 2507 C C . VAL A 1 335 ? -40.153 -20.729 1.203 1.00 51.72 335 VAL A C 1
ATOM 2509 O O . VAL A 1 335 ? -40.494 -21.865 0.862 1.00 51.72 335 VAL A O 1
ATOM 2512 N N . PRO A 1 336 ? -39.292 -20.534 2.219 1.00 57.34 336 PRO A N 1
ATOM 2513 C CA . PRO A 1 336 ? -38.865 -21.625 3.080 1.00 57.34 336 PRO A CA 1
ATOM 2514 C C . PRO A 1 336 ? -39.970 -21.932 4.088 1.00 57.34 336 PRO A C 1
ATOM 2516 O O . PRO A 1 336 ? -40.396 -21.075 4.865 1.00 57.34 336 PRO A O 1
ATOM 2519 N N . GLY A 1 337 ? -40.447 -23.171 4.024 1.00 41.38 337 GLY A N 1
ATOM 2520 C CA . GLY A 1 337 ? -41.419 -23.737 4.940 1.00 41.38 337 GLY A CA 1
ATOM 2521 C C . GLY A 1 337 ? -40.910 -23.795 6.380 1.00 41.38 337 GLY A C 1
ATOM 2522 O O . GLY A 1 337 ? -39.738 -24.035 6.661 1.00 41.38 337 GLY A O 1
ATOM 2523 N N . ARG A 1 338 ? -41.868 -23.575 7.271 1.00 45.78 338 ARG A N 1
ATOM 2524 C CA . ARG A 1 338 ? -41.856 -23.766 8.719 1.00 45.78 338 ARG A CA 1
ATOM 2525 C C . ARG A 1 338 ? -41.465 -25.213 9.079 1.00 45.78 338 ARG A C 1
ATOM 2527 O O . ARG A 1 338 ? -42.114 -26.121 8.564 1.00 45.78 338 ARG A O 1
ATOM 2534 N N . PRO A 1 339 ? -40.490 -25.449 9.972 1.00 58.50 339 PRO A N 1
ATOM 2535 C CA . PRO A 1 339 ? -40.390 -26.717 10.679 1.00 58.50 339 PRO A CA 1
ATOM 2536 C C . PRO A 1 339 ? -41.220 -26.653 11.962 1.00 58.50 339 PRO A C 1
ATOM 2538 O O . PRO A 1 339 ? -41.046 -25.757 12.792 1.00 58.50 339 PRO A O 1
ATOM 2541 N N . ASP A 1 340 ? -42.146 -27.599 12.055 1.00 47.62 340 ASP A N 1
ATOM 2542 C CA . ASP A 1 340 ? -42.896 -27.969 13.246 1.00 47.62 340 ASP A CA 1
ATOM 2543 C C . ASP A 1 340 ? -42.012 -28.706 14.267 1.00 47.62 340 ASP A C 1
ATOM 2545 O O . ASP A 1 340 ? -41.038 -29.369 13.915 1.00 47.62 340 ASP A O 1
ATOM 2549 N N . GLU A 1 341 ? -42.461 -28.595 15.517 1.00 46.28 341 GLU A N 1
ATOM 2550 C CA . GLU A 1 341 ? -42.360 -29.569 16.610 1.00 46.28 341 GLU A CA 1
ATOM 2551 C C . GLU A 1 341 ? -40.995 -29.891 17.251 1.00 46.28 341 GLU A C 1
ATOM 2553 O O . GLU A 1 341 ? -40.188 -30.704 16.802 1.00 46.28 341 GLU A O 1
ATOM 2558 N N . SER A 1 342 ? -40.839 -29.300 18.441 1.00 48.91 342 SER A N 1
ATOM 2559 C CA . SER A 1 342 ? -40.080 -29.808 19.585 1.00 48.91 342 SER A CA 1
ATOM 2560 C C . SER A 1 342 ? -40.372 -31.278 19.909 1.00 48.91 342 SER A C 1
ATOM 2562 O O . SER A 1 342 ? -41.534 -31.689 19.888 1.00 48.91 342 SER A O 1
ATOM 2564 N N . PRO A 1 343 ? -39.372 -31.992 20.446 1.00 58.66 343 PRO A N 1
ATOM 2565 C CA . PRO A 1 343 ? -39.605 -32.991 21.472 1.00 58.66 343 PRO A CA 1
ATOM 2566 C C . PRO A 1 343 ? -39.000 -32.602 22.831 1.00 58.66 343 PRO A C 1
ATOM 2568 O O . PRO A 1 343 ? -37.976 -31.930 22.942 1.00 58.66 343 PRO A O 1
ATOM 2571 N N . ASP A 1 344 ? -39.740 -33.053 23.836 1.00 42.22 344 ASP A N 1
ATOM 2572 C CA . ASP A 1 344 ? -39.629 -32.970 25.293 1.00 42.22 344 ASP A CA 1
ATOM 2573 C C . ASP A 1 344 ? -38.230 -33.294 25.878 1.00 42.22 344 ASP A C 1
ATOM 2575 O O . ASP A 1 344 ? -37.511 -34.125 25.314 1.00 42.22 344 ASP A O 1
ATOM 2579 N N . PRO A 1 345 ? -37.846 -32.718 27.040 1.00 52.91 345 PRO A N 1
ATOM 2580 C CA . PRO A 1 345 ? -36.604 -33.015 27.733 1.00 52.91 345 PRO A CA 1
ATOM 2581 C C . PRO A 1 345 ? -36.820 -34.123 28.771 1.00 52.91 345 PRO A C 1
ATOM 2583 O O . PRO A 1 345 ? -37.573 -33.972 29.733 1.00 52.91 345 PRO A O 1
ATOM 2586 N N . GLY A 1 346 ? -36.095 -35.224 28.630 1.00 42.00 346 GLY A N 1
ATOM 2587 C CA . GLY A 1 346 ? -36.060 -36.263 29.644 1.00 42.00 346 GLY A CA 1
ATOM 2588 C C . GLY A 1 346 ? -34.793 -37.084 29.524 1.00 42.00 346 GLY A C 1
ATOM 2589 O O . GLY A 1 346 ? -34.579 -37.730 28.508 1.00 42.00 346 GLY A O 1
ATOM 2590 N N . GLU A 1 347 ? -33.983 -37.026 30.579 1.00 45.88 347 GLU A N 1
ATOM 2591 C CA . GLU A 1 347 ? -33.312 -38.165 31.220 1.00 45.88 347 GLU A CA 1
ATOM 2592 C C . GLU A 1 347 ? -31.868 -37.831 31.612 1.00 45.88 347 GLU A C 1
ATOM 2594 O O . GLU A 1 347 ? -30.955 -37.692 30.800 1.00 45.88 347 GLU A O 1
ATOM 2599 N N . ALA A 1 348 ? -31.708 -37.650 32.921 1.00 45.75 348 ALA A N 1
ATOM 2600 C CA . ALA A 1 348 ? -30.444 -37.553 33.618 1.00 45.75 348 ALA A CA 1
ATOM 2601 C C . ALA A 1 348 ? -29.815 -38.946 33.746 1.00 45.75 348 ALA A C 1
ATOM 2603 O O . ALA A 1 348 ? -30.508 -39.899 34.098 1.00 45.75 348 ALA A O 1
ATOM 2604 N N . ALA A 1 349 ? -28.498 -39.040 33.572 1.00 49.94 349 ALA A N 1
ATOM 2605 C CA . ALA A 1 349 ? -27.707 -40.118 34.150 1.00 49.94 349 ALA A CA 1
ATOM 2606 C C . ALA A 1 349 ? -26.294 -39.624 34.489 1.00 49.94 349 ALA A C 1
ATOM 2608 O O . ALA A 1 349 ? -25.603 -39.014 33.674 1.00 49.94 349 ALA A O 1
ATOM 2609 N N . ASP A 1 350 ? -25.927 -39.894 35.736 1.00 44.25 350 ASP A N 1
ATOM 2610 C CA . ASP A 1 350 ? -24.666 -39.621 36.409 1.00 44.25 350 ASP A CA 1
ATOM 2611 C C . ASP A 1 350 ? -23.459 -40.394 35.845 1.00 44.25 350 ASP A C 1
ATOM 2613 O O . ASP A 1 350 ? -23.540 -41.591 35.574 1.00 44.25 350 ASP A O 1
ATOM 2617 N N . GLY A 1 351 ? -22.294 -39.737 35.907 1.00 33.38 351 GLY A N 1
ATOM 2618 C CA . GLY A 1 351 ? -21.077 -40.333 36.481 1.00 33.38 351 GLY A CA 1
ATOM 2619 C C . GLY A 1 351 ? -20.022 -40.939 35.532 1.00 33.38 351 GLY A C 1
ATOM 2620 O O . GLY A 1 351 ? -20.261 -41.111 34.346 1.00 33.38 351 GLY A O 1
ATOM 2621 N N . PRO A 1 352 ? -18.814 -41.252 36.048 1.00 57.34 352 PRO A N 1
ATOM 2622 C CA . PRO A 1 352 ? -17.702 -40.291 36.060 1.00 57.34 352 PRO A CA 1
ATOM 2623 C C . PRO A 1 352 ? -16.368 -40.833 35.493 1.00 57.34 352 PRO A C 1
ATOM 2625 O O . PRO A 1 352 ? -16.142 -42.036 35.442 1.00 57.34 352 PRO A O 1
ATOM 2628 N N . GLY A 1 353 ? -15.430 -39.910 35.237 1.00 34.00 353 GLY A N 1
ATOM 2629 C CA . GLY A 1 353 ? -13.985 -40.125 35.422 1.00 34.00 353 GLY A CA 1
ATOM 2630 C C . GLY A 1 353 ? -13.172 -40.562 34.198 1.00 34.00 353 GLY A C 1
ATOM 2631 O O . GLY A 1 353 ? -13.328 -41.669 33.708 1.00 34.00 353 GLY A O 1
ATOM 2632 N N . TYR A 1 354 ? -12.227 -39.728 33.759 1.00 41.69 354 TYR A N 1
ATOM 2633 C CA . TYR A 1 354 ? -10.786 -39.900 34.005 1.00 41.69 354 TYR A CA 1
ATOM 2634 C C . TYR A 1 354 ? -10.007 -38.765 33.321 1.00 41.69 354 TYR A C 1
ATOM 2636 O O . TYR A 1 354 ? -10.370 -38.296 32.246 1.00 41.69 354 TYR A O 1
ATOM 2644 N N . ALA A 1 355 ? -8.967 -38.303 34.008 1.00 42.16 355 ALA A N 1
ATOM 2645 C CA . ALA A 1 355 ? -7.963 -37.370 33.516 1.00 42.16 355 ALA A CA 1
ATOM 2646 C C . ALA A 1 355 ? -6.891 -38.100 32.678 1.00 42.16 355 ALA A C 1
ATOM 2648 O O . ALA A 1 355 ? -6.900 -39.330 32.623 1.00 42.16 355 ALA A O 1
ATOM 2649 N N . ASP A 1 356 ? -5.936 -37.306 32.176 1.00 32.88 356 ASP A N 1
ATOM 2650 C CA . ASP A 1 356 ? -4.682 -37.656 31.478 1.00 32.88 356 ASP A CA 1
ATOM 2651 C C . ASP A 1 356 ? -4.832 -37.890 29.961 1.00 32.88 356 ASP A C 1
ATOM 2653 O O . ASP A 1 356 ? -5.738 -38.582 29.521 1.00 32.88 356 ASP A O 1
ATOM 2657 N N . THR A 1 357 ? -4.042 -37.306 29.057 1.00 36.69 357 THR A N 1
ATOM 2658 C CA . THR A 1 357 ? -2.671 -36.773 29.121 1.00 36.69 357 THR A CA 1
ATOM 2659 C C . THR A 1 357 ? -2.484 -35.651 28.093 1.00 36.69 357 THR A C 1
ATOM 2661 O O . THR A 1 357 ? -3.117 -35.632 27.039 1.00 36.69 357 THR A O 1
ATOM 2664 N N . ALA A 1 358 ? -1.568 -34.735 28.402 1.00 38.31 358 ALA A N 1
ATOM 2665 C CA . ALA A 1 358 ? -1.042 -33.722 27.499 1.00 38.31 358 ALA A CA 1
ATOM 2666 C C . ALA A 1 358 ? -0.273 -34.345 26.319 1.00 38.31 358 ALA A C 1
ATOM 2668 O O . ALA A 1 358 ? 0.651 -35.121 26.544 1.00 38.31 358 ALA A O 1
ATOM 2669 N N . ASP A 1 359 ? -0.596 -33.927 25.093 1.00 34.12 359 ASP A N 1
ATOM 2670 C CA . ASP A 1 359 ? 0.268 -34.096 23.920 1.00 34.12 359 ASP A CA 1
ATOM 2671 C C . ASP A 1 359 ? 0.820 -32.727 23.505 1.00 34.12 359 ASP A C 1
ATOM 2673 O O . ASP A 1 359 ? 0.205 -31.935 22.789 1.00 34.12 359 ASP A O 1
ATOM 2677 N N . THR A 1 360 ? 2.013 -32.440 24.014 1.00 32.84 360 THR A N 1
ATOM 2678 C CA . THR A 1 360 ? 2.955 -31.464 23.465 1.00 32.84 360 THR A CA 1
ATOM 2679 C C . THR A 1 360 ? 3.465 -31.993 22.127 1.00 32.84 360 THR A C 1
ATOM 2681 O O . THR A 1 360 ? 4.383 -32.810 22.090 1.00 32.84 360 THR A O 1
ATOM 2684 N N . VAL A 1 361 ? 2.874 -31.535 21.022 1.00 35.97 361 VAL A N 1
ATOM 2685 C CA . VAL A 1 361 ? 3.423 -31.777 19.684 1.00 35.97 361 VAL A CA 1
ATOM 2686 C C . VAL A 1 361 ? 4.502 -30.738 19.399 1.00 35.97 361 VAL A C 1
ATOM 2688 O O . VAL A 1 361 ? 4.247 -29.546 19.229 1.00 35.97 361 VAL A O 1
ATOM 2691 N N . ASP A 1 362 ? 5.720 -31.260 19.398 1.00 30.61 362 ASP A N 1
ATOM 2692 C CA . ASP A 1 362 ? 6.989 -30.651 19.037 1.00 30.61 362 ASP A CA 1
ATOM 2693 C C . ASP A 1 362 ? 6.959 -30.117 17.590 1.00 30.61 362 ASP A C 1
ATOM 2695 O O . ASP A 1 362 ? 6.764 -30.859 16.627 1.00 30.61 362 ASP A O 1
ATOM 2699 N N . LEU A 1 363 ? 7.121 -28.799 17.444 1.00 33.19 363 LEU A N 1
ATOM 2700 C CA . LEU A 1 363 ? 7.048 -28.059 16.177 1.00 33.19 363 LEU A CA 1
ATOM 2701 C C . LEU A 1 363 ? 8.439 -27.797 15.567 1.00 33.19 363 LEU A C 1
ATOM 2703 O O . LEU A 1 363 ? 8.611 -26.886 14.759 1.00 33.19 363 LEU A O 1
ATOM 2707 N N . ALA A 1 364 ? 9.439 -28.608 15.921 1.00 37.19 364 ALA A N 1
ATOM 2708 C CA . ALA A 1 364 ? 10.803 -28.525 15.407 1.00 37.19 364 ALA A CA 1
ATOM 2709 C C . ALA A 1 364 ? 11.134 -29.688 14.449 1.00 37.19 364 ALA A C 1
ATOM 2711 O O . ALA A 1 364 ? 11.987 -30.518 14.748 1.00 37.19 364 ALA A O 1
ATOM 2712 N N . SER A 1 365 ? 10.466 -29.795 13.290 1.00 35.88 365 SER A N 1
ATOM 2713 C CA . SER A 1 365 ? 10.810 -30.814 12.267 1.00 35.88 365 SER A CA 1
ATOM 2714 C C . SER A 1 365 ? 10.363 -30.489 10.833 1.00 35.88 365 SER A C 1
ATOM 2716 O O . SER A 1 365 ? 9.934 -31.369 10.095 1.00 35.88 365 SER A O 1
ATOM 2718 N N . TYR A 1 366 ? 10.531 -29.244 10.380 1.00 32.47 366 TYR A N 1
ATOM 2719 C CA . TYR A 1 366 ? 10.548 -28.948 8.939 1.00 32.47 366 TYR A CA 1
ATOM 2720 C C . TYR A 1 366 ? 11.784 -28.128 8.567 1.00 32.47 366 TYR A C 1
ATOM 2722 O O . TYR A 1 366 ? 11.718 -26.948 8.236 1.00 32.47 366 TYR A O 1
ATOM 2730 N N . GLY A 1 367 ? 12.937 -28.800 8.618 1.00 28.84 367 GLY A N 1
ATOM 2731 C CA . GLY A 1 367 ? 14.119 -28.402 7.865 1.00 28.84 367 GLY A CA 1
ATOM 2732 C C . GLY A 1 367 ? 13.845 -28.608 6.378 1.00 28.84 367 GLY A C 1
ATOM 2733 O O . GLY A 1 367 ? 13.933 -29.723 5.868 1.00 28.84 367 GLY A O 1
ATOM 2734 N N . TRP A 1 368 ? 13.462 -27.534 5.696 1.00 29.81 368 TRP A N 1
ATOM 2735 C CA . TRP A 1 368 ? 13.329 -27.514 4.247 1.00 29.81 368 TRP A CA 1
ATOM 2736 C C . TRP A 1 368 ? 14.734 -27.422 3.641 1.00 29.81 368 TRP A C 1
ATOM 2738 O O . TRP A 1 368 ? 15.402 -26.397 3.753 1.00 29.81 368 TRP A O 1
ATOM 2748 N N . ASN A 1 369 ? 15.197 -28.529 3.063 1.00 35.00 369 ASN A N 1
ATOM 2749 C CA . ASN A 1 369 ? 16.497 -28.656 2.411 1.00 35.00 369 ASN A CA 1
ATOM 2750 C C . ASN A 1 369 ? 16.236 -28.789 0.899 1.00 35.00 369 ASN A C 1
ATOM 2752 O O . ASN A 1 369 ? 15.702 -29.822 0.483 1.00 35.00 369 ASN A O 1
ATOM 2756 N N . PRO A 1 370 ? 16.508 -27.770 0.064 1.00 37.19 370 PRO A N 1
ATOM 2757 C CA . PRO A 1 370 ? 16.333 -27.907 -1.375 1.00 37.19 370 PRO A CA 1
ATOM 2758 C C . PRO A 1 370 ? 17.401 -28.859 -1.918 1.00 37.19 370 PRO A C 1
ATOM 2760 O O . PRO A 1 370 ? 18.598 -28.612 -1.795 1.00 37.19 370 PRO A O 1
ATOM 2763 N N . ALA A 1 371 ? 16.939 -29.974 -2.482 1.00 37.56 371 ALA A N 1
ATOM 2764 C CA . ALA A 1 371 ? 17.777 -30.991 -3.088 1.00 37.56 371 ALA A CA 1
ATOM 2765 C C . ALA A 1 371 ? 18.612 -30.425 -4.247 1.00 37.56 371 ALA A C 1
ATOM 2767 O O . ALA A 1 371 ? 18.120 -29.661 -5.081 1.00 37.56 371 ALA A O 1
ATOM 2768 N N . ASP A 1 372 ? 19.863 -30.878 -4.287 1.00 33.19 372 ASP A N 1
ATOM 2769 C CA . ASP A 1 372 ? 20.827 -30.722 -5.365 1.00 33.19 372 ASP A CA 1
ATOM 2770 C C . ASP A 1 372 ? 20.208 -30.994 -6.745 1.00 33.19 372 ASP A C 1
ATOM 2772 O O . ASP A 1 372 ? 19.872 -32.128 -7.096 1.00 33.19 372 ASP A O 1
ATOM 2776 N N . ILE A 1 373 ? 20.111 -29.950 -7.568 1.00 40.94 373 ILE A N 1
ATOM 2777 C CA . ILE A 1 373 ? 19.910 -30.096 -9.010 1.00 40.94 373 ILE A CA 1
ATOM 2778 C C . ILE A 1 373 ? 21.288 -30.347 -9.625 1.00 40.94 373 ILE A C 1
ATOM 2780 O O . ILE A 1 373 ? 22.058 -29.426 -9.892 1.00 40.94 373 ILE A O 1
ATOM 2784 N N . VAL A 1 374 ? 21.596 -31.624 -9.837 1.00 49.81 374 VAL A N 1
ATOM 2785 C CA . VAL A 1 374 ? 22.717 -32.065 -10.671 1.00 49.81 374 VAL A CA 1
ATOM 2786 C C . VAL A 1 374 ? 22.380 -31.746 -12.137 1.00 49.81 374 VAL A C 1
ATOM 2788 O O . VAL A 1 374 ? 21.333 -32.186 -12.619 1.00 49.81 374 VAL A O 1
ATOM 2791 N N . PRO A 1 375 ? 23.222 -31.003 -12.878 1.00 51.69 375 PRO A N 1
ATOM 2792 C CA . PRO A 1 375 ? 23.001 -30.782 -14.303 1.00 51.69 375 PRO A CA 1
ATOM 2793 C C . PRO A 1 375 ? 23.221 -32.086 -15.094 1.00 51.69 375 PRO A C 1
ATOM 2795 O O . PRO A 1 375 ? 24.151 -32.838 -14.784 1.00 51.69 375 PRO A O 1
ATOM 2798 N N . PRO A 1 376 ? 22.410 -32.377 -16.128 1.00 54.66 376 PRO A N 1
ATOM 2799 C CA . PRO A 1 376 ? 22.623 -33.549 -16.967 1.00 54.66 376 PRO A CA 1
ATOM 2800 C C . PRO A 1 376 ? 23.932 -33.403 -17.754 1.00 54.66 376 PRO A C 1
ATOM 2802 O O . PRO A 1 376 ? 24.170 -32.395 -18.421 1.00 54.66 376 PRO A O 1
ATOM 2805 N N . GLY A 1 377 ? 24.788 -34.422 -17.651 1.00 52.88 377 GLY A N 1
ATOM 2806 C CA . GLY A 1 377 ? 26.028 -34.526 -18.415 1.00 52.88 377 GLY A CA 1
ATOM 2807 C C . GLY A 1 377 ? 25.789 -34.656 -19.929 1.00 52.88 377 GLY A C 1
ATOM 2808 O O . GLY A 1 377 ? 24.676 -34.968 -20.361 1.00 52.88 377 GLY A O 1
ATOM 2809 N N . PRO A 1 378 ? 26.828 -34.421 -20.748 1.00 58.38 378 PRO A N 1
ATOM 2810 C CA . PRO A 1 378 ? 26.715 -34.419 -22.200 1.00 58.38 378 PRO A CA 1
ATOM 2811 C C . PRO A 1 378 ? 26.450 -35.837 -22.718 1.00 58.38 378 PRO A C 1
ATOM 2813 O O . PRO A 1 378 ? 27.238 -36.757 -22.493 1.00 58.38 378 PRO A O 1
ATOM 2816 N N . GLY A 1 379 ? 25.321 -36.000 -23.407 1.00 52.31 379 GLY A N 1
ATOM 2817 C CA . GLY A 1 379 ? 24.972 -37.223 -24.118 1.00 52.31 379 GLY A CA 1
ATOM 2818 C C . GLY A 1 379 ? 25.964 -37.498 -25.245 1.00 52.31 379 GLY A C 1
ATOM 2819 O O . GLY A 1 379 ? 26.238 -36.632 -26.071 1.00 52.31 379 GLY A O 1
ATOM 2820 N N . ILE A 1 380 ? 26.503 -38.712 -25.228 1.00 57.81 380 ILE A N 1
ATOM 2821 C CA . ILE A 1 380 ? 27.355 -39.303 -26.255 1.00 57.81 380 ILE A CA 1
ATOM 2822 C C . ILE A 1 380 ? 26.454 -39.796 -27.399 1.00 57.81 380 ILE A C 1
ATOM 2824 O O . ILE A 1 380 ? 25.488 -40.519 -27.148 1.00 57.81 380 ILE A O 1
ATOM 2828 N N . ASP A 1 381 ? 26.787 -39.413 -28.633 1.00 52.34 381 ASP A N 1
ATOM 2829 C CA . ASP A 1 381 ? 26.202 -39.939 -29.873 1.00 52.34 381 ASP A CA 1
ATOM 2830 C C . ASP A 1 381 ? 26.404 -41.456 -30.012 1.00 52.34 381 ASP A C 1
ATOM 2832 O O . ASP A 1 381 ? 27.467 -41.979 -29.656 1.00 52.34 381 ASP A O 1
ATOM 2836 N N . PRO A 1 382 ? 25.459 -42.158 -30.656 1.00 64.50 382 PRO A N 1
ATOM 2837 C CA . PRO A 1 382 ? 25.791 -43.402 -31.327 1.00 64.50 382 PRO A CA 1
ATOM 2838 C C . PRO A 1 382 ? 25.430 -43.390 -32.827 1.00 64.50 382 PRO A C 1
ATOM 2840 O O . PRO A 1 382 ? 24.261 -43.281 -33.190 1.00 64.50 382 PRO A O 1
ATOM 2843 N N . PHE A 1 383 ? 26.478 -43.656 -33.621 1.00 55.22 383 PHE A N 1
ATOM 2844 C CA . PHE A 1 383 ? 26.551 -44.180 -35.000 1.00 55.22 383 PHE A CA 1
ATOM 2845 C C . PHE A 1 383 ? 26.323 -43.259 -36.20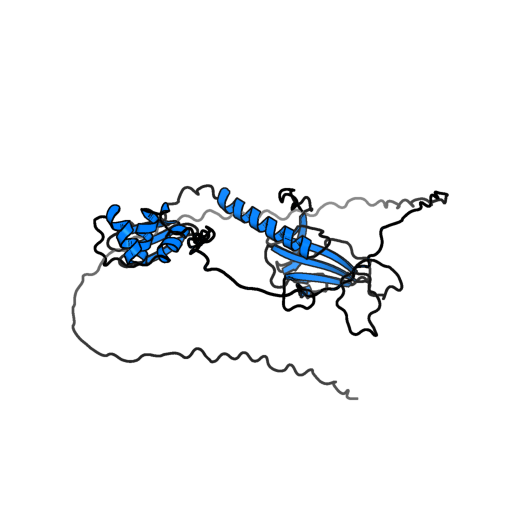3 1.00 55.22 383 PHE A C 1
ATOM 2847 O O . PHE A 1 383 ? 25.195 -42.767 -36.416 1.00 55.22 383 PHE A O 1
#

Radius of gyration: 37.42 Å; Cα contacts (8 Å, |Δi|>4): 401; chains: 1; bounding box: 99×78×105 Å

Secondary structure (DSSP, 8-state):
-PPPPTTS---PPEEEEEEETTTEE---SS-PPTT-EEEEEEEEE-TTSTTSEEEEEPEEPGGG-SEE--S--TT-EEEEEEE-SS--SS-----------TTS-----EEEEEEEEEEE-SSEEEEEEEESSHHHHHHHHHHHHHHHHHHHHHH------------SSPPSS-EEEEETTEEEEEETTTEEEEEEHHHHHHHHTS-HHHHHHHHTTT-TT--S-S-HHHHHHHHHHH-GGGS--TTS----------PPPPPPPPPP------------------------------------PPPPPPPP-PPPPPP-PPPPPPPPPPPPPPPPPPPP---------------------------------PPPPPPPP--

pLDDT: mean 71.4, std 22.25, range [26.61, 98.06]

Foldseek 3Di:
DDDPDPPDPPPFDKDKFWDDPQFFGADDPDDADPQWDKWKWWWDQDPPDPVRIDIDTFDQDPPSGGTGYDDDDQLIKMKMKIWHPDLDDDDDDDDDDDDDDDDDDRDIDMDMFMWTFHDDDSTITITTDRDPDSVVRNVSSVVSVVVVVVCVVVVVPVPVCPVPPDPPQQDPDWDWDDDPQWIWTGHNVPGIQIAGPQQLVLLLPDDLVVLCVVCCVPPVPDPSPDDSSVSSSSCRVGPSVPGDRPPDDPPPDPPPPPPPDDDDDDDDDDDDDDDDDDDDDDDDDDDDDDDDDDDDDDDDDDDDDDDDDDDDDDDDDDDDDDDDDDDDDDDDDDDDDDDDDDDDDDDDDDDDDDDDDDDPDDPPPDPPDDDDDDDDDDDDDDD

Organism: NCBI:txid795642

Solvent-accessible surface area (backbone atoms only — not comparable to full-atom values): 25811 Å² total; per-residue (Å²): 134,83,79,80,78,90,75,72,77,78,82,60,47,81,43,80,30,45,27,48,95,68,50,23,39,64,59,67,102,64,83,73,63,91,79,43,48,72,51,42,30,43,42,47,85,23,89,86,34,98,79,45,48,40,73,50,72,34,46,74,17,82,94,79,47,38,30,27,70,71,97,78,56,76,43,40,24,36,38,43,36,32,33,47,76,59,67,44,83,85,70,98,60,88,60,97,68,81,88,65,76,91,84,74,77,64,57,57,52,42,54,74,41,21,21,15,31,70,40,78,56,77,49,29,42,33,30,37,33,78,31,96,40,68,68,57,18,38,57,50,23,55,52,49,52,54,50,50,51,56,41,54,68,63,67,52,57,77,64,74,73,72,65,74,84,64,69,94,62,58,38,95,52,77,45,79,48,81,61,85,65,31,26,37,36,27,26,64,88,74,27,77,42,74,30,46,33,66,40,31,53,29,27,63,73,49,58,68,69,58,53,51,62,65,36,50,83,78,46,80,80,72,83,84,75,69,54,66,69,56,52,15,41,52,38,26,65,75,44,50,89,77,41,63,57,88,81,53,71,80,72,74,71,78,74,79,71,76,70,78,74,76,83,74,86,84,81,82,85,81,89,89,87,91,86,80,90,81,81,86,88,83,86,88,89,81,89,79,86,88,84,90,83,88,85,82,87,83,87,81,84,88,82,83,88,83,81,83,84,83,84,89,81,85,87,81,83,84,83,77,84,80,82,81,80,78,79,82,77,83,79,77,83,81,79,82,78,84,84,80,81,87,82,85,93,85,85,90,82,87,86,84,88,84,83,89,80,88,80,85,80,80,87,85,81,80,84,85,72,87,76,85,82,76,78,85,74,85,81,79,87,84,135